Protein AF-0000000078357682 (afdb_homodimer)

Sequence (444 aa):
MSELSSLEKLLDGAEVEWLPLGDISEIYGGLTGKTKSDFDGGNAKYISYKSIFGCIDIKQIPADTVKVGEDERQHRVKYGDVLFTGSSEIAEEAGMSSAITIEFDEPVYLNSFSFGVRFNEGINIIPEFSKYLFRTNLMRAKLSKTASGVTRFNMSKARFRKVLIPIISPNDPEKSLAIQSEIVRILDTFTALTAELTAELIARKKQYNYYRDQLLSFKEGEMSELSSLEKLLDGAEVEWLPLGDISEIYGGLTGKTKSDFDGGNAKYISYKSIFGCIDIKQIPADTVKVGEDERQHRVKYGDVLFTGSSEIAEEAGMSSAITIEFDEPVYLNSFSFGVRFNEGINIIPEFSKYLFRTNLMRAKLSKTASGVTRFNMSKARFRKVLIPIISPNDPEKSLAIQSEIVRILDTFTALTAELTAELIARKKQYNYYRDQLLSFKEGE

InterPro domains:
  IPR000055 Type I restriction modification DNA specificity domain [PF01420] (17-202)
  IPR044946 Type I restriction modification DNA specificity domain superfamily [G3DSA:3.90.220.20] (14-217)
  IPR051212 Type I restriction enzyme S subunit [PTHR43140] (5-218)

Organism: NCBI:txid1165861

Nearest PDB structures (foldseek):
  7bto-assembly1_I  TM=7.010E-01  e=5.157E-09  Escherichia coli
  2y7h-assembly1_A  TM=7.257E-01  e=1.157E-08  Escherichia coli
  8w2p-assembly1_C  TM=7.143E-01  e=9.572E-08  Geobacillus stearothermophilus
  7vs4-assembly1_C  TM=6.896E-01  e=1.084E-07  Aquipseudomonas alcaligenes
  7vru-assembly1_C  TM=6.745E-01  e=3.317E-07  Aquipseudomonas alcaligenes

pLDDT: mean 93.31, std 8.48, range [40.56, 98.88]

Solvent-accessible surface area (backbone atoms only — not comparable to full-atom values): 23811 Å² total; per-residue (Å²): 133,59,82,61,53,63,50,51,59,57,50,56,87,54,47,59,46,69,42,36,43,51,79,48,30,47,77,44,61,25,50,74,94,75,57,78,70,34,52,54,87,32,84,34,32,29,43,49,67,66,53,30,65,74,25,46,50,43,76,64,85,57,85,45,38,31,56,72,59,94,88,57,88,69,55,68,65,49,59,48,24,37,34,27,37,35,50,23,71,44,55,84,56,19,45,31,42,16,12,23,66,40,80,72,96,58,74,31,31,37,35,62,62,26,34,35,37,39,64,35,90,89,60,83,69,5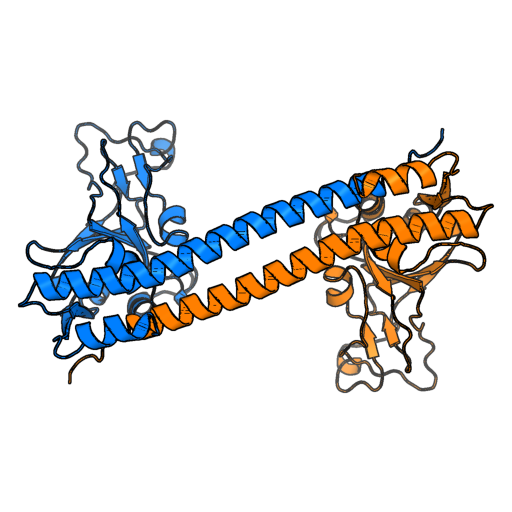4,24,73,37,49,29,50,52,52,66,21,67,68,43,37,55,58,43,15,66,29,34,50,68,80,75,48,18,37,56,34,67,74,52,47,28,59,42,66,45,79,37,50,23,81,90,35,62,68,60,22,49,52,48,42,51,50,53,34,52,56,52,48,52,45,49,52,50,45,51,51,42,49,53,49,39,53,52,48,50,52,49,41,55,50,49,51,40,58,75,65,58,72,76,75,70,132,133,59,82,60,53,64,50,51,60,56,49,57,88,55,49,60,47,70,43,36,42,51,80,48,31,47,76,45,60,26,50,73,96,75,57,77,72,35,52,56,88,32,83,34,33,28,43,49,67,66,52,28,66,73,24,46,50,43,76,64,84,57,86,46,39,29,58,71,58,92,87,56,88,68,55,66,64,50,58,48,23,37,33,28,38,34,50,23,71,44,54,84,57,19,46,30,42,15,11,23,67,39,82,73,93,58,74,30,30,36,34,62,60,27,33,37,38,39,65,37,92,88,60,81,69,53,26,72,38,48,28,52,52,51,66,23,67,68,44,38,56,57,43,17,66,31,34,51,68,82,75,48,18,36,56,34,67,74,52,47,28,60,42,64,45,78,37,49,23,79,91,35,64,69,60,21,49,52,47,42,51,51,53,32,54,56,52,47,52,46,51,52,50,45,49,52,43,49,52,50,39,52,53,49,50,52,49,41,54,49,47,51,42,57,75,65,58,70,76,74,70,131

Foldseek 3Di:
DPLVVVLVVLQVPKDKDWDFLLVFWDKFFFDPDDDPVQQPPAPAAEDEPCNQLPALEDADTHPTHGHDDPPDDGDFDAQQKKKFFFKDQDLLSHTRIYHYHYGDPGTYTYDRRMMIIHGDPLQQDHRLLVSVQCVDPVNSVQQSVQWDDDRMTGHDPVSNRGGIGIRIRSVDNVSSVVSSVSVSVVVVVVVVVVVVVVVVVVVVVVVVVVCVCVVPDDDPDD/DDLVVVLVVLQVPKDKDWDFLLVFWDKFFFDPDDDPVQQPPAPAAEDDPCNQLPALEDADTHPTHGHDDPPDDGDFDAQQKKKFFFKDQDLLSHTRIYHYHDGDPGTYTYDRRMMIIGGDPLQQDHRLLVSVQCVDPVNSVQQSVQWDDDRMTGGDPVSNRGGIGIRIRSVDNVSSVVSSVSVSVVVVVVVVVVVVVVVVVVVVVVVVVVCVCVVPDDPPDD

Secondary structure (DSSP, 8-state):
--HHHHHHHHHTT--EEEEEHHHHEEEEE---S--GGGGSS-SEEEE-HHHHHH-SEE-S----EE---TT---PBP-TT-EEEE-EESSGGGTT-EEEE-S--SS-EEE-TTEEEEEEPTT----HHHHHHHTTSHHHHHHHHTTEEESSSEEE-HHHHHT-EEEEESTT-HHHHHHHHHHHHHHHHHHHHHHHHHHHHHHHHHHHHHHHHHHHT------/--HHHHHHHHHTT--EEEEEHHHHEEEEE---S--GGGGSS-SEEEE-HHHHHH-SEE-S----EE---TT---PBP-TT-EEEE-EESSGGGTT-EEEE-S--SS-EEE-TTEEEEEEPTT----HHHHHHHTTSHHHHHHHHTTEEESSSEEE-HHHHHT-EEEEESTT-HHHHHHHHHHHHHHHHHHHHHHHHHHHHHHHHHHHHHHHHHHHT------

Structure (mmCIF, N/CA/C/O backbone):
data_AF-0000000078357682-model_v1
#
loop_
_entity.id
_entity.type
_entity.pdbx_description
1 polymer 'Type I restriction modification DNA specificity domain-containing protein'
#
loop_
_atom_site.group_PDB
_atom_site.id
_atom_site.type_symbol
_atom_site.label_atom_id
_atom_site.label_alt_id
_atom_site.label_comp_id
_atom_site.label_asym_id
_atom_site.label_entity_id
_atom_site.label_seq_id
_atom_site.pdbx_PDB_ins_code
_atom_site.Cartn_x
_atom_site.Cartn_y
_atom_site.Cartn_z
_atom_site.occupancy
_atom_site.B_iso_or_equiv
_atom_site.auth_seq_id
_atom_site.auth_comp_id
_atom_site.auth_asym_id
_atom_site.auth_atom_id
_atom_site.pdbx_PDB_model_num
ATOM 1 N N . MET A 1 1 ? -15.641 -4.18 -30.406 1 40.69 1 MET A N 1
ATOM 2 C CA . MET A 1 1 ? -16 -5.57 -30.156 1 40.69 1 MET A CA 1
ATOM 3 C C . MET A 1 1 ? -15.195 -6.145 -29 1 40.69 1 MET A C 1
ATOM 5 O O . MET A 1 1 ? -13.969 -6.023 -28.969 1 40.69 1 MET A O 1
ATOM 9 N N . SER A 1 2 ? -15.656 -6.543 -27.781 1 56.59 2 SER A N 1
ATOM 10 C CA . SER A 1 2 ? -15.094 -6.766 -26.438 1 56.59 2 SER A CA 1
ATOM 11 C C . SER A 1 2 ? -14.109 -7.93 -26.453 1 56.59 2 SER A C 1
ATOM 13 O O . SER A 1 2 ? -14.258 -8.875 -27.234 1 56.59 2 SER A O 1
ATOM 15 N N . GLU A 1 3 ? -12.734 -7.602 -26.219 1 61.5 3 GLU A N 1
ATOM 16 C CA . GLU A 1 3 ? -11.727 -8.641 -26.031 1 61.5 3 GLU A CA 1
ATOM 17 C C . GLU A 1 3 ? -12.359 -9.953 -25.594 1 61.5 3 GLU A C 1
ATOM 19 O O . GLU A 1 3 ? -11.898 -11.031 -25.969 1 61.5 3 GLU A O 1
ATOM 24 N N . LEU A 1 4 ? -13.484 -9.891 -25.094 1 70.62 4 LEU A N 1
ATOM 25 C CA . LEU A 1 4 ? -14.188 -11.062 -24.562 1 70.62 4 LEU A CA 1
ATOM 26 C C . LEU A 1 4 ? -14.93 -11.797 -25.672 1 70.62 4 LEU A C 1
ATOM 28 O O . LEU A 1 4 ? -15.125 -13.016 -25.594 1 70.62 4 LEU A O 1
ATOM 32 N N . SER A 1 5 ? -15.109 -11.102 -26.797 1 72.75 5 SER A N 1
ATOM 33 C CA . SER A 1 5 ? -15.875 -11.734 -27.875 1 72.75 5 SER A CA 1
ATOM 34 C C . SER A 1 5 ? -15.062 -12.82 -28.578 1 72.75 5 SER A C 1
ATOM 36 O O . SER A 1 5 ? -15.57 -13.898 -28.859 1 72.75 5 SER A O 1
ATOM 38 N N . SER A 1 6 ? -13.797 -12.547 -28.875 1 77.25 6 SER A N 1
ATOM 39 C CA . SER A 1 6 ? -12.93 -13.516 -29.531 1 77.25 6 SER A CA 1
ATOM 40 C C . SER A 1 6 ? -12.703 -14.742 -28.656 1 77.25 6 SER A C 1
ATOM 42 O O . SER A 1 6 ? -12.727 -15.875 -29.141 1 77.25 6 SER A O 1
ATOM 44 N N . LEU A 1 7 ? -12.602 -14.57 -27.469 1 83.19 7 LEU A N 1
ATOM 45 C CA . LEU A 1 7 ? -12.391 -15.664 -26.531 1 83.19 7 LEU A CA 1
ATOM 46 C C . LEU A 1 7 ? -13.633 -16.531 -26.422 1 83.19 7 LEU A C 1
ATOM 48 O O . LEU A 1 7 ? -13.539 -17.766 -26.375 1 83.19 7 LEU A O 1
ATOM 52 N N . GLU A 1 8 ? -14.734 -15.867 -26.453 1 80.62 8 GLU A N 1
ATOM 53 C CA . GLU A 1 8 ? -15.984 -16.609 -26.391 1 80.62 8 GLU A CA 1
ATOM 54 C C . GLU A 1 8 ? -16.109 -17.578 -27.578 1 80.62 8 GLU A C 1
ATOM 56 O O . GLU A 1 8 ? -16.578 -18.703 -27.422 1 80.62 8 GLU A O 1
ATOM 61 N N . LYS A 1 9 ? -15.703 -17.156 -28.672 1 77.88 9 LYS A N 1
ATOM 62 C CA . LYS A 1 9 ? -15.734 -17.984 -29.875 1 77.88 9 LYS A CA 1
ATOM 63 C C . LYS A 1 9 ? -14.781 -19.172 -29.75 1 77.88 9 LYS A C 1
ATOM 65 O O . LYS A 1 9 ? -15.102 -20.281 -30.156 1 77.88 9 LYS A O 1
ATOM 70 N N . LEU A 1 10 ? -13.711 -18.828 -29.141 1 79.75 10 LEU A N 1
ATOM 71 C CA . LEU A 1 10 ? -12.703 -19.875 -28.969 1 79.75 10 LEU A CA 1
ATOM 72 C C . LEU A 1 10 ? -13.164 -20.906 -27.938 1 79.75 10 LEU A C 1
ATOM 74 O O . LEU A 1 10 ? -12.867 -22.094 -28.062 1 79.75 10 LEU A O 1
ATOM 78 N N . LEU A 1 11 ? -13.836 -20.391 -27.062 1 82.81 11 LEU A N 1
ATOM 79 C CA . LEU A 1 11 ? -14.273 -21.266 -25.969 1 82.81 11 LEU A CA 1
ATOM 80 C C . LEU A 1 11 ? -15.445 -22.125 -26.406 1 82.81 11 LEU A C 1
ATOM 82 O O . LEU A 1 11 ? -15.734 -23.156 -25.781 1 82.81 11 LEU A O 1
ATOM 86 N N . ASP A 1 12 ? -16.016 -21.672 -27.453 1 79.69 12 ASP A N 1
ATOM 87 C CA . ASP A 1 12 ? -17.156 -22.438 -27.953 1 79.69 12 ASP A CA 1
ATOM 88 C C . ASP A 1 12 ? -16.734 -23.859 -28.359 1 79.69 12 ASP A C 1
ATOM 90 O O . ASP A 1 12 ? -15.828 -24.016 -29.188 1 79.69 12 ASP A O 1
ATOM 94 N N . GLY A 1 13 ? -17.297 -24.844 -27.688 1 80.38 13 GLY A N 1
ATOM 95 C CA . GLY A 1 13 ? -17.047 -26.234 -28 1 80.38 13 GLY A CA 1
ATOM 96 C C . GLY A 1 13 ? -15.797 -26.781 -27.344 1 80.38 13 GLY A C 1
ATOM 97 O O . GLY A 1 13 ? -15.398 -27.922 -27.594 1 80.38 13 GLY A O 1
ATOM 98 N N . ALA A 1 14 ? -15.156 -25.906 -26.641 1 86.62 14 ALA A N 1
ATOM 99 C CA . ALA A 1 14 ? -13.953 -26.391 -25.969 1 86.62 14 ALA A CA 1
ATOM 100 C C . ALA A 1 14 ? -14.312 -27.266 -24.766 1 86.62 14 ALA A C 1
ATOM 102 O O . ALA A 1 14 ? -15.164 -26.906 -23.969 1 86.62 14 ALA A O 1
ATOM 103 N N . GLU A 1 15 ? -13.719 -28.453 -24.797 1 90.44 15 GLU A N 1
ATOM 104 C CA . GLU A 1 15 ? -13.883 -29.359 -23.656 1 90.44 15 GLU A CA 1
ATOM 105 C C . GLU A 1 15 ? -12.875 -29.047 -22.547 1 90.44 15 GLU A C 1
ATOM 107 O O . GLU A 1 15 ? -11.719 -28.719 -22.844 1 90.44 15 GLU A O 1
ATOM 112 N N . VAL A 1 16 ? -13.391 -29.125 -21.312 1 93.12 16 VAL A N 1
ATOM 113 C CA . VAL A 1 16 ? -12.508 -28.922 -20.172 1 93.12 16 VAL A CA 1
ATOM 114 C C . VAL A 1 16 ? -12.547 -30.156 -19.266 1 93.12 16 VAL A C 1
ATOM 116 O O . VAL A 1 16 ? -13.617 -30.594 -18.828 1 93.12 16 VAL A O 1
ATOM 119 N N . GLU A 1 17 ? -11.391 -30.766 -19.125 1 94.19 17 GLU A N 1
ATOM 120 C CA . GLU A 1 17 ? -11.273 -31.906 -18.219 1 94.19 17 GLU A CA 1
ATOM 121 C C . GLU A 1 17 ? -10.547 -31.516 -16.938 1 94.19 17 GLU A C 1
ATOM 123 O O . GLU A 1 17 ? -9.5 -30.859 -16.984 1 94.19 17 GLU A O 1
ATOM 128 N N . TRP A 1 18 ? -11.141 -31.844 -15.828 1 95.81 18 TRP A N 1
ATOM 129 C CA . TRP A 1 18 ? -10.492 -31.609 -14.539 1 95.81 18 TRP A CA 1
ATOM 130 C C . TRP A 1 18 ? -9.727 -32.844 -14.078 1 95.81 18 TRP A C 1
ATOM 132 O O . TRP A 1 18 ? -10.305 -33.906 -13.914 1 95.81 18 TRP A O 1
ATOM 142 N N . LEU A 1 19 ? -8.469 -32.688 -13.953 1 96.31 19 LEU A N 1
ATOM 143 C CA . LEU A 1 19 ? -7.602 -33.812 -13.617 1 96.31 19 LEU A CA 1
ATOM 144 C C . LEU A 1 19 ? -6.805 -33.5 -12.352 1 96.31 19 LEU A C 1
ATOM 146 O O . LEU A 1 19 ? -6.398 -32.375 -12.117 1 96.31 19 LEU A O 1
ATOM 150 N N . PRO A 1 20 ? -6.57 -34.531 -11.547 1 97.75 20 PRO A N 1
ATOM 151 C CA . PRO A 1 20 ? -5.742 -34.312 -10.352 1 97.75 20 PRO A CA 1
ATOM 152 C C . PRO A 1 20 ? -4.297 -33.969 -10.688 1 97.75 20 PRO A C 1
ATOM 154 O O . PRO A 1 20 ? -3.713 -34.562 -11.602 1 97.75 20 PRO A O 1
ATOM 157 N N . LEU A 1 21 ? -3.762 -33.062 -9.961 1 98.06 21 LEU A N 1
ATOM 158 C CA . LEU A 1 21 ? -2.383 -32.656 -10.172 1 98.06 21 LEU A CA 1
ATOM 159 C C . LEU A 1 21 ? -1.429 -33.844 -10.086 1 98.06 21 LEU A C 1
ATOM 161 O O . LEU A 1 21 ? -0.475 -33.938 -10.867 1 98.06 21 LEU A O 1
ATOM 165 N N . GLY A 1 22 ? -1.737 -34.719 -9.219 1 97.81 22 GLY A N 1
ATOM 166 C CA . GLY A 1 22 ? -0.875 -35.875 -9.031 1 97.81 22 GLY A CA 1
ATOM 167 C C . GLY A 1 22 ? -0.81 -36.781 -10.242 1 97.81 22 GLY A C 1
ATOM 168 O O . GLY A 1 22 ? 0.184 -37.5 -10.453 1 97.81 22 GLY A O 1
ATOM 169 N N . ASP A 1 23 ? -1.801 -36.781 -11.062 1 97.62 23 ASP A N 1
ATOM 170 C CA . ASP A 1 23 ? -1.885 -37.656 -12.227 1 97.62 23 ASP A CA 1
ATOM 171 C C . ASP A 1 23 ? -1.199 -37.031 -13.438 1 97.62 23 ASP A C 1
ATOM 173 O O . ASP A 1 23 ? -0.836 -37.75 -14.383 1 97.62 23 ASP A O 1
ATOM 177 N N . ILE A 1 24 ? -1.006 -35.781 -13.375 1 97.81 24 ILE A N 1
ATOM 178 C CA . ILE A 1 24 ? -0.583 -35.125 -14.617 1 97.81 24 ILE A CA 1
ATOM 179 C C . ILE A 1 24 ? 0.739 -34.406 -14.398 1 97.81 24 ILE A C 1
ATOM 181 O O . ILE A 1 24 ? 1.193 -33.656 -15.266 1 97.81 24 ILE A O 1
ATOM 185 N N . SER A 1 25 ? 1.351 -34.562 -13.258 1 98.31 25 SER A N 1
ATOM 186 C CA . SER A 1 25 ? 2.582 -33.844 -12.977 1 98.31 25 SER A CA 1
ATOM 187 C C . SER A 1 25 ? 3.438 -34.562 -11.953 1 98.31 25 SER A C 1
ATOM 189 O O . SER A 1 25 ? 2.965 -35.5 -11.297 1 98.31 25 SER A O 1
ATOM 191 N N . GLU A 1 26 ? 4.684 -34.219 -11.969 1 97.81 26 GLU A N 1
ATOM 192 C CA . GLU A 1 26 ? 5.625 -34.625 -10.922 1 97.81 26 GLU A CA 1
ATOM 193 C C . GLU A 1 26 ? 5.832 -33.5 -9.906 1 97.81 26 GLU A C 1
ATOM 195 O O . GLU A 1 26 ? 5.93 -32.344 -10.281 1 97.81 26 GLU A O 1
ATOM 200 N N . ILE A 1 27 ? 5.875 -33.875 -8.641 1 97.88 27 ILE A N 1
ATOM 201 C CA . ILE A 1 27 ? 6.102 -32.938 -7.562 1 97.88 27 ILE A CA 1
ATOM 202 C C . ILE A 1 27 ? 7.492 -33.156 -6.965 1 97.88 27 ILE A C 1
ATOM 204 O O . ILE A 1 27 ? 7.855 -34.281 -6.621 1 97.88 27 ILE A O 1
ATOM 208 N N . TYR A 1 28 ? 8.258 -32.094 -6.938 1 97.62 28 TYR A N 1
ATOM 209 C CA . TYR A 1 28 ? 9.602 -32.188 -6.387 1 97.62 28 TYR A CA 1
ATOM 210 C C . TYR A 1 28 ? 9.844 -31.141 -5.312 1 97.62 28 TYR A C 1
ATOM 212 O O . TYR A 1 28 ? 9.203 -30.094 -5.301 1 97.62 28 TYR A O 1
ATOM 220 N N . GLY A 1 29 ? 10.75 -31.406 -4.41 1 97.19 29 GLY A N 1
ATOM 221 C CA . GLY A 1 29 ? 11.062 -30.5 -3.314 1 97.19 29 GLY A CA 1
ATOM 222 C C . GLY A 1 29 ? 12.195 -29.547 -3.631 1 97.19 29 GLY A C 1
ATOM 223 O O . GLY A 1 29 ? 12.852 -29.672 -4.664 1 97.19 29 GLY A O 1
ATOM 224 N N . GLY A 1 30 ? 12.281 -28.594 -2.73 1 97.25 30 GLY A N 1
ATOM 225 C CA . GLY A 1 30 ? 13.391 -27.656 -2.838 1 97.25 30 GLY A CA 1
ATOM 226 C C . GLY A 1 30 ? 14.695 -28.203 -2.281 1 97.25 30 GLY A C 1
ATOM 227 O O . GLY A 1 30 ? 14.859 -29.406 -2.162 1 97.25 30 GLY A O 1
ATOM 228 N N . LEU A 1 31 ? 15.547 -27.25 -2.004 1 97.06 31 LEU A N 1
ATOM 229 C CA . LEU A 1 31 ? 16.875 -27.578 -1.494 1 97.06 31 LEU A CA 1
ATOM 230 C C . LEU A 1 31 ? 16.781 -28.453 -0.244 1 97.06 31 LEU A C 1
ATOM 232 O O . LEU A 1 31 ? 15.984 -28.172 0.652 1 97.06 31 LEU A O 1
ATOM 236 N N . THR A 1 32 ? 17.625 -29.484 -0.255 1 95.62 32 THR A N 1
ATOM 237 C CA . THR A 1 32 ? 17.672 -30.391 0.887 1 95.62 32 THR A CA 1
ATOM 238 C C . THR A 1 32 ? 19.078 -30.422 1.502 1 95.62 32 THR A C 1
ATOM 240 O O . THR A 1 32 ? 20.078 -30.234 0.799 1 95.62 32 THR A O 1
ATOM 243 N N . GLY A 1 33 ? 19.141 -30.578 2.836 1 94.5 33 GLY A N 1
ATOM 244 C CA . GLY A 1 33 ? 20.406 -30.734 3.518 1 94.5 33 GLY A CA 1
ATOM 245 C C . GLY A 1 33 ? 21.203 -29.453 3.633 1 94.5 33 GLY A C 1
ATOM 246 O O . GLY A 1 33 ? 22.438 -29.469 3.586 1 94.5 33 GLY A O 1
ATOM 247 N N . LYS A 1 34 ? 20.531 -28.391 3.682 1 95.12 34 LYS A N 1
ATOM 248 C CA . LYS A 1 34 ? 21.219 -27.094 3.736 1 95.12 34 LYS A CA 1
ATOM 249 C C . LYS A 1 34 ? 21.156 -26.5 5.141 1 95.12 34 LYS A C 1
ATOM 251 O O . LYS A 1 34 ? 20.203 -26.734 5.883 1 95.12 34 LYS A O 1
ATOM 256 N N . THR A 1 35 ? 22.203 -25.75 5.438 1 94.06 35 THR A N 1
ATOM 257 C CA . THR A 1 35 ? 22.25 -24.969 6.66 1 94.06 35 THR A CA 1
ATOM 258 C C . THR A 1 35 ? 22.391 -23.469 6.34 1 94.06 35 THR A C 1
ATOM 260 O O . THR A 1 35 ? 22.625 -23.109 5.188 1 94.06 35 THR A O 1
ATOM 263 N N . LYS A 1 36 ? 22.25 -22.594 7.289 1 93.25 36 LYS A N 1
ATOM 264 C CA . LYS A 1 36 ? 22.312 -21.156 7.117 1 93.25 36 LYS A CA 1
ATOM 265 C C . LYS A 1 36 ? 23.609 -20.734 6.418 1 93.25 36 LYS A C 1
ATOM 267 O O . LYS A 1 36 ? 23.609 -19.828 5.59 1 93.25 36 LYS A O 1
ATOM 272 N N . SER A 1 37 ? 24.688 -21.375 6.746 1 94.5 37 SER A N 1
ATOM 273 C CA . SER A 1 37 ? 26 -21.031 6.207 1 94.5 37 SER A CA 1
ATOM 274 C C . SER A 1 37 ? 26.062 -21.281 4.703 1 94.5 37 SER A C 1
ATOM 276 O O . SER A 1 37 ? 26.859 -20.641 4 1 94.5 37 SER A O 1
ATOM 278 N N . ASP A 1 38 ? 25.219 -22.172 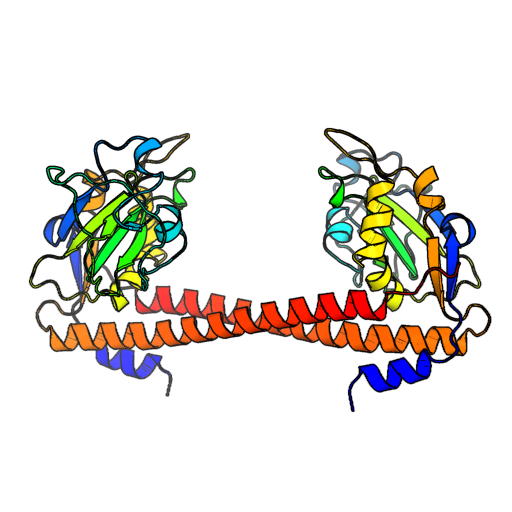4.227 1 96.06 38 ASP A N 1
ATOM 279 C CA . ASP A 1 38 ? 25.234 -22.516 2.809 1 96.06 38 ASP A CA 1
ATOM 280 C C . ASP A 1 38 ? 24.719 -21.359 1.962 1 96.06 38 ASP A C 1
ATOM 282 O O . ASP A 1 38 ? 24.906 -21.328 0.745 1 96.06 38 ASP A O 1
ATOM 286 N N . PHE A 1 39 ? 24.078 -20.422 2.572 1 95.5 39 PHE A N 1
ATOM 287 C CA . PHE A 1 39 ? 23.453 -19.328 1.826 1 95.5 39 PHE A CA 1
ATOM 288 C C . PHE A 1 39 ? 24.344 -18.094 1.835 1 95.5 39 PHE A C 1
ATOM 290 O O . PHE A 1 39 ? 23.969 -17.062 1.262 1 95.5 39 PHE A O 1
ATOM 297 N N . ASP A 1 40 ? 25.422 -18.25 2.418 1 92.94 40 ASP A N 1
ATOM 298 C CA . ASP A 1 40 ? 26.438 -17.203 2.369 1 92.94 40 ASP A CA 1
ATOM 299 C C . ASP A 1 40 ? 27.516 -17.531 1.33 1 92.94 40 ASP A C 1
ATOM 301 O O . ASP A 1 40 ? 28.141 -18.578 1.393 1 92.94 40 ASP A O 1
ATOM 305 N N . GLY A 1 41 ? 27.609 -16.578 0.371 1 92.62 41 GLY A N 1
ATOM 306 C CA . GLY A 1 41 ? 28.641 -16.781 -0.64 1 92.62 41 GLY A CA 1
ATOM 307 C C . GLY A 1 41 ? 28.391 -18 -1.511 1 92.62 41 GLY A C 1
ATOM 308 O O . GLY A 1 41 ? 29.281 -18.812 -1.738 1 92.62 41 GLY A O 1
ATOM 309 N N . GLY A 1 42 ? 27.266 -18.234 -1.99 1 94.12 42 GLY A N 1
ATOM 310 C CA . GLY A 1 42 ? 26.875 -19.422 -2.74 1 94.12 42 GLY A CA 1
ATOM 311 C C . GLY A 1 42 ? 27.391 -19.422 -4.168 1 94.12 42 GLY A C 1
ATOM 312 O O . GLY A 1 42 ? 27.781 -18.375 -4.695 1 94.12 42 GLY A O 1
ATOM 313 N N . ASN A 1 43 ? 27.453 -20.594 -4.766 1 95.81 43 ASN A N 1
ATOM 314 C CA . ASN A 1 43 ? 27.953 -20.781 -6.125 1 95.81 43 ASN A CA 1
ATOM 315 C C . ASN A 1 43 ? 26.812 -21.062 -7.105 1 95.81 43 ASN A C 1
ATOM 317 O O . ASN A 1 43 ? 27.062 -21.266 -8.297 1 95.81 43 ASN A O 1
ATOM 321 N N . ALA A 1 44 ? 25.594 -21.141 -6.625 1 96.56 44 ALA A N 1
ATOM 322 C CA . ALA A 1 44 ? 24.422 -21.406 -7.461 1 96.56 44 ALA A CA 1
ATOM 323 C C . ALA A 1 44 ? 23.25 -20.5 -7.09 1 96.56 44 ALA A C 1
ATOM 325 O O . ALA A 1 44 ? 23.203 -19.953 -5.977 1 96.56 44 ALA A O 1
ATOM 326 N N . LYS A 1 45 ? 22.312 -20.344 -8.023 1 97.88 45 LYS A N 1
ATOM 327 C CA . LYS A 1 45 ? 21.156 -19.484 -7.805 1 97.88 45 LYS A CA 1
ATOM 328 C C . LYS A 1 45 ? 19.969 -20.297 -7.27 1 97.88 45 LYS A C 1
ATOM 330 O O . LYS A 1 45 ? 19.844 -21.484 -7.555 1 97.88 45 LYS A O 1
ATOM 335 N N . TYR A 1 46 ? 19.219 -19.641 -6.48 1 98.31 46 TYR A N 1
ATOM 336 C CA . TYR A 1 46 ? 17.984 -20.297 -6.062 1 98.31 46 TYR A CA 1
ATOM 337 C C . TYR A 1 46 ? 16.844 -19.281 -5.953 1 98.31 46 TYR A C 1
ATOM 339 O O . TYR A 1 46 ? 17.094 -18.094 -5.773 1 98.31 46 TYR A O 1
ATOM 347 N N . ILE A 1 47 ? 15.633 -19.734 -6.098 1 98.44 47 ILE A N 1
ATOM 348 C CA . ILE A 1 47 ? 14.43 -18.922 -5.973 1 98.44 47 ILE A CA 1
ATOM 349 C C . ILE A 1 47 ? 13.953 -18.922 -4.523 1 98.44 47 ILE A C 1
ATOM 351 O O . ILE A 1 47 ? 13.695 -19.984 -3.947 1 98.44 47 ILE A O 1
ATOM 355 N N . SER A 1 48 ? 13.797 -17.797 -3.992 1 97.88 48 SER A N 1
ATOM 356 C CA . SER A 1 48 ? 13.445 -17.656 -2.58 1 97.88 48 SER A CA 1
ATOM 357 C C . SER A 1 48 ? 11.945 -17.812 -2.367 1 97.88 48 SER A C 1
ATOM 359 O O . SER A 1 48 ? 11.164 -17.688 -3.312 1 97.88 48 SER A O 1
ATOM 361 N N . TYR A 1 49 ? 11.609 -18.062 -1.128 1 97.5 49 TYR A N 1
ATOM 362 C CA . TYR A 1 49 ? 10.211 -18.109 -0.708 1 97.5 49 TYR A CA 1
ATOM 363 C C . TYR A 1 49 ? 9.508 -16.797 -1.034 1 97.5 49 TYR A C 1
ATOM 365 O O . TYR A 1 49 ? 8.406 -16.797 -1.584 1 97.5 49 TYR A O 1
ATOM 373 N N . LYS A 1 50 ? 10.148 -15.703 -0.745 1 96.88 50 LYS A N 1
ATOM 374 C CA . LYS A 1 50 ? 9.586 -14.367 -0.952 1 96.88 50 LYS A CA 1
ATOM 375 C C . LYS A 1 50 ? 9.281 -14.125 -2.426 1 96.88 50 LYS A C 1
ATOM 377 O O . LYS A 1 50 ? 8.266 -13.516 -2.764 1 96.88 50 LYS A O 1
ATOM 382 N N . SER A 1 51 ? 10.141 -14.641 -3.275 1 97.31 51 SER A N 1
ATOM 383 C CA . SER A 1 51 ? 9.945 -14.461 -4.711 1 97.31 51 SER A CA 1
ATOM 384 C C . SER A 1 51 ? 8.695 -15.188 -5.191 1 97.31 51 SER A C 1
ATOM 386 O O . SER A 1 51 ? 7.914 -14.648 -5.977 1 97.31 51 SER A O 1
ATOM 388 N N . ILE A 1 52 ? 8.5 -16.359 -4.66 1 98.19 52 ILE A N 1
ATOM 389 C CA . ILE A 1 52 ? 7.336 -17.141 -5.035 1 98.19 52 ILE A CA 1
ATOM 390 C C . ILE A 1 52 ? 6.066 -16.484 -4.512 1 98.19 52 ILE A C 1
ATOM 392 O O . ILE A 1 52 ? 5.086 -16.328 -5.242 1 98.19 52 ILE A O 1
ATOM 396 N N . PHE A 1 53 ? 6.152 -16.109 -3.32 1 97.44 53 PHE A N 1
ATOM 397 C CA . PHE A 1 53 ? 5.004 -15.484 -2.662 1 97.44 53 PHE A CA 1
ATOM 398 C C . PHE A 1 53 ? 4.625 -14.18 -3.346 1 97.44 53 PHE A C 1
ATOM 400 O O . PHE A 1 53 ? 3.447 -13.922 -3.596 1 97.44 53 PHE A O 1
ATOM 407 N N . GLY A 1 54 ? 5.559 -13.461 -3.775 1 95.38 54 GLY A N 1
ATOM 408 C CA . GLY A 1 54 ? 5.34 -12.086 -4.203 1 95.38 54 GLY A CA 1
ATOM 409 C C . GLY A 1 54 ? 5.129 -11.953 -5.699 1 95.38 54 GLY A C 1
ATOM 410 O O . GLY A 1 54 ? 4.605 -10.945 -6.172 1 95.38 54 GLY A O 1
ATOM 411 N N . CYS A 1 55 ? 5.508 -13.016 -6.457 1 96 55 CYS A N 1
ATOM 412 C CA . CYS A 1 55 ? 5.434 -12.906 -7.91 1 96 55 CYS A CA 1
ATOM 413 C C . CYS A 1 55 ? 4.664 -14.078 -8.508 1 96 55 CYS A C 1
ATOM 415 O O . CYS A 1 55 ? 4.852 -15.219 -8.094 1 96 55 CYS A O 1
ATOM 417 N N . ILE A 1 56 ? 3.879 -13.719 -9.477 1 96.88 56 ILE A N 1
ATOM 418 C CA . ILE A 1 56 ? 3.078 -14.773 -10.078 1 96.88 56 ILE A CA 1
ATOM 419 C C . ILE A 1 56 ? 3.941 -15.602 -11.031 1 96.88 56 ILE A C 1
ATOM 421 O O . ILE A 1 56 ? 3.564 -16.703 -11.422 1 96.88 56 ILE A O 1
ATOM 425 N N . ASP A 1 57 ? 5.102 -14.984 -11.453 1 98.19 57 ASP A N 1
ATOM 426 C CA . ASP A 1 57 ? 6.031 -15.742 -12.273 1 98.19 57 ASP A CA 1
ATOM 427 C C . ASP A 1 57 ? 7.473 -15.297 -12.039 1 98.19 57 ASP A C 1
ATOM 429 O O . ASP A 1 57 ? 7.707 -14.242 -11.438 1 98.19 57 ASP A O 1
ATOM 433 N N . ILE A 1 58 ? 8.367 -16.141 -12.328 1 98.25 58 ILE A N 1
ATOM 434 C CA . ILE A 1 58 ? 9.797 -15.852 -12.359 1 98.25 58 ILE A CA 1
ATOM 435 C C . ILE A 1 58 ? 10.242 -15.617 -13.797 1 98.25 58 ILE A C 1
ATOM 437 O O . ILE A 1 58 ? 10.242 -16.547 -14.609 1 98.25 58 ILE A O 1
ATOM 441 N N . LYS A 1 59 ? 10.586 -14.43 -14.055 1 95.56 59 LYS A N 1
ATOM 442 C CA . LYS A 1 59 ? 10.875 -14.062 -15.438 1 95.56 59 LYS A CA 1
ATOM 443 C C . LYS A 1 59 ? 12.328 -13.602 -15.586 1 95.56 59 LYS A C 1
ATOM 445 O O . LYS A 1 59 ? 12.727 -13.125 -16.656 1 95.56 59 LYS A O 1
ATOM 450 N N . GLN A 1 60 ? 13.062 -13.664 -14.477 1 95.56 60 GLN A N 1
ATOM 451 C CA . GLN A 1 60 ? 14.484 -13.336 -14.484 1 95.56 60 GLN A CA 1
ATOM 452 C C . GLN A 1 60 ? 15.266 -14.258 -13.555 1 95.56 60 GLN A C 1
ATOM 454 O O . GLN A 1 60 ? 14.688 -14.906 -12.68 1 95.56 60 GLN A O 1
ATOM 459 N N . ILE A 1 61 ? 16.547 -14.32 -13.828 1 94.81 61 ILE A N 1
ATOM 460 C CA . ILE A 1 61 ? 17.422 -15.125 -12.969 1 94.81 61 ILE A CA 1
ATOM 461 C C . ILE A 1 61 ? 17.422 -14.547 -11.555 1 94.81 61 ILE A C 1
ATOM 463 O O . ILE A 1 61 ? 17.531 -13.336 -11.375 1 94.81 61 ILE A O 1
ATOM 467 N N . PRO A 1 62 ? 17.219 -15.422 -10.602 1 96.19 62 PRO A N 1
ATOM 468 C CA . PRO A 1 62 ? 17.219 -14.93 -9.219 1 96.19 62 PRO A CA 1
ATOM 469 C C . PRO A 1 62 ? 18.578 -14.414 -8.773 1 96.19 62 PRO A C 1
ATOM 471 O O . PRO A 1 62 ? 19.609 -14.852 -9.305 1 96.19 62 PRO A O 1
ATOM 474 N N . ALA A 1 63 ? 18.609 -13.531 -7.773 1 94.38 63 ALA A N 1
ATOM 475 C CA . ALA A 1 63 ? 19.844 -12.961 -7.246 1 94.38 63 ALA A CA 1
ATOM 476 C C . ALA A 1 63 ? 20.391 -13.797 -6.086 1 94.38 63 ALA A C 1
ATOM 478 O O . ALA A 1 63 ? 21.594 -13.82 -5.832 1 94.38 63 ALA A O 1
ATOM 479 N N . ASP A 1 64 ? 19.531 -14.508 -5.434 1 96.44 64 ASP A N 1
ATOM 480 C CA . ASP A 1 64 ? 19.922 -15.273 -4.25 1 96.44 64 ASP A CA 1
ATOM 481 C C . ASP A 1 64 ? 20.797 -16.469 -4.629 1 96.44 64 ASP A C 1
ATOM 483 O O . ASP A 1 64 ? 20.578 -17.109 -5.656 1 96.44 64 ASP A O 1
ATOM 487 N N . THR A 1 65 ? 21.766 -16.703 -3.678 1 96.88 65 THR A N 1
ATOM 488 C CA . THR A 1 65 ? 22.703 -17.781 -3.988 1 96.88 65 THR A CA 1
ATOM 489 C C . THR A 1 65 ? 22.766 -18.781 -2.842 1 96.88 65 THR A C 1
ATOM 491 O O . THR A 1 65 ? 22.391 -18.469 -1.711 1 96.88 65 THR A O 1
ATOM 494 N N . VAL A 1 66 ? 23.203 -20 -3.221 1 97.38 66 VAL A N 1
ATOM 495 C CA . VAL A 1 66 ? 23.359 -21.094 -2.273 1 97.38 66 VAL A CA 1
ATOM 496 C C . VAL A 1 66 ? 24.547 -21.969 -2.689 1 97.38 66 VAL A C 1
ATOM 498 O O . VAL A 1 66 ? 24.812 -22.125 -3.881 1 97.38 66 VAL A O 1
ATOM 501 N N . LYS A 1 67 ? 25.203 -22.516 -1.704 1 96.75 67 LYS A N 1
ATOM 502 C CA . LYS A 1 67 ? 26.297 -23.438 -1.991 1 96.75 67 LYS A CA 1
ATOM 503 C C . LYS A 1 67 ? 25.766 -24.828 -2.322 1 96.75 67 LYS A C 1
ATOM 505 O O . LYS A 1 67 ? 25.031 -25.422 -1.53 1 96.75 67 LYS A O 1
ATOM 510 N N . VAL A 1 68 ? 26.062 -25.297 -3.539 1 96 68 VAL A N 1
ATOM 511 C CA . VAL A 1 68 ? 25.703 -26.641 -3.947 1 96 68 VAL A CA 1
ATOM 512 C C . VAL A 1 68 ? 26.953 -27.422 -4.352 1 96 68 VAL A C 1
ATOM 514 O O . VAL A 1 68 ? 27.672 -27.016 -5.277 1 96 68 VAL A O 1
ATOM 517 N N . GLY A 1 69 ? 27.188 -28.484 -3.674 1 92.88 69 GLY A N 1
ATOM 518 C CA . GLY A 1 69 ? 28.359 -29.297 -3.949 1 92.88 69 GLY A CA 1
ATOM 519 C C . GLY A 1 69 ? 28.266 -30.078 -5.246 1 92.88 69 GLY A C 1
ATOM 520 O O . GLY A 1 69 ? 27.156 -30.312 -5.758 1 92.88 69 GLY A O 1
ATOM 521 N N . GLU A 1 70 ? 29.375 -30.578 -5.734 1 89.81 70 GLU A N 1
ATOM 522 C CA . GLU A 1 70 ? 29.438 -31.328 -6.988 1 89.81 70 GLU A CA 1
ATOM 523 C C . GLU A 1 70 ? 28.719 -32.656 -6.871 1 89.81 70 GLU A C 1
ATOM 525 O O . GLU A 1 70 ? 28.141 -33.156 -7.84 1 89.81 70 GLU A O 1
ATOM 530 N N . ASP A 1 71 ? 28.656 -33.188 -5.652 1 90.62 71 ASP A N 1
ATOM 531 C CA . ASP A 1 71 ? 28.078 -34.531 -5.465 1 90.62 71 ASP A CA 1
ATOM 532 C C . ASP A 1 71 ? 26.656 -34.438 -4.902 1 90.62 71 ASP A C 1
ATOM 534 O O . ASP A 1 71 ? 26.031 -35.469 -4.625 1 90.62 71 ASP A O 1
ATOM 538 N N . GLU A 1 72 ? 26.188 -33.188 -4.805 1 91.62 72 GLU A N 1
ATOM 539 C CA . GLU A 1 72 ? 24.859 -33 -4.227 1 91.62 72 GLU A CA 1
ATOM 540 C C . GLU A 1 72 ? 23.766 -33.156 -5.281 1 91.62 72 GLU A C 1
ATOM 542 O O . GLU A 1 72 ? 23.906 -32.656 -6.402 1 91.62 72 GLU A O 1
ATOM 547 N N . ARG A 1 73 ? 22.828 -33.906 -4.969 1 91.62 73 ARG A N 1
ATOM 548 C CA . ARG A 1 73 ? 21.672 -34.031 -5.84 1 91.62 73 ARG A CA 1
ATOM 549 C C . ARG A 1 73 ? 20.547 -33.094 -5.43 1 91.62 73 ARG A C 1
ATOM 551 O O . ARG A 1 73 ? 19.984 -33.219 -4.344 1 91.62 73 ARG A O 1
ATOM 558 N N . GLN A 1 74 ? 20.359 -32.094 -6.215 1 95.25 74 GLN A N 1
ATOM 559 C CA . GLN A 1 74 ? 19.312 -31.094 -6.008 1 95.25 74 GLN A CA 1
ATOM 560 C C . GLN A 1 74 ? 18.438 -30.953 -7.258 1 95.25 74 GLN A C 1
ATOM 562 O O . GLN A 1 74 ? 18.938 -31.109 -8.383 1 95.25 74 GLN A O 1
ATOM 567 N N . HIS A 1 75 ? 17.219 -30.688 -7.055 1 95.5 75 HIS A N 1
ATOM 568 C CA . HIS A 1 75 ? 16.328 -30.469 -8.188 1 95.5 75 HIS A CA 1
ATOM 569 C C . HIS A 1 75 ? 16.516 -29.078 -8.781 1 95.5 75 HIS A C 1
ATOM 571 O O . HIS A 1 75 ? 16.484 -28.078 -8.055 1 95.5 75 HIS A O 1
ATOM 577 N N . ARG A 1 76 ? 16.656 -29.094 -10.086 1 96.94 76 ARG A N 1
ATOM 578 C CA . ARG A 1 76 ? 16.703 -27.828 -10.797 1 96.94 76 ARG A CA 1
ATOM 579 C C . ARG A 1 76 ? 15.32 -27.391 -11.242 1 96.94 76 ARG A C 1
ATOM 581 O O . ARG A 1 76 ? 14.5 -28.219 -11.633 1 96.94 76 ARG A O 1
ATOM 588 N N . VAL A 1 77 ? 15.164 -26.109 -11.227 1 98.06 77 VAL A N 1
ATOM 589 C CA . VAL A 1 77 ? 13.922 -25.531 -11.727 1 98.06 77 VAL A CA 1
ATOM 590 C C . VAL A 1 77 ? 14.031 -25.312 -13.234 1 98.06 77 VAL A C 1
ATOM 592 O O . VAL A 1 77 ? 15.094 -24.953 -13.742 1 98.06 77 VAL A O 1
ATOM 595 N N . LYS A 1 78 ? 12.906 -25.531 -13.914 1 97.44 78 LYS A N 1
ATOM 596 C CA . LYS A 1 78 ? 12.898 -25.406 -15.367 1 97.44 78 LYS A CA 1
ATOM 597 C C . LYS A 1 78 ? 11.703 -24.594 -15.844 1 97.44 78 LYS A C 1
ATOM 599 O O . LYS A 1 78 ? 10.711 -24.453 -15.133 1 97.44 78 LYS A O 1
ATOM 604 N N . TYR A 1 79 ? 11.883 -24.109 -17.078 1 98.06 79 TYR A N 1
ATOM 605 C CA . TYR A 1 79 ? 10.742 -23.5 -17.734 1 98.06 79 TYR A CA 1
ATOM 606 C C . TYR A 1 79 ? 9.523 -24.406 -17.703 1 98.06 79 TYR A C 1
ATOM 608 O O . TYR A 1 79 ? 9.633 -25.609 -17.953 1 98.06 79 TYR A O 1
ATOM 616 N N . GLY A 1 80 ? 8.398 -23.906 -17.281 1 98 80 GLY A N 1
ATOM 617 C CA . GLY A 1 80 ? 7.176 -24.703 -17.25 1 98 80 GLY A CA 1
ATOM 618 C C . GLY A 1 80 ? 6.797 -25.156 -15.859 1 98 80 GLY A C 1
ATOM 619 O O . GLY A 1 80 ? 5.648 -25.516 -15.609 1 98 80 GLY A O 1
ATOM 620 N N . ASP A 1 81 ? 7.812 -25.094 -14.977 1 98.69 81 ASP A N 1
ATOM 621 C CA . ASP A 1 81 ? 7.52 -25.469 -13.594 1 98.69 81 ASP A CA 1
ATOM 622 C C . ASP A 1 81 ? 6.602 -24.438 -12.93 1 98.69 81 ASP A C 1
ATOM 624 O O . ASP A 1 81 ? 6.625 -23.266 -13.289 1 98.69 81 ASP A O 1
ATOM 628 N N . VAL A 1 82 ? 5.762 -24.906 -12.062 1 98.88 82 VAL A N 1
ATOM 629 C CA . VAL A 1 82 ? 5.02 -24.031 -11.156 1 98.88 82 VAL A CA 1
ATOM 630 C C . VAL A 1 82 ? 5.465 -24.297 -9.719 1 98.88 82 VAL A C 1
ATOM 632 O O . VAL A 1 82 ? 5.406 -25.422 -9.234 1 98.88 82 VAL A O 1
ATOM 635 N N . LEU A 1 83 ? 5.973 -23.266 -9.094 1 98.81 83 LEU A N 1
ATOM 636 C CA . LEU A 1 83 ? 6.48 -23.359 -7.734 1 98.81 83 LEU A CA 1
ATOM 637 C C . LEU A 1 83 ? 5.406 -22.969 -6.723 1 98.81 83 LEU A C 1
ATOM 639 O O . LEU A 1 83 ? 4.621 -22.047 -6.969 1 98.81 83 LEU A O 1
ATOM 643 N N . PHE A 1 84 ? 5.387 -23.672 -5.582 1 98.75 84 PHE A N 1
ATOM 644 C CA . PHE A 1 84 ? 4.418 -23.406 -4.527 1 98.75 84 PHE A CA 1
ATOM 645 C C . PHE A 1 84 ? 5.113 -23.25 -3.18 1 98.75 84 PHE A C 1
ATOM 647 O O . PHE A 1 84 ? 6.051 -23.984 -2.873 1 98.75 84 PHE A O 1
ATOM 654 N N . THR A 1 85 ? 4.637 -22.281 -2.441 1 98.12 85 THR A N 1
ATOM 655 C CA . THR A 1 85 ? 5.105 -22.188 -1.062 1 98.12 85 THR A CA 1
ATOM 656 C C . THR A 1 85 ? 4.559 -23.344 -0.23 1 98.12 85 THR A C 1
ATOM 658 O O . THR A 1 85 ? 3.396 -23.734 -0.383 1 98.12 85 THR A O 1
ATOM 661 N N . GLY A 1 86 ? 5.363 -23.891 0.677 1 96.88 86 GLY A N 1
ATOM 662 C CA . GLY A 1 86 ? 4.992 -25.078 1.407 1 96.88 86 GLY A CA 1
ATOM 663 C C . GLY A 1 86 ? 4.383 -24.797 2.766 1 96.88 86 GLY A C 1
ATOM 664 O O . GLY A 1 86 ? 3.754 -25.672 3.369 1 96.88 86 GLY A O 1
ATOM 665 N N . SER A 1 87 ? 4.602 -23.578 3.223 1 94.56 87 SER A N 1
ATOM 666 C CA . SER A 1 87 ? 4.105 -23.188 4.539 1 94.56 87 SER A CA 1
ATOM 667 C C . SER A 1 87 ? 3.74 -21.719 4.582 1 94.56 87 SER A C 1
ATOM 669 O O . SER A 1 87 ? 4.133 -20.953 3.703 1 94.56 87 SER A O 1
ATOM 671 N N . SER A 1 88 ? 2.848 -21.422 5.586 1 95.62 88 SER A N 1
ATOM 672 C CA . SER A 1 88 ? 2.455 -20.031 5.77 1 95.62 88 SER A CA 1
ATOM 673 C C . SER A 1 88 ? 2.027 -19.766 7.207 1 95.62 88 SER A C 1
ATOM 675 O O . SER A 1 88 ? 1.792 -20.688 7.977 1 95.62 88 SER A O 1
ATOM 677 N N . GLU A 1 89 ? 2.023 -18.531 7.613 1 93.25 89 GLU A N 1
ATOM 678 C CA . GLU A 1 89 ? 1.554 -18.141 8.938 1 93.25 89 GLU A CA 1
ATOM 679 C C . GLU A 1 89 ? 0.029 -18.109 9 1 93.25 89 GLU A C 1
ATOM 681 O O . GLU A 1 89 ? -0.558 -18.266 10.07 1 93.25 89 GLU A O 1
ATOM 686 N N . ILE A 1 90 ? -0.549 -17.891 7.777 1 93.5 90 ILE A N 1
ATOM 687 C CA . ILE A 1 90 ? -2.004 -17.828 7.676 1 93.5 90 ILE A CA 1
ATOM 688 C C . ILE A 1 90 ? -2.486 -18.844 6.641 1 93.5 90 ILE A C 1
ATOM 690 O O . ILE A 1 90 ? -1.847 -19.031 5.602 1 93.5 90 ILE A O 1
ATOM 694 N N . ALA A 1 91 ? -3.584 -19.469 6.918 1 90.94 91 ALA A N 1
ATOM 695 C CA . ALA A 1 91 ? -4.094 -20.562 6.098 1 90.94 91 ALA A CA 1
ATOM 696 C C . ALA A 1 91 ? -4.359 -20.109 4.668 1 90.94 91 ALA A C 1
ATOM 698 O O . ALA A 1 91 ? -3.992 -20.781 3.709 1 90.94 91 ALA A O 1
ATOM 699 N N . GLU A 1 92 ? -4.875 -18.938 4.578 1 92.88 92 GLU A N 1
ATOM 700 C CA . GLU A 1 92 ? -5.289 -18.406 3.277 1 92.88 92 GLU A CA 1
ATOM 701 C C . GLU A 1 92 ? -4.082 -18.141 2.385 1 92.88 92 GLU A C 1
ATOM 703 O O . GLU A 1 92 ? -4.219 -18.016 1.164 1 92.88 92 GLU A O 1
ATOM 708 N N . GLU A 1 93 ? -2.9 -18.094 2.988 1 95.19 93 GLU A N 1
ATOM 709 C CA . GLU A 1 93 ? -1.699 -17.75 2.232 1 95.19 93 GLU A CA 1
ATOM 710 C C . GLU A 1 93 ? -0.874 -19 1.917 1 95.19 93 GLU A C 1
ATOM 712 O O . GLU A 1 93 ? 0.19 -18.906 1.302 1 95.19 93 GLU A O 1
ATOM 717 N N . ALA A 1 94 ? -1.404 -20.109 2.26 1 95.38 94 ALA A N 1
ATOM 718 C CA . ALA A 1 94 ? -0.679 -21.344 1.986 1 95.38 94 ALA A CA 1
ATOM 719 C C . ALA A 1 94 ? -0.764 -21.719 0.509 1 95.38 94 ALA A C 1
ATOM 721 O O . ALA A 1 94 ? -1.807 -21.547 -0.124 1 95.38 94 ALA A O 1
ATOM 722 N N . GLY A 1 95 ? 0.315 -22.203 0.025 1 97.44 95 GLY A N 1
ATOM 723 C CA . GLY A 1 95 ? 0.331 -22.719 -1.334 1 97.44 95 GLY A CA 1
ATOM 724 C C . GLY A 1 95 ? 0.341 -21.641 -2.389 1 97.44 95 GLY A C 1
ATOM 725 O O . GLY A 1 95 ? -0.314 -21.766 -3.424 1 97.44 95 GLY A O 1
ATOM 726 N N . MET A 1 96 ? 1 -20.516 -2.068 1 98.12 96 MET A N 1
ATOM 727 C CA . MET A 1 96 ? 1.163 -19.469 -3.084 1 98.12 96 MET A CA 1
ATOM 728 C C . MET A 1 96 ? 2.021 -19.984 -4.238 1 98.12 96 MET A C 1
ATOM 730 O O . MET A 1 96 ? 3.027 -20.656 -4.023 1 98.12 96 MET A O 1
ATOM 734 N N . SER A 1 97 ? 1.618 -19.562 -5.465 1 98.62 97 SER A N 1
ATOM 735 C CA . SER A 1 97 ? 2.271 -20.156 -6.629 1 98.62 97 SER A CA 1
ATOM 736 C C . SER A 1 97 ? 3.053 -19.109 -7.414 1 98.62 97 SER A C 1
ATOM 738 O O . SER A 1 97 ? 2.771 -17.906 -7.316 1 98.62 97 SER A O 1
ATOM 740 N N . SER A 1 98 ? 3.998 -19.547 -8.148 1 98.75 98 SER A N 1
ATOM 741 C CA . SER A 1 98 ? 4.766 -18.781 -9.117 1 98.75 98 SER A CA 1
ATOM 742 C C . SER A 1 98 ? 5.234 -19.656 -10.273 1 98.75 98 SER A C 1
ATOM 744 O O . SER A 1 98 ? 5.824 -20.719 -10.062 1 98.75 98 SER A O 1
ATOM 746 N N . ALA A 1 99 ? 4.938 -19.281 -11.477 1 98.81 99 ALA A N 1
ATOM 747 C CA . ALA A 1 99 ? 5.316 -20.078 -12.633 1 98.81 99 ALA A CA 1
ATOM 748 C C . ALA A 1 99 ? 6.68 -19.656 -13.172 1 98.81 99 ALA A C 1
ATOM 750 O O . ALA A 1 99 ? 7.035 -18.469 -13.117 1 98.81 99 ALA A O 1
ATOM 751 N N . ILE A 1 100 ? 7.449 -20.578 -13.711 1 98.75 100 ILE A N 1
ATOM 752 C CA . ILE A 1 100 ? 8.703 -20.266 -14.391 1 98.75 100 ILE A CA 1
ATOM 753 C C . ILE A 1 100 ? 8.438 -19.969 -15.867 1 98.75 100 ILE A C 1
ATOM 755 O O . ILE A 1 100 ? 8.109 -20.891 -16.625 1 98.75 100 ILE A O 1
ATOM 759 N N . THR A 1 101 ? 8.594 -18.734 -16.266 1 98.38 101 THR A N 1
ATOM 760 C CA . THR A 1 101 ? 8.242 -18.344 -17.625 1 98.38 101 THR A CA 1
ATOM 761 C C . THR A 1 101 ? 9.492 -17.969 -18.422 1 98.38 101 THR A C 1
ATOM 763 O O . THR A 1 101 ? 9.406 -17.281 -19.438 1 98.38 101 THR A O 1
ATOM 766 N N . ILE A 1 102 ? 10.625 -18.422 -17.875 1 97.81 102 ILE A N 1
ATOM 767 C CA . ILE A 1 102 ? 11.891 -18.141 -18.547 1 97.81 102 ILE A CA 1
ATOM 768 C C . ILE A 1 102 ? 12.766 -19.391 -18.547 1 97.81 102 ILE A C 1
ATOM 770 O O . ILE A 1 102 ? 12.664 -20.219 -17.641 1 97.81 102 ILE A O 1
ATOM 774 N N . GLU A 1 103 ? 13.641 -19.516 -19.578 1 97.62 103 GLU A N 1
ATOM 775 C CA . GLU A 1 103 ? 14.688 -20.531 -19.609 1 97.62 103 GLU A CA 1
ATOM 776 C C . GLU A 1 103 ? 15.953 -20.016 -18.922 1 97.62 103 GLU A C 1
ATOM 778 O O . GLU A 1 103 ? 16.422 -18.922 -19.203 1 97.62 103 GLU A O 1
ATOM 783 N N . PHE A 1 104 ? 16.484 -20.781 -18.016 1 96.5 104 PHE A N 1
ATOM 784 C CA . PHE A 1 104 ? 17.703 -20.391 -17.328 1 96.5 104 PHE A CA 1
ATOM 785 C C . PHE A 1 104 ? 18.938 -20.938 -18.062 1 96.5 104 PHE A C 1
ATOM 787 O O . PHE A 1 104 ? 18.906 -22.078 -18.547 1 96.5 104 PHE A O 1
ATOM 794 N N . ASP A 1 105 ? 19.953 -20.156 -18.125 1 94.56 105 ASP A N 1
ATOM 795 C CA . ASP A 1 105 ? 21.203 -20.578 -18.766 1 94.56 105 ASP A CA 1
ATOM 796 C C . ASP A 1 105 ? 22.125 -21.281 -17.766 1 94.56 105 ASP A C 1
ATOM 798 O O . ASP A 1 105 ? 23.172 -21.812 -18.141 1 94.56 105 ASP A O 1
ATOM 802 N N . GLU A 1 106 ? 21.828 -21.203 -16.531 1 94.81 106 GLU A N 1
ATOM 803 C CA . GLU A 1 106 ? 22.547 -21.875 -15.461 1 94.81 106 GLU A CA 1
ATOM 804 C C . GLU A 1 106 ? 21.594 -22.547 -14.484 1 94.81 106 GLU A C 1
ATOM 806 O O . GLU A 1 106 ? 20.391 -22.266 -14.484 1 94.81 106 GLU A O 1
ATOM 811 N N . PRO A 1 107 ? 22.141 -23.484 -13.727 1 95 107 PRO A N 1
ATOM 812 C CA . PRO A 1 107 ? 21.266 -24.172 -12.773 1 95 107 PRO A CA 1
ATOM 813 C C . PRO A 1 107 ? 20.656 -23.203 -11.75 1 95 107 PRO A C 1
ATOM 815 O O . PRO A 1 107 ? 21.344 -22.359 -11.195 1 95 107 PRO A O 1
ATOM 818 N N . VAL A 1 108 ? 19.391 -23.312 -11.617 1 98.06 108 VAL A N 1
ATOM 819 C CA . VAL A 1 108 ? 18.625 -22.594 -10.602 1 98.06 108 VAL A CA 1
ATOM 820 C C . VAL A 1 108 ? 17.859 -23.578 -9.727 1 98.06 108 VAL A C 1
ATOM 822 O O . VAL A 1 108 ? 17.25 -24.531 -10.234 1 98.06 108 VAL A O 1
ATOM 825 N N . TYR A 1 109 ? 17.922 -23.344 -8.414 1 98.31 109 TYR A N 1
ATOM 826 C CA . TYR A 1 109 ? 17.281 -24.25 -7.477 1 98.31 109 TYR A CA 1
ATOM 827 C C . TYR A 1 109 ? 16.125 -23.562 -6.75 1 98.31 109 TYR A C 1
ATOM 829 O O . TYR A 1 109 ? 15.844 -22.391 -6.992 1 98.31 109 TYR A O 1
ATOM 837 N N . LEU A 1 110 ? 15.406 -24.391 -5.977 1 98.31 110 LEU A N 1
ATOM 838 C CA . LEU A 1 110 ? 14.25 -23.922 -5.219 1 98.31 110 LEU A CA 1
ATOM 839 C C . LEU A 1 110 ? 14.531 -23.938 -3.723 1 98.31 110 LEU A C 1
ATOM 841 O O . LEU A 1 110 ? 15.156 -24.875 -3.215 1 98.31 110 LEU A O 1
ATOM 845 N N . ASN A 1 111 ? 14.094 -22.922 -3.037 1 97.44 111 ASN A N 1
ATOM 846 C CA . ASN A 1 111 ? 14.336 -22.875 -1.599 1 97.44 111 ASN A CA 1
ATOM 847 C C . ASN A 1 111 ? 13.797 -24.125 -0.901 1 97.44 111 ASN A C 1
ATOM 849 O O . ASN A 1 111 ? 12.992 -24.859 -1.472 1 97.44 111 ASN A O 1
ATOM 853 N N . SER A 1 112 ? 14.125 -24.312 0.323 1 95.75 112 SER A N 1
ATOM 854 C CA . SER A 1 112 ? 13.883 -25.562 1.048 1 95.75 112 SER A CA 1
ATOM 855 C C . SER A 1 112 ? 12.445 -25.641 1.535 1 95.75 112 SER A C 1
ATOM 857 O O . SER A 1 112 ? 11.984 -26.719 1.944 1 95.75 112 SER A O 1
ATOM 859 N N . PHE A 1 113 ? 11.719 -24.547 1.494 1 95.12 113 PHE A N 1
ATOM 860 C CA . PHE A 1 113 ? 10.391 -24.531 2.1 1 95.12 113 PHE A CA 1
ATOM 861 C C . PHE A 1 113 ? 9.305 -24.438 1.031 1 95.12 113 PHE A C 1
ATOM 863 O O . PHE A 1 113 ? 8.18 -24.031 1.318 1 95.12 113 PHE A O 1
ATOM 870 N N . SER A 1 114 ? 9.68 -24.766 -0.172 1 97.94 114 SER A N 1
ATOM 871 C CA . SER A 1 114 ? 8.758 -24.766 -1.299 1 97.94 114 SER A CA 1
ATOM 872 C C . SER A 1 114 ? 8.875 -26.047 -2.113 1 97.94 114 SER A C 1
ATOM 874 O O . SER A 1 114 ? 9.742 -26.891 -1.847 1 97.94 114 SER A O 1
ATOM 876 N N . PHE A 1 115 ? 7.965 -26.234 -3.027 1 98.38 115 PHE A N 1
ATOM 877 C CA . PHE A 1 115 ? 8.031 -27.391 -3.924 1 98.38 115 PHE A CA 1
ATOM 878 C C . PHE A 1 115 ? 7.586 -27 -5.332 1 98.38 115 PHE A C 1
ATOM 880 O O . PHE A 1 115 ? 6.93 -25.969 -5.52 1 98.38 115 PHE A O 1
ATOM 887 N N . GLY A 1 116 ? 8.023 -27.812 -6.234 1 98.5 116 GLY A N 1
ATOM 888 C CA . GLY A 1 116 ? 7.719 -27.547 -7.633 1 98.5 116 GLY A CA 1
ATOM 889 C C . GLY A 1 116 ? 6.809 -28.609 -8.242 1 98.5 116 GLY A C 1
ATOM 890 O O . GLY A 1 116 ? 6.836 -29.766 -7.84 1 98.5 116 GLY A O 1
ATOM 891 N N . VAL A 1 117 ? 6.031 -28.172 -9.188 1 98.62 117 VAL A N 1
ATOM 892 C CA . VAL A 1 117 ? 5.188 -29.031 -10.008 1 98.62 117 VAL A CA 1
ATOM 893 C C . VAL A 1 117 ? 5.645 -28.969 -11.469 1 98.62 117 VAL A C 1
ATOM 895 O O . VAL A 1 117 ? 5.711 -27.875 -12.055 1 98.62 117 VAL A O 1
ATOM 898 N N . ARG A 1 118 ? 6.008 -30.125 -11.969 1 98.5 118 ARG A N 1
ATOM 899 C CA . ARG A 1 118 ? 6.406 -30.234 -13.367 1 98.5 118 ARG A CA 1
ATOM 900 C C . ARG A 1 118 ? 5.434 -31.109 -14.148 1 98.5 118 ARG A C 1
ATOM 902 O O . ARG A 1 118 ? 5.324 -32.312 -13.883 1 98.5 118 ARG A O 1
ATOM 909 N N . PHE A 1 119 ? 4.723 -30.484 -15.078 1 98.38 119 PHE A N 1
ATOM 910 C CA . PHE A 1 119 ? 3.695 -31.203 -15.82 1 98.38 119 PHE A CA 1
ATOM 911 C C . PHE A 1 119 ? 4.316 -32.281 -16.703 1 98.38 119 PHE A C 1
ATOM 913 O O . PHE A 1 119 ? 5.383 -32.062 -17.281 1 98.38 119 PHE A O 1
ATOM 920 N N . ASN A 1 120 ? 3.582 -33.344 -16.812 1 97.69 120 ASN A N 1
ATOM 921 C CA . ASN A 1 120 ? 4.027 -34.469 -17.641 1 97.69 120 ASN A CA 1
ATOM 922 C C . ASN A 1 120 ? 4.023 -34.094 -19.125 1 97.69 120 ASN A C 1
ATOM 924 O O . ASN A 1 120 ? 3.307 -33.188 -19.547 1 97.69 120 ASN A O 1
ATOM 928 N N . GLU A 1 121 ? 4.867 -34.844 -19.828 1 94.19 121 GLU A N 1
ATOM 929 C CA . GLU A 1 121 ? 4.812 -34.719 -21.281 1 94.19 121 GLU A CA 1
ATOM 930 C C . GLU A 1 121 ? 3.4 -34.938 -21.812 1 94.19 121 GLU A C 1
ATOM 932 O O . GLU A 1 121 ? 2.703 -35.844 -21.359 1 94.19 121 GLU A O 1
ATOM 937 N N . GLY A 1 122 ? 2.945 -34.094 -22.688 1 91.88 122 GLY A N 1
ATOM 938 C CA . GLY A 1 122 ? 1.622 -34.25 -23.281 1 91.88 122 GLY A CA 1
ATOM 939 C C . GLY A 1 122 ? 0.579 -33.344 -22.641 1 91.88 122 GLY A C 1
ATOM 940 O O . GLY A 1 122 ? -0.506 -33.156 -23.188 1 91.88 122 GLY A O 1
ATOM 941 N N . ILE A 1 123 ? 0.877 -32.875 -21.453 1 94.12 123 ILE A N 1
ATOM 942 C CA . ILE A 1 123 ? -0.038 -31.922 -20.812 1 94.12 123 ILE A CA 1
ATOM 943 C C . ILE A 1 123 ? 0.189 -30.531 -21.375 1 94.12 123 ILE A C 1
ATOM 945 O O . ILE A 1 123 ? 1.274 -29.953 -21.234 1 94.12 123 ILE A O 1
ATOM 949 N N . ASN A 1 124 ? -0.825 -30.047 -22.016 1 91.62 124 ASN A N 1
ATOM 950 C CA . ASN A 1 124 ? -0.697 -28.781 -22.734 1 91.62 124 ASN A CA 1
ATOM 951 C C . ASN A 1 124 ? -1.062 -27.594 -21.844 1 91.62 124 ASN A C 1
ATOM 953 O O . ASN A 1 124 ? -2.139 -27.016 -21.984 1 91.62 124 ASN A O 1
ATOM 957 N N . ILE A 1 125 ? -0.219 -27.172 -20.969 1 96.31 125 ILE A N 1
ATOM 958 C CA . ILE A 1 125 ? -0.356 -25.969 -20.156 1 96.31 125 ILE A CA 1
ATOM 959 C C . ILE A 1 125 ? 0.896 -25.109 -20.281 1 96.31 125 ILE A C 1
ATOM 961 O O . ILE A 1 125 ? 1.994 -25.531 -19.922 1 96.31 125 ILE A O 1
ATOM 965 N N . ILE A 1 126 ? 0.73 -24.016 -20.828 1 97.19 126 ILE A N 1
ATOM 966 C CA . ILE A 1 126 ? 1.889 -23.125 -20.969 1 97.19 126 ILE A CA 1
ATOM 967 C C . ILE A 1 126 ? 2.08 -22.328 -19.688 1 97.19 126 ILE A C 1
ATOM 969 O O . ILE A 1 126 ? 1.107 -21.969 -19.016 1 97.19 126 ILE A O 1
ATOM 973 N N . PRO A 1 127 ? 3.301 -22.062 -19.359 1 98 127 PRO A N 1
ATOM 974 C CA . PRO A 1 127 ? 3.58 -21.391 -18.094 1 98 127 PRO A CA 1
ATOM 975 C C . PRO A 1 127 ? 2.943 -20 -18 1 98 127 PRO A C 1
ATOM 977 O O . PRO A 1 127 ? 2.545 -19.562 -16.922 1 98 127 PRO A O 1
ATOM 980 N N . GLU A 1 128 ? 2.812 -19.328 -19.109 1 97.81 128 GLU A N 1
ATOM 981 C CA . GLU A 1 128 ? 2.174 -18.016 -19.156 1 97.81 128 GLU A CA 1
ATOM 982 C C . GLU A 1 128 ? 0.712 -18.094 -18.719 1 97.81 128 GLU A C 1
ATOM 984 O O . GLU A 1 128 ? 0.162 -17.125 -18.188 1 97.81 128 GLU A O 1
ATOM 989 N N . PHE A 1 129 ? 0.184 -19.297 -19.016 1 97.94 129 PHE A N 1
ATOM 990 C CA . PHE A 1 129 ? -1.199 -19.531 -18.625 1 97.94 129 PHE A CA 1
ATOM 991 C C . PHE A 1 129 ? -1.278 -19.984 -17.172 1 97.94 129 PHE A C 1
ATOM 993 O O . PHE A 1 129 ? -2.094 -19.484 -16.391 1 97.94 129 PHE A O 1
ATOM 1000 N N . SER A 1 130 ? -0.416 -20.844 -16.734 1 98.06 130 SER A N 1
ATOM 1001 C CA . SER A 1 130 ? -0.483 -21.422 -15.391 1 98.06 130 SER A CA 1
ATOM 1002 C C . SER A 1 130 ? -0.202 -20.375 -14.328 1 98.06 130 SER A C 1
ATOM 1004 O O . SER A 1 130 ? -0.721 -20.453 -13.211 1 98.06 130 SER A O 1
ATOM 1006 N N . LYS A 1 131 ? 0.613 -19.359 -14.68 1 98.12 131 LYS A N 1
ATOM 1007 C CA . LYS A 1 131 ? 0.918 -18.328 -13.688 1 98.12 131 LYS A CA 1
ATOM 1008 C C . LYS A 1 131 ? -0.349 -17.609 -13.234 1 98.12 131 LYS A C 1
ATOM 1010 O O . LYS A 1 131 ? -0.437 -17.141 -12.094 1 98.12 131 LYS A O 1
ATOM 1015 N N . TYR A 1 132 ? -1.331 -17.531 -14.109 1 97.62 132 TYR A N 1
ATOM 1016 C CA . TYR A 1 132 ? -2.607 -16.922 -13.766 1 97.62 132 TYR A CA 1
ATOM 1017 C C . TYR A 1 132 ? -3.557 -17.938 -13.156 1 97.62 132 TYR A C 1
ATOM 1019 O O . TYR A 1 132 ? -4.262 -17.641 -12.188 1 97.62 132 TYR A O 1
ATOM 1027 N N . LEU A 1 133 ? -3.566 -19.125 -13.695 1 97.19 133 LEU A N 1
ATOM 1028 C CA . LEU A 1 133 ? -4.504 -20.172 -13.289 1 97.19 133 LEU A CA 1
ATOM 1029 C C . LEU A 1 133 ? -4.422 -20.422 -11.789 1 97.19 133 LEU A C 1
ATOM 1031 O O . LEU A 1 133 ? -5.438 -20.359 -11.094 1 97.19 133 LEU A O 1
ATOM 1035 N N . PHE A 1 134 ? -3.236 -20.578 -11.266 1 97.62 134 PHE A N 1
ATOM 1036 C CA . PHE A 1 134 ? -3.055 -21 -9.891 1 97.62 134 PHE A CA 1
ATOM 1037 C C . PHE A 1 134 ? -3.203 -19.828 -8.93 1 97.62 134 PHE A C 1
ATOM 1039 O O . PHE A 1 134 ? -3.217 -20.016 -7.707 1 97.62 134 PHE A O 1
ATOM 1046 N N . ARG A 1 135 ? -3.371 -18.672 -9.484 1 96.31 135 ARG A N 1
ATOM 1047 C CA . ARG A 1 135 ? -3.525 -17.5 -8.641 1 96.31 135 ARG A CA 1
ATOM 1048 C C . ARG A 1 135 ? -4.973 -17.016 -8.625 1 96.31 135 ARG A C 1
ATOM 1050 O O . ARG A 1 135 ? -5.293 -16.016 -7.996 1 96.31 135 ARG A O 1
ATOM 1057 N N . THR A 1 136 ? -5.863 -17.781 -9.297 1 95.12 136 THR A N 1
ATOM 1058 C CA . THR A 1 136 ? -7.285 -17.469 -9.242 1 95.12 136 THR A CA 1
ATOM 1059 C C . THR A 1 136 ? -7.844 -17.719 -7.844 1 95.12 136 THR A C 1
ATOM 1061 O O . THR A 1 136 ? -7.289 -18.531 -7.086 1 95.12 136 THR A O 1
ATOM 1064 N N . ASN A 1 137 ? -8.961 -17.047 -7.566 1 93.19 137 ASN A N 1
ATOM 1065 C CA . ASN A 1 137 ? -9.609 -17.266 -6.277 1 93.19 137 ASN A CA 1
ATOM 1066 C C . ASN A 1 137 ? -10.023 -18.734 -6.105 1 93.19 137 ASN A C 1
ATOM 1068 O O . ASN A 1 137 ? -9.875 -19.297 -5.02 1 93.19 137 ASN A O 1
ATOM 1072 N N . LEU A 1 138 ? -10.438 -19.297 -7.16 1 93.06 138 LEU A N 1
ATOM 1073 C CA . LEU A 1 138 ? -10.891 -20.688 -7.105 1 93.06 138 LEU A CA 1
ATOM 1074 C C . LEU A 1 138 ? -9.734 -21.625 -6.77 1 93.06 138 LEU A C 1
ATOM 1076 O O . LEU A 1 138 ? -9.828 -22.438 -5.852 1 93.06 138 LEU A O 1
ATOM 1080 N N . MET A 1 139 ? -8.688 -21.516 -7.445 1 95.5 139 MET A N 1
ATOM 1081 C CA . MET A 1 139 ? -7.551 -22.406 -7.223 1 95.5 139 MET A CA 1
ATOM 1082 C C . MET A 1 139 ? -6.922 -22.156 -5.859 1 95.5 139 MET A C 1
ATOM 1084 O O . MET A 1 139 ? -6.543 -23.094 -5.16 1 95.5 139 MET A O 1
ATOM 1088 N N . ARG A 1 140 ? -6.82 -20.859 -5.508 1 95.94 140 ARG A N 1
ATOM 1089 C CA . ARG A 1 140 ? -6.258 -20.516 -4.207 1 95.94 140 ARG A CA 1
ATOM 1090 C C . ARG A 1 140 ? -7.078 -21.125 -3.074 1 95.94 140 ARG A C 1
ATOM 1092 O O . ARG A 1 140 ? -6.523 -21.625 -2.096 1 95.94 140 ARG A O 1
ATOM 1099 N N . ALA A 1 141 ? -8.352 -21.094 -3.23 1 94.81 141 ALA A N 1
ATOM 1100 C CA . ALA A 1 141 ? -9.234 -21.672 -2.223 1 94.81 141 ALA A CA 1
ATOM 1101 C C . ALA A 1 141 ? -9.008 -23.188 -2.111 1 94.81 141 ALA A C 1
ATOM 1103 O O . ALA A 1 141 ? -8.945 -23.734 -1.006 1 94.81 141 ALA A O 1
ATOM 1104 N N . LYS A 1 142 ? -8.836 -23.844 -3.217 1 95.31 142 LYS A N 1
ATOM 1105 C CA . LYS A 1 142 ? -8.586 -25.281 -3.232 1 95.31 142 LYS A CA 1
ATOM 1106 C C . LYS A 1 142 ? -7.219 -25.609 -2.639 1 95.31 142 LYS A C 1
ATOM 1108 O O . LYS A 1 142 ? -7.09 -26.547 -1.843 1 95.31 142 LYS A O 1
ATOM 1113 N N . LEU A 1 143 ? -6.242 -24.812 -2.941 1 96.5 143 LEU A N 1
ATOM 1114 C CA . LEU A 1 143 ? -4.875 -25.062 -2.512 1 96.5 143 LEU A CA 1
ATOM 1115 C C . LEU A 1 143 ? -4.715 -24.812 -1.017 1 96.5 143 LEU A C 1
ATOM 1117 O O . LEU A 1 143 ? -4.082 -25.594 -0.311 1 96.5 143 LEU A O 1
ATOM 1121 N N . SER A 1 144 ? -5.305 -23.719 -0.578 1 96 144 SER A N 1
ATOM 1122 C CA . SER A 1 144 ? -5.172 -23.375 0.833 1 96 144 SER A CA 1
ATOM 1123 C C . SER A 1 144 ? -5.828 -24.422 1.724 1 96 144 SER A C 1
ATOM 1125 O O . SER A 1 144 ? -5.383 -24.656 2.852 1 96 144 SER A O 1
ATOM 1127 N N . LYS A 1 145 ? -6.785 -25.141 1.21 1 95.62 145 LYS A N 1
ATOM 1128 C CA . LYS A 1 145 ? -7.496 -26.172 1.967 1 95.62 145 LYS A CA 1
ATOM 1129 C C . LYS A 1 145 ? -6.633 -27.422 2.152 1 95.62 145 LYS A C 1
ATOM 1131 O O . LYS A 1 145 ? -6.949 -28.281 2.973 1 95.62 145 LYS A O 1
ATOM 1136 N N . THR A 1 146 ? -5.629 -27.469 1.402 1 96.81 146 THR A N 1
ATOM 1137 C CA . THR A 1 146 ? -4.746 -28.625 1.525 1 96.81 146 THR A CA 1
ATOM 1138 C C . THR A 1 146 ? -3.754 -28.422 2.668 1 96.81 146 THR A C 1
ATOM 1140 O O . THR A 1 146 ? -3.004 -29.344 3.008 1 96.81 146 THR A O 1
ATOM 1143 N N . ALA A 1 147 ? -3.705 -27.234 3.26 1 96.38 147 ALA A N 1
ATOM 1144 C CA . ALA A 1 147 ? -2.783 -26.938 4.348 1 96.38 147 ALA A CA 1
ATOM 1145 C C . ALA A 1 147 ? -3.455 -27.125 5.707 1 96.38 147 ALA A C 1
ATOM 1147 O O . ALA A 1 147 ? -4.676 -27 5.824 1 96.38 147 ALA A O 1
ATOM 1148 N N . SER A 1 148 ? -2.656 -27.547 6.664 1 95.31 148 SER A N 1
ATOM 1149 C CA . SER A 1 148 ? -3.146 -27.719 8.031 1 95.31 148 SER A CA 1
ATOM 1150 C C . SER A 1 148 ? -2.119 -27.234 9.047 1 95.31 148 SER A C 1
ATOM 1152 O O . SER A 1 148 ? -0.917 -27.234 8.773 1 95.31 148 SER A O 1
ATOM 1154 N N . GLY A 1 149 ? -2.691 -26.672 10.156 1 93.69 149 GLY A N 1
ATOM 1155 C CA . GLY A 1 149 ? -1.844 -26.188 11.234 1 93.69 149 GLY A CA 1
ATOM 1156 C C . GLY A 1 149 ? -2.514 -25.125 12.086 1 93.69 149 GLY A C 1
ATOM 1157 O O . GLY A 1 149 ? -3.678 -24.781 11.859 1 93.69 149 GLY A O 1
ATOM 1158 N N . VAL A 1 150 ? -1.845 -24.609 13.148 1 90.38 150 VAL A N 1
ATOM 1159 C CA . VAL A 1 150 ? -2.367 -23.594 14.055 1 90.38 150 VAL A CA 1
ATOM 1160 C C . VAL A 1 150 ? -1.495 -22.344 13.984 1 90.38 150 VAL A C 1
ATOM 1162 O O . VAL A 1 150 ? -1.938 -21.297 13.508 1 90.38 150 VAL A O 1
ATOM 1165 N N . THR A 1 151 ? -0.151 -22.516 14.297 1 90 151 THR A N 1
ATOM 1166 C CA . THR A 1 151 ? 0.78 -21.391 14.242 1 90 151 THR A CA 1
ATOM 1167 C C . THR A 1 151 ? 1.396 -21.266 12.852 1 90 151 THR A C 1
ATOM 1169 O O . THR A 1 151 ? 1.704 -20.156 12.398 1 90 151 THR A O 1
ATOM 1172 N N . ARG A 1 152 ? 1.602 -22.375 12.273 1 94 152 ARG A N 1
ATOM 1173 C CA . ARG A 1 152 ? 2.076 -22.5 10.898 1 94 152 ARG A CA 1
ATOM 1174 C C . ARG A 1 152 ? 1.244 -23.516 10.117 1 94 152 ARG A C 1
ATOM 1176 O O . ARG A 1 152 ? 0.895 -24.562 10.641 1 94 152 ARG A O 1
ATOM 1183 N N . PHE A 1 153 ? 0.919 -23.141 8.969 1 95.06 153 PHE A N 1
ATOM 1184 C CA . PHE A 1 153 ? 0.132 -24.016 8.109 1 95.06 153 PHE A CA 1
ATOM 1185 C C . PHE A 1 153 ? 1.013 -24.656 7.047 1 95.06 153 PHE A C 1
ATOM 1187 O O . PHE A 1 153 ? 1.636 -23.969 6.238 1 95.06 153 PHE A O 1
ATOM 1194 N N . ASN A 1 154 ? 1.033 -25.953 7.09 1 96.5 154 ASN A N 1
ATOM 1195 C CA . ASN A 1 154 ? 1.868 -26.703 6.16 1 96.5 154 ASN A CA 1
ATOM 1196 C C . ASN A 1 154 ? 1.029 -27.422 5.105 1 96.5 154 ASN A C 1
ATOM 1198 O O . ASN A 1 154 ? -0.005 -28.016 5.426 1 96.5 154 ASN A O 1
ATOM 1202 N N . MET A 1 155 ? 1.542 -27.344 3.855 1 96.62 155 MET A N 1
ATOM 1203 C CA . MET A 1 155 ? 0.852 -27.984 2.742 1 96.62 155 MET A CA 1
ATOM 1204 C C . MET A 1 155 ? 0.977 -29.5 2.834 1 96.62 155 MET A C 1
ATOM 1206 O O . MET A 1 155 ? 2.051 -30.031 3.137 1 96.62 155 MET A O 1
ATOM 1210 N N . SER A 1 156 ? -0.097 -30.188 2.619 1 96.69 156 SER A N 1
ATOM 1211 C CA . SER A 1 156 ? -0.082 -31.641 2.486 1 96.69 156 SER A CA 1
ATOM 1212 C C . SER A 1 156 ? 0.139 -32.062 1.037 1 96.69 156 SER A C 1
ATOM 1214 O O . SER A 1 156 ? -0.731 -31.859 0.187 1 96.69 156 SER A O 1
ATOM 1216 N N . LYS A 1 157 ? 1.216 -32.719 0.796 1 94.94 157 LYS A N 1
ATOM 1217 C CA . LYS A 1 157 ? 1.494 -33.188 -0.563 1 94.94 157 LYS A CA 1
ATOM 1218 C C . LYS A 1 157 ? 0.442 -34.188 -1.035 1 94.94 157 LYS A C 1
ATOM 1220 O O . LYS A 1 157 ? 0.068 -34.188 -2.209 1 94.94 157 LYS A O 1
ATOM 1225 N N . ALA A 1 158 ? -0.018 -35 -0.119 1 96.62 158 ALA A N 1
ATOM 1226 C CA . ALA A 1 158 ? -1.035 -35.969 -0.446 1 96.62 158 ALA A CA 1
ATOM 1227 C C . ALA A 1 158 ? -2.338 -35.312 -0.88 1 96.62 158 ALA A C 1
ATOM 1229 O O . ALA A 1 158 ? -2.932 -35.688 -1.891 1 96.62 158 ALA A O 1
ATOM 1230 N N . ARG A 1 159 ? -2.74 -34.312 -0.179 1 97.69 159 ARG A N 1
ATOM 1231 C CA . ARG A 1 159 ? -3.957 -33.594 -0.53 1 97.69 159 ARG A CA 1
ATOM 1232 C C . ARG A 1 159 ? -3.744 -32.719 -1.77 1 97.69 159 ARG A C 1
ATOM 1234 O O . ARG A 1 159 ? -4.637 -32.594 -2.609 1 97.69 159 ARG A O 1
ATOM 1241 N N . PHE A 1 160 ? -2.559 -32.219 -1.838 1 98.06 160 PHE A N 1
ATOM 1242 C CA . PHE A 1 160 ? -2.207 -31.375 -2.977 1 98.06 160 PHE A CA 1
ATOM 1243 C C . PHE A 1 160 ? -2.332 -32.156 -4.281 1 98.06 160 PHE A C 1
ATOM 1245 O O . PHE A 1 160 ? -2.881 -31.656 -5.262 1 98.06 160 PHE A O 1
ATOM 1252 N N . ARG A 1 161 ? -1.935 -33.344 -4.266 1 98.06 161 ARG A N 1
ATOM 1253 C CA . ARG A 1 161 ? -1.944 -34.219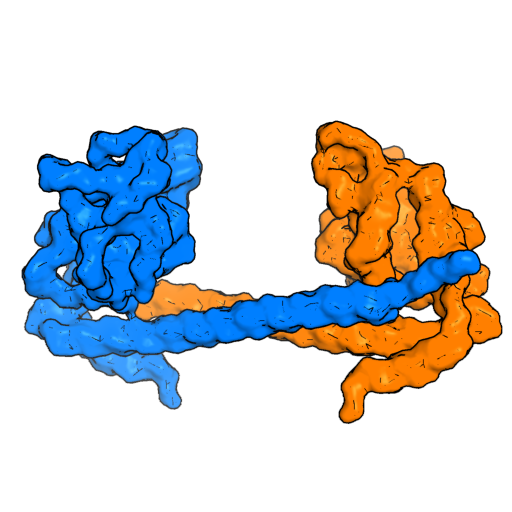 -5.453 1 98.06 161 ARG A CA 1
ATOM 1254 C C . ARG A 1 161 ? -3.367 -34.438 -5.945 1 98.06 161 ARG A C 1
ATOM 1256 O O . ARG A 1 161 ? -3.582 -34.719 -7.125 1 98.06 161 ARG A O 1
ATOM 1263 N N . LYS A 1 162 ? -4.301 -34.219 -5.09 1 97.94 162 LYS A N 1
ATOM 1264 C CA . LYS A 1 162 ? -5.688 -34.531 -5.418 1 97.94 162 LYS A CA 1
ATOM 1265 C C . LYS A 1 162 ? -6.406 -33.281 -5.965 1 97.94 162 LYS A C 1
ATOM 1267 O O . LYS A 1 162 ? -7.535 -33.406 -6.453 1 97.94 162 LYS A O 1
ATOM 1272 N N . VAL A 1 163 ? -5.773 -32.219 -5.867 1 97.5 163 VAL A N 1
ATOM 1273 C CA . VAL A 1 163 ? -6.395 -30.984 -6.363 1 97.5 163 VAL A CA 1
ATOM 1274 C C . VAL A 1 163 ? -6.617 -31.094 -7.867 1 97.5 163 VAL A C 1
ATOM 1276 O O . VAL A 1 163 ? -5.715 -31.5 -8.609 1 97.5 163 VAL A O 1
ATOM 1279 N N . LEU A 1 164 ? -7.82 -30.734 -8.32 1 96.81 164 LEU A N 1
ATOM 1280 C CA . LEU A 1 164 ? -8.18 -30.797 -9.734 1 96.81 164 LEU A CA 1
ATOM 1281 C C . LEU A 1 164 ? -7.879 -29.484 -10.43 1 96.81 164 LEU A C 1
ATOM 1283 O O . LEU A 1 164 ? -8.156 -28.406 -9.891 1 96.81 164 LEU A O 1
ATOM 1287 N N . ILE A 1 165 ? -7.262 -29.562 -11.586 1 96.31 165 ILE A N 1
ATOM 1288 C CA . ILE A 1 165 ? -7.07 -28.359 -12.375 1 96.31 165 ILE A CA 1
ATOM 1289 C C . ILE A 1 165 ? -7.676 -28.547 -13.766 1 96.31 165 ILE A C 1
ATOM 1291 O O . ILE A 1 165 ? -7.809 -29.672 -14.242 1 96.31 165 ILE A O 1
ATOM 1295 N N . PRO A 1 166 ? -8.102 -27.531 -14.367 1 95.25 166 PRO A N 1
ATOM 1296 C CA . PRO A 1 166 ? -8.742 -27.609 -15.688 1 95.25 166 PRO A CA 1
ATOM 1297 C C . PRO A 1 166 ? -7.73 -27.75 -16.828 1 95.25 166 PRO A C 1
ATOM 1299 O O . PRO A 1 166 ? -6.785 -26.969 -16.922 1 95.25 166 PRO A O 1
ATOM 1302 N N . ILE A 1 167 ? -7.879 -28.719 -17.594 1 95.69 167 ILE A N 1
ATOM 1303 C CA . ILE A 1 167 ? -7.145 -28.922 -18.844 1 95.69 167 ILE A CA 1
ATOM 1304 C C . ILE A 1 167 ? -8.055 -28.625 -20.031 1 95.69 167 ILE A C 1
ATOM 1306 O O . ILE A 1 167 ? -9.047 -29.344 -20.25 1 95.69 167 ILE A O 1
ATOM 1310 N N . ILE A 1 168 ? -7.664 -27.594 -20.781 1 94 168 ILE A N 1
ATOM 1311 C CA . ILE A 1 168 ? -8.531 -27.109 -21.859 1 94 168 ILE A CA 1
ATOM 1312 C C . ILE A 1 168 ? -8.25 -27.891 -23.141 1 94 168 ILE A C 1
ATOM 1314 O O . ILE A 1 168 ? -7.102 -27.953 -23.594 1 94 168 ILE A O 1
ATOM 1318 N N . SER A 1 169 ? -9.297 -28.484 -23.688 1 92.94 169 SER A N 1
ATOM 1319 C CA . SER A 1 169 ? -9.242 -29.188 -24.953 1 92.94 169 SER A CA 1
ATOM 1320 C C . SER A 1 169 ? -8.086 -30.188 -24.984 1 92.94 169 SER A C 1
ATOM 1322 O O . SER A 1 169 ? -7.238 -30.125 -25.891 1 92.94 169 SER A O 1
ATOM 1324 N N . PRO A 1 170 ? -8.094 -31.156 -24.094 1 92.19 170 PRO A N 1
ATOM 1325 C CA . PRO A 1 170 ? -6.957 -32.062 -23.984 1 92.19 170 PRO A CA 1
ATOM 1326 C C . PRO A 1 170 ? -6.695 -32.844 -25.281 1 92.19 170 PRO A C 1
ATOM 1328 O O . PRO A 1 170 ? -5.559 -33.25 -25.547 1 92.19 170 PRO A O 1
ATOM 1331 N N . ASN A 1 171 ? -7.66 -32.969 -26.094 1 92.06 171 ASN A N 1
ATOM 1332 C CA . ASN A 1 171 ? -7.512 -33.781 -27.312 1 92.06 171 ASN A CA 1
ATOM 1333 C C . ASN A 1 171 ? -7.277 -32.875 -28.531 1 92.06 171 ASN A C 1
ATOM 1335 O O . ASN A 1 171 ? -7.227 -33.375 -29.656 1 92.06 171 ASN A O 1
ATOM 1339 N N . ASP A 1 172 ? -7.176 -31.625 -28.328 1 93.12 172 ASP A N 1
ATOM 1340 C CA . ASP A 1 172 ? -6.898 -30.656 -29.375 1 93.12 172 ASP A CA 1
ATOM 1341 C C . ASP A 1 172 ? -5.863 -29.625 -28.922 1 93.12 172 ASP A C 1
ATOM 1343 O O . ASP A 1 172 ? -6.219 -28.516 -28.516 1 93.12 172 ASP A O 1
ATOM 1347 N N . PRO A 1 173 ? -4.605 -29.984 -29.031 1 93.19 173 PRO A N 1
ATOM 1348 C CA . PRO A 1 173 ? -3.539 -29.125 -28.516 1 93.19 173 PRO A CA 1
ATOM 1349 C C . PRO A 1 173 ? -3.539 -27.734 -29.141 1 93.19 173 PRO A C 1
ATOM 1351 O O . PRO A 1 173 ? -3.246 -26.75 -28.453 1 93.19 173 PRO A O 1
ATOM 1354 N N . GLU A 1 174 ? -3.854 -27.672 -30.391 1 94.38 174 GLU A N 1
ATOM 1355 C CA . GLU A 1 174 ? -3.859 -26.391 -31.078 1 94.38 174 GLU A CA 1
ATOM 1356 C C . GLU A 1 174 ? -4.93 -25.469 -30.5 1 94.38 174 GLU A C 1
ATOM 1358 O O . GLU A 1 174 ? -4.668 -24.297 -30.234 1 94.38 174 GLU A O 1
ATOM 1363 N N . LYS A 1 175 ? -6.078 -26 -30.312 1 94.31 175 LYS A N 1
ATOM 1364 C CA . LYS A 1 175 ? -7.168 -25.234 -29.734 1 94.31 175 LYS A CA 1
ATOM 1365 C C . LYS A 1 175 ? -6.855 -24.859 -28.281 1 94.31 175 LYS A C 1
ATOM 1367 O O . LYS A 1 175 ? -7.137 -23.734 -27.859 1 94.31 175 LYS A O 1
ATOM 1372 N N . SER A 1 176 ? -6.328 -25.781 -27.547 1 95 176 SER A N 1
ATOM 1373 C CA . SER A 1 176 ? -5.938 -25.531 -26.172 1 95 176 SER A CA 1
ATOM 1374 C C . SER A 1 176 ? -4.973 -24.359 -26.062 1 95 176 SER A C 1
ATOM 1376 O O . SER A 1 176 ? -5.215 -23.422 -25.312 1 95 176 SER A O 1
ATOM 1378 N N . LEU A 1 177 ? -3.99 -24.375 -26.922 1 95.69 177 LEU A N 1
ATOM 1379 C CA . LEU A 1 177 ? -2.971 -23.328 -26.906 1 95.69 177 LEU A CA 1
ATOM 1380 C C . LEU A 1 177 ? -3.559 -21.984 -27.312 1 95.69 177 LEU A C 1
ATOM 1382 O O . LEU A 1 177 ? -3.199 -20.953 -26.75 1 95.69 177 LEU A O 1
ATOM 1386 N N . ALA A 1 178 ? -4.406 -22.062 -28.266 1 95.44 178 ALA A N 1
ATOM 1387 C CA . ALA A 1 178 ? -5.027 -20.828 -28.75 1 95.44 178 ALA A CA 1
ATOM 1388 C C . ALA A 1 178 ? -5.844 -20.156 -27.641 1 95.44 178 ALA A C 1
ATOM 1390 O O . ALA A 1 178 ? -5.754 -18.953 -27.438 1 95.44 178 ALA A O 1
ATOM 1391 N N . ILE A 1 179 ? -6.582 -20.969 -26.922 1 94.81 179 ILE A N 1
ATOM 1392 C CA . ILE A 1 179 ? -7.422 -20.453 -25.844 1 94.81 179 ILE A CA 1
ATOM 1393 C C . ILE A 1 179 ? -6.543 -19.906 -24.719 1 94.81 179 ILE A C 1
ATOM 1395 O O . ILE A 1 179 ? -6.758 -18.781 -24.25 1 94.81 179 ILE A O 1
ATOM 1399 N N . GLN A 1 180 ? -5.57 -20.641 -24.312 1 96.56 180 GLN A N 1
ATOM 1400 C CA . GLN A 1 180 ? -4.656 -20.203 -23.266 1 96.56 180 GLN A CA 1
ATOM 1401 C C . GLN A 1 180 ? -3.967 -18.891 -23.656 1 96.56 180 GLN A C 1
ATOM 1403 O O . GLN A 1 180 ? -3.9 -17.953 -22.859 1 96.56 180 GLN A O 1
ATOM 1408 N N . SER A 1 181 ? -3.533 -18.844 -24.875 1 96.5 181 SER A N 1
ATOM 1409 C CA . SER A 1 181 ? -2.805 -17.672 -25.359 1 96.5 181 SER A CA 1
ATOM 1410 C C . SER A 1 181 ? -3.693 -16.438 -25.359 1 96.5 181 SER A C 1
ATOM 1412 O O . SER A 1 181 ? -3.234 -15.328 -25.047 1 96.5 181 SER A O 1
ATOM 1414 N N . GLU A 1 182 ? -4.941 -16.656 -25.688 1 94.88 182 GLU A N 1
ATOM 1415 C CA . GLU A 1 182 ? -5.867 -15.523 -25.703 1 94.88 182 GLU A CA 1
ATOM 1416 C C . GLU A 1 182 ? -6.145 -15.023 -24.281 1 94.88 182 GLU A C 1
ATOM 1418 O O . GLU A 1 182 ? -6.188 -13.82 -24.031 1 94.88 182 GLU A O 1
ATOM 1423 N N . ILE A 1 183 ? -6.316 -15.969 -23.406 1 94.44 183 ILE A N 1
ATOM 1424 C CA . ILE A 1 183 ? -6.52 -15.609 -22 1 94.44 183 ILE A CA 1
ATOM 1425 C C . ILE A 1 183 ? -5.301 -14.852 -21.484 1 94.44 183 ILE A C 1
ATOM 1427 O O . ILE A 1 183 ? -5.441 -13.805 -20.844 1 94.44 183 ILE A O 1
ATOM 1431 N N . VAL A 1 184 ? -4.121 -15.289 -21.812 1 96.62 184 VAL A N 1
ATOM 1432 C CA . VAL A 1 184 ? -2.869 -14.672 -21.391 1 96.62 184 VAL A CA 1
ATOM 1433 C C . VAL A 1 184 ? -2.768 -13.258 -21.969 1 96.62 184 VAL A C 1
ATOM 1435 O O . VAL A 1 184 ? -2.41 -12.312 -21.25 1 96.62 184 VAL A O 1
ATOM 1438 N N . ARG A 1 185 ? -3.047 -13.148 -23.219 1 95.31 185 ARG A N 1
ATOM 1439 C CA . ARG A 1 185 ? -2.982 -11.844 -23.875 1 95.31 185 ARG A CA 1
ATOM 1440 C C . ARG A 1 185 ? -3.842 -10.82 -23.141 1 95.31 185 ARG A C 1
ATOM 1442 O O . ARG A 1 185 ? -3.395 -9.703 -22.875 1 95.31 185 ARG A O 1
ATOM 1449 N N . ILE A 1 186 ? -5.051 -11.203 -22.797 1 93.25 186 ILE A N 1
ATOM 1450 C CA . ILE A 1 186 ? -5.984 -10.32 -22.109 1 93.2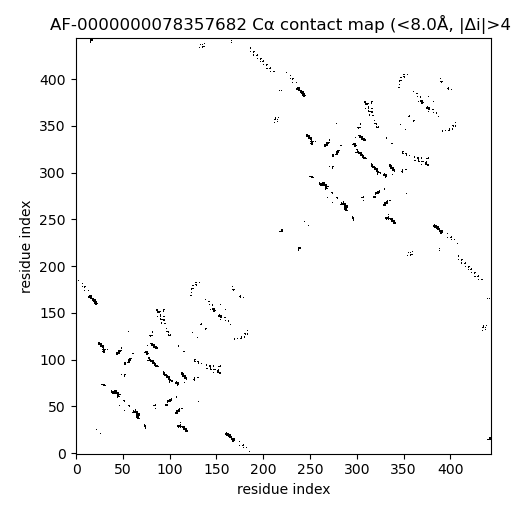5 186 ILE A CA 1
ATOM 1451 C C . ILE A 1 186 ? -5.438 -9.961 -20.734 1 93.25 186 ILE A C 1
ATOM 1453 O O . ILE A 1 186 ? -5.348 -8.781 -20.375 1 93.25 186 ILE A O 1
ATOM 1457 N N . LEU A 1 187 ? -5.027 -10.898 -20.016 1 95.31 187 LEU A N 1
ATOM 1458 C CA . LEU A 1 187 ? -4.586 -10.672 -18.641 1 95.31 187 LEU A CA 1
ATOM 1459 C C . LEU A 1 187 ? -3.252 -9.938 -18.609 1 95.31 187 LEU A C 1
ATOM 1461 O O . LEU A 1 187 ? -3.018 -9.102 -17.734 1 95.31 187 LEU A O 1
ATOM 1465 N N . ASP A 1 188 ? -2.398 -10.234 -19.547 1 95.19 188 ASP A N 1
ATOM 1466 C CA . ASP A 1 188 ? -1.13 -9.516 -19.656 1 95.19 188 ASP A CA 1
ATOM 1467 C C . ASP A 1 188 ? -1.358 -8.031 -19.922 1 95.19 188 ASP A C 1
ATOM 1469 O O . ASP A 1 188 ? -0.603 -7.188 -19.453 1 95.19 188 ASP A O 1
ATOM 1473 N N . THR A 1 189 ? -2.336 -7.777 -20.719 1 93.62 189 THR A N 1
ATOM 1474 C CA . THR A 1 189 ? -2.65 -6.387 -21.031 1 93.62 189 THR A CA 1
ATOM 1475 C C . THR A 1 189 ? -3.023 -5.625 -19.766 1 93.62 189 THR A C 1
ATOM 1477 O O . THR A 1 189 ? -2.549 -4.508 -19.547 1 93.62 189 THR A O 1
ATOM 1480 N N . PHE A 1 190 ? -3.84 -6.234 -18.938 1 92.75 190 PHE A N 1
ATOM 1481 C CA . PHE A 1 190 ? -4.215 -5.617 -17.672 1 92.75 190 PHE A CA 1
ATOM 1482 C C . PHE A 1 190 ? -3.002 -5.484 -16.75 1 92.75 190 PHE A C 1
ATOM 1484 O O . PHE A 1 190 ? -2.836 -4.469 -16.078 1 92.75 190 PHE A O 1
ATOM 1491 N N . THR A 1 191 ? -2.205 -6.484 -16.781 1 93.19 191 THR A N 1
ATOM 1492 C CA . THR A 1 191 ? -1.013 -6.492 -15.945 1 93.19 191 THR A CA 1
ATOM 1493 C C . THR A 1 191 ? -0.068 -5.363 -16.344 1 93.19 191 THR A C 1
ATOM 1495 O O . THR A 1 191 ? 0.454 -4.656 -15.477 1 93.19 191 THR A O 1
ATOM 1498 N N . ALA A 1 192 ? 0.114 -5.219 -17.609 1 93.38 192 ALA A N 1
ATOM 1499 C CA . ALA A 1 192 ? 0.988 -4.16 -18.109 1 93.38 192 ALA A CA 1
ATOM 1500 C C . ALA A 1 192 ? 0.434 -2.783 -17.75 1 93.38 192 ALA A C 1
ATOM 1502 O O . ALA A 1 192 ? 1.185 -1.886 -17.359 1 93.38 192 ALA A O 1
ATOM 1503 N N . LEU A 1 193 ? -0.872 -2.631 -17.875 1 93.25 193 LEU A N 1
ATOM 1504 C CA . LEU A 1 193 ? -1.529 -1.367 -17.562 1 93.25 193 LEU A CA 1
ATOM 1505 C C . LEU A 1 193 ? -1.37 -1.021 -16.094 1 93.25 193 LEU A C 1
ATOM 1507 O O . LEU A 1 193 ? -1.022 0.111 -15.742 1 93.25 193 LEU A O 1
ATOM 1511 N N . THR A 1 194 ? -1.548 -1.977 -15.25 1 94.06 194 THR A N 1
ATOM 1512 C CA . THR A 1 194 ? -1.429 -1.749 -13.812 1 94.06 194 THR A CA 1
ATOM 1513 C C . THR A 1 194 ? 0.015 -1.435 -13.43 1 94.06 194 THR A C 1
ATOM 1515 O O . THR A 1 194 ? 0.265 -0.608 -12.555 1 94.06 194 THR A O 1
ATOM 1518 N N . ALA A 1 195 ? 0.922 -2.064 -14.102 1 92.5 195 ALA A N 1
ATOM 1519 C CA . ALA A 1 195 ? 2.334 -1.793 -13.844 1 92.5 195 ALA A CA 1
ATOM 1520 C C . ALA A 1 195 ? 2.699 -0.365 -14.242 1 92.5 195 ALA A C 1
ATOM 1522 O O . ALA A 1 195 ? 3.424 0.32 -13.516 1 92.5 195 ALA A O 1
ATOM 1523 N N . GLU A 1 196 ? 2.213 0.052 -15.336 1 94.31 196 GLU A N 1
ATOM 1524 C CA . GLU A 1 196 ? 2.469 1.408 -15.805 1 94.31 196 GLU A CA 1
ATOM 1525 C C . GLU A 1 196 ? 1.865 2.445 -14.867 1 94.31 196 GLU A C 1
ATOM 1527 O O . GLU A 1 196 ? 2.512 3.439 -14.531 1 94.31 196 GLU A O 1
ATOM 1532 N N . LEU A 1 197 ? 0.622 2.207 -14.43 1 94.69 197 LEU A N 1
ATOM 1533 C CA . LEU A 1 197 ? -0.048 3.117 -13.508 1 94.69 197 LEU A CA 1
ATOM 1534 C C . LEU A 1 197 ? 0.687 3.176 -12.172 1 94.69 197 LEU A C 1
ATOM 1536 O O . LEU A 1 197 ? 0.827 4.25 -11.578 1 94.69 197 LEU A O 1
ATOM 1540 N N . THR A 1 198 ? 1.139 2.074 -11.773 1 95.25 198 THR A N 1
ATOM 1541 C CA . THR A 1 198 ? 1.882 2.008 -10.523 1 95.25 198 THR A CA 1
ATOM 1542 C C . THR A 1 198 ? 3.18 2.805 -10.617 1 95.25 198 THR A C 1
ATOM 1544 O O . THR A 1 198 ? 3.502 3.59 -9.727 1 95.25 198 THR A O 1
ATOM 1547 N N . ALA A 1 199 ? 3.865 2.598 -11.703 1 94.25 199 ALA A N 1
ATOM 1548 C CA . ALA A 1 199 ? 5.113 3.326 -11.914 1 94.25 199 ALA A CA 1
ATOM 1549 C C . ALA A 1 199 ? 4.867 4.832 -11.969 1 94.25 199 ALA A C 1
ATOM 1551 O O . ALA A 1 199 ? 5.625 5.609 -11.383 1 94.25 199 ALA A O 1
ATOM 1552 N N . GLU A 1 200 ? 3.861 5.223 -12.656 1 94.56 200 GLU A N 1
ATOM 1553 C CA . GLU A 1 200 ? 3.506 6.637 -12.758 1 94.56 200 GLU A CA 1
ATOM 1554 C C . GLU A 1 200 ? 3.133 7.211 -11.398 1 94.56 200 GLU A C 1
ATOM 1556 O O . GLU A 1 200 ? 3.553 8.32 -11.047 1 94.56 200 GLU A O 1
ATOM 1561 N N . LEU A 1 201 ? 2.383 6.469 -10.68 1 95.19 201 LEU A N 1
ATOM 1562 C CA . LEU A 1 201 ? 1.978 6.914 -9.352 1 95.19 201 LEU A CA 1
ATOM 1563 C C . LEU A 1 201 ? 3.191 7.098 -8.445 1 95.19 201 LEU A C 1
ATOM 1565 O O . LEU A 1 201 ? 3.291 8.102 -7.734 1 95.19 201 LEU A O 1
ATOM 1569 N N . ILE A 1 202 ? 4.074 6.207 -8.5 1 95.06 202 ILE A N 1
ATOM 1570 C CA . ILE A 1 202 ? 5.285 6.281 -7.695 1 95.06 202 ILE A CA 1
ATOM 1571 C C . ILE A 1 202 ? 6.086 7.523 -8.078 1 95.06 202 ILE A C 1
ATOM 1573 O O . ILE A 1 202 ? 6.555 8.266 -7.211 1 95.06 202 ILE A O 1
ATOM 1577 N N . ALA A 1 203 ? 6.227 7.75 -9.359 1 94.31 203 ALA A N 1
ATOM 1578 C CA . ALA A 1 203 ? 6.965 8.914 -9.852 1 94.31 203 ALA A CA 1
ATOM 1579 C C . ALA A 1 203 ? 6.309 10.211 -9.398 1 94.31 203 ALA A C 1
ATOM 1581 O O . ALA A 1 203 ? 6.988 11.133 -8.945 1 94.31 203 ALA A O 1
ATOM 1582 N N . ARG A 1 204 ? 4.984 10.25 -9.484 1 93.62 204 ARG A N 1
ATOM 1583 C CA . ARG A 1 204 ? 4.254 11.461 -9.117 1 93.62 204 ARG A CA 1
ATOM 1584 C C . ARG A 1 204 ? 4.328 11.703 -7.613 1 93.62 204 ARG A C 1
ATOM 1586 O O . ARG A 1 204 ? 4.434 12.852 -7.168 1 93.62 204 ARG A O 1
ATOM 1593 N N . LYS A 1 205 ? 4.25 10.648 -6.895 1 94.12 205 LYS A N 1
ATOM 1594 C CA . LYS A 1 205 ? 4.391 10.781 -5.445 1 94.12 205 LYS A CA 1
ATOM 1595 C C . LYS A 1 205 ? 5.773 11.305 -5.074 1 94.12 205 LYS A C 1
ATOM 1597 O O . LYS A 1 205 ? 5.91 12.148 -4.188 1 94.12 205 LYS A O 1
ATOM 1602 N N . LYS A 1 206 ? 6.773 10.789 -5.703 1 93.44 206 LYS A N 1
ATOM 1603 C CA . LYS A 1 206 ? 8.133 11.281 -5.48 1 93.44 206 LYS A CA 1
ATOM 1604 C C . LYS A 1 206 ? 8.242 12.758 -5.832 1 93.44 206 LYS A C 1
ATOM 1606 O O . LYS A 1 206 ? 8.875 13.531 -5.105 1 93.44 206 LYS A O 1
ATOM 1611 N N . GLN A 1 207 ? 7.664 13.141 -6.949 1 90.75 207 GLN A N 1
ATOM 1612 C CA . GLN A 1 207 ? 7.656 14.539 -7.367 1 90.75 207 GLN A CA 1
ATOM 1613 C C . GLN A 1 207 ? 6.953 15.414 -6.332 1 90.75 207 GLN A C 1
ATOM 1615 O O . GLN A 1 207 ? 7.441 16.5 -5.992 1 90.75 207 GLN A O 1
ATOM 1620 N N . TYR A 1 208 ? 5.84 14.953 -5.883 1 92.5 208 TYR A N 1
ATOM 1621 C CA . TYR A 1 208 ? 5.094 15.68 -4.859 1 92.5 208 TYR A CA 1
ATOM 1622 C C . TYR A 1 208 ? 5.957 15.93 -3.631 1 92.5 208 TYR A C 1
ATOM 1624 O O . TYR A 1 208 ? 6.031 17.047 -3.135 1 92.5 208 TYR A O 1
ATOM 1632 N N . ASN A 1 209 ? 6.555 14.883 -3.193 1 90.75 209 ASN A N 1
ATOM 1633 C CA . ASN A 1 209 ? 7.391 15.008 -2.006 1 90.75 209 ASN A CA 1
ATOM 1634 C C . ASN A 1 209 ? 8.547 15.977 -2.234 1 90.75 209 ASN A C 1
ATOM 1636 O O . ASN A 1 209 ? 8.875 16.781 -1.36 1 90.75 209 ASN A O 1
ATOM 1640 N N . TYR A 1 210 ? 9.102 15.938 -3.389 1 89.31 210 TYR A N 1
ATOM 1641 C CA . TYR A 1 210 ? 10.211 16.812 -3.738 1 89.31 210 TYR A CA 1
ATOM 1642 C C . TYR A 1 210 ? 9.773 18.281 -3.738 1 89.31 210 TYR A C 1
ATOM 1644 O O . TYR A 1 210 ? 10.398 19.125 -3.088 1 89.31 210 TYR A O 1
ATOM 1652 N N . TYR A 1 211 ? 8.719 18.547 -4.34 1 89.56 211 TYR A N 1
ATOM 1653 C CA . TYR A 1 211 ? 8.25 19.922 -4.473 1 89.56 211 TYR A CA 1
ATOM 1654 C C . TYR A 1 211 ? 7.738 20.453 -3.139 1 89.56 211 TYR A C 1
ATOM 1656 O O . TYR A 1 211 ? 7.93 21.625 -2.812 1 89.56 211 TYR A O 1
ATOM 1664 N N . ARG A 1 212 ? 7.035 19.594 -2.453 1 90.69 212 ARG A N 1
ATOM 1665 C CA . ARG A 1 212 ? 6.57 20 -1.132 1 90.69 212 ARG A CA 1
ATOM 1666 C C . ARG A 1 212 ? 7.738 20.453 -0.261 1 90.69 212 ARG A C 1
ATOM 1668 O O . ARG A 1 212 ? 7.715 21.562 0.29 1 90.69 212 ARG A O 1
ATOM 1675 N N . ASP A 1 213 ? 8.797 19.672 -0.205 1 90.75 213 ASP A N 1
ATOM 1676 C CA . ASP A 1 213 ? 9.945 20 0.638 1 90.75 213 ASP A CA 1
ATOM 1677 C C . ASP A 1 213 ? 10.719 21.188 0.079 1 90.75 213 ASP A C 1
ATOM 1679 O O . ASP A 1 213 ? 11.25 22 0.838 1 90.75 213 ASP A O 1
ATOM 1683 N N . GLN A 1 214 ? 10.758 21.281 -1.233 1 87.94 214 GLN A N 1
ATOM 1684 C CA . GLN A 1 214 ? 11.477 22.375 -1.863 1 87.94 214 GLN A CA 1
ATOM 1685 C C . GLN A 1 214 ? 10.734 23.703 -1.686 1 87.94 214 GLN A C 1
ATOM 1687 O O . GLN A 1 214 ? 11.336 24.719 -1.344 1 87.94 214 GLN A O 1
ATOM 1692 N N . LEU A 1 215 ? 9.438 23.688 -1.822 1 89.75 215 LEU A N 1
ATOM 1693 C CA . LEU A 1 215 ? 8.625 24.906 -1.809 1 89.75 215 LEU A CA 1
ATOM 1694 C C . LEU A 1 215 ? 8.453 25.422 -0.387 1 89.75 215 LEU A C 1
ATOM 1696 O O . LEU A 1 215 ? 8.219 26.625 -0.185 1 89.75 215 LEU A O 1
ATOM 1700 N N . LEU A 1 216 ? 8.617 24.516 0.545 1 89.31 216 LEU A N 1
ATOM 1701 C CA . LEU A 1 216 ? 8.367 24.922 1.924 1 89.31 216 LEU A CA 1
ATOM 1702 C C . LEU A 1 216 ? 9.664 24.938 2.73 1 89.31 216 LEU A C 1
ATOM 1704 O O . LEU A 1 216 ? 9.633 24.906 3.963 1 89.31 216 LEU A O 1
ATOM 1708 N N . SER A 1 217 ? 10.719 24.891 2.004 1 84.38 217 SER A N 1
ATOM 1709 C CA . SER A 1 217 ? 12.031 25.016 2.635 1 84.38 217 SER A CA 1
ATOM 1710 C C . SER A 1 217 ? 12.453 26.469 2.75 1 84.38 217 SER A C 1
ATOM 1712 O O . SER A 1 217 ? 12.906 27.078 1.774 1 84.38 217 SER A O 1
ATOM 1714 N N . PHE A 1 218 ? 11.969 27.109 3.824 1 82.94 218 PHE A N 1
ATOM 1715 C CA . PHE A 1 218 ? 12.375 28.5 4.043 1 82.94 218 PHE A CA 1
ATOM 1716 C C . PHE A 1 218 ? 13.625 28.562 4.922 1 82.94 218 PHE A C 1
ATOM 1718 O O . PHE A 1 218 ? 13.836 27.703 5.766 1 82.94 218 PHE A O 1
ATOM 1725 N N . LYS A 1 219 ? 14.664 29.344 4.508 1 70.38 219 LYS A N 1
ATOM 1726 C CA . LYS A 1 219 ? 15.891 29.484 5.289 1 70.38 219 LYS A CA 1
ATOM 1727 C C . LYS A 1 219 ? 15.641 30.234 6.594 1 70.38 219 LYS A C 1
ATOM 1729 O O . LYS A 1 219 ? 14.906 31.219 6.617 1 70.38 219 LYS A O 1
ATOM 1734 N N . GLU A 1 220 ? 15.875 29.484 7.809 1 64.81 220 GLU A N 1
ATOM 1735 C CA . GLU A 1 220 ? 15.781 30.141 9.109 1 64.81 220 GLU A C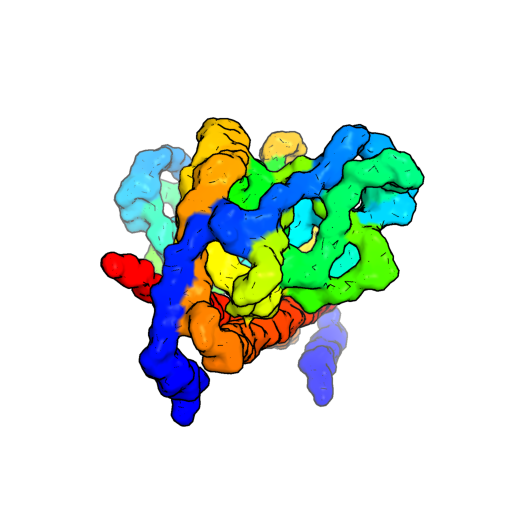A 1
ATOM 1736 C C . GLU A 1 220 ? 16.781 31.281 9.227 1 64.81 220 GLU A C 1
ATOM 1738 O O . GLU A 1 220 ? 17.953 31.125 8.859 1 64.81 220 GLU A O 1
ATOM 1743 N N . GLY A 1 221 ? 16.453 32.406 8.812 1 48.12 221 GLY A N 1
ATOM 1744 C CA . GLY A 1 221 ? 17.391 33.5 8.945 1 48.12 221 GLY A CA 1
ATOM 1745 C C . GLY A 1 221 ? 18.234 33.438 10.203 1 48.12 221 GLY A C 1
ATOM 1746 O O . GLY A 1 221 ? 17.797 32.844 11.211 1 48.12 221 GLY A O 1
ATOM 1747 N N . GLU A 1 222 ? 19.656 33.5 10.078 1 40.62 222 GLU A N 1
ATOM 1748 C CA . GLU A 1 222 ? 20.578 33.781 11.164 1 40.62 222 GLU A CA 1
ATOM 1749 C C . GLU A 1 222 ? 20.141 35 11.953 1 40.62 222 GLU A C 1
ATOM 1751 O O . GLU A 1 222 ? 19.578 35.938 11.383 1 40.62 222 GLU A O 1
ATOM 1756 N N . MET B 1 1 ? 6.938 27.656 -19.422 1 40.56 1 MET B N 1
ATOM 1757 C CA . MET B 1 1 ? 7.555 28.375 -18.312 1 40.56 1 MET B CA 1
ATOM 1758 C C . MET B 1 1 ? 7.199 27.734 -16.984 1 40.56 1 MET B C 1
ATOM 1760 O O . MET B 1 1 ? 6.027 27.469 -16.703 1 40.56 1 MET B O 1
ATOM 1764 N N . SER B 1 2 ? 8.031 27.078 -16.109 1 56.28 2 SER B N 1
ATOM 1765 C CA . SER B 1 2 ? 7.898 26.109 -15.031 1 56.28 2 SER B CA 1
ATOM 1766 C C . SER B 1 2 ? 7.145 26.688 -13.844 1 56.28 2 SER B C 1
ATOM 1768 O O . SER B 1 2 ? 7.195 27.906 -13.609 1 56.28 2 SER B O 1
ATOM 1770 N N . GLU B 1 3 ? 5.875 26.109 -13.555 1 61.41 3 GLU B N 1
ATOM 1771 C CA . GLU B 1 3 ? 5.121 26.484 -12.367 1 61.41 3 GLU B CA 1
ATOM 1772 C C . GLU B 1 3 ? 6.039 27.062 -11.289 1 61.41 3 GLU B C 1
ATOM 1774 O O . GLU B 1 3 ? 5.652 27.969 -10.562 1 61.41 3 GLU B O 1
ATOM 1779 N N . LEU B 1 4 ? 7.258 26.812 -11.391 1 71.19 4 LEU B N 1
ATOM 1780 C CA . LEU B 1 4 ? 8.242 27.25 -10.406 1 71.19 4 LEU B CA 1
ATOM 1781 C C . LEU B 1 4 ? 8.719 28.672 -10.703 1 71.19 4 LEU B C 1
ATOM 1783 O O . LEU B 1 4 ? 9.102 29.406 -9.789 1 71.19 4 LEU B O 1
ATOM 1787 N N . SER B 1 5 ? 8.453 29.125 -11.938 1 73 5 SER B N 1
ATOM 1788 C CA . SER B 1 5 ? 8.953 30.438 -12.297 1 73 5 SER B CA 1
ATOM 1789 C C . SER B 1 5 ? 8.125 31.547 -11.633 1 73 5 SER B C 1
ATOM 1791 O O . SER B 1 5 ? 8.672 32.531 -11.125 1 73 5 SER B O 1
ATOM 1793 N N . SER B 1 6 ? 6.801 31.422 -11.633 1 77.69 6 SER B N 1
ATOM 1794 C CA . SER B 1 6 ? 5.922 32.406 -11.016 1 77.69 6 SER B CA 1
ATOM 1795 C C . SER B 1 6 ? 6.148 32.5 -9.516 1 77.69 6 SER B C 1
ATOM 1797 O O . SER B 1 6 ? 6.184 33.594 -8.945 1 77.69 6 SER B O 1
ATOM 1799 N N . LEU B 1 7 ? 6.379 31.453 -8.938 1 83.5 7 LEU B N 1
ATOM 1800 C CA . LEU B 1 7 ? 6.613 31.406 -7.496 1 83.5 7 LEU B CA 1
ATOM 1801 C C . LEU B 1 7 ? 7.945 32.062 -7.141 1 83.5 7 LEU B C 1
ATOM 1803 O O . LEU B 1 7 ? 8.039 32.781 -6.145 1 83.5 7 LEU B O 1
ATOM 1807 N N . GLU B 1 8 ? 8.891 31.812 -7.988 1 81 8 GLU B N 1
ATOM 1808 C CA . GLU B 1 8 ? 10.195 32.438 -7.758 1 81 8 GLU B CA 1
ATOM 1809 C C . GLU B 1 8 ? 10.094 33.969 -7.754 1 81 8 GLU B C 1
ATOM 1811 O O . GLU B 1 8 ? 10.734 34.625 -6.934 1 81 8 GLU B O 1
ATOM 1816 N N . LYS B 1 9 ? 9.312 34.469 -8.578 1 78.44 9 LYS B N 1
ATOM 1817 C CA . LYS B 1 9 ? 9.102 35.906 -8.648 1 78.44 9 LYS B CA 1
ATOM 1818 C C . LYS B 1 9 ? 8.406 36.438 -7.395 1 78.44 9 LYS B C 1
ATOM 1820 O O 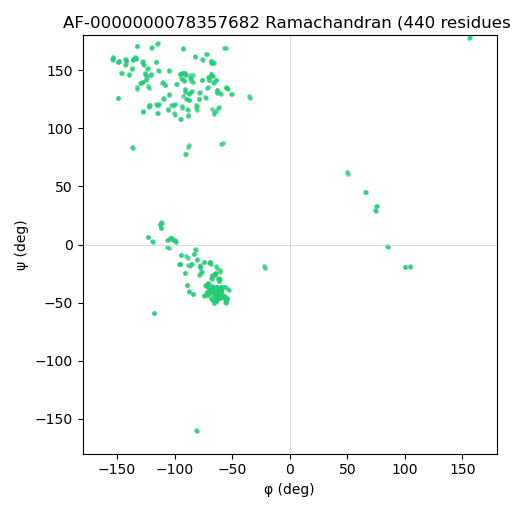. LYS B 1 9 ? 8.742 37.5 -6.887 1 78.44 9 LYS B O 1
ATOM 1825 N N . LEU B 1 10 ? 7.523 35.594 -6.984 1 79.94 10 LEU B N 1
ATOM 1826 C CA . LEU B 1 10 ? 6.77 35.969 -5.793 1 79.94 10 LEU B CA 1
ATOM 1827 C C . LEU B 1 10 ? 7.652 35.906 -4.551 1 79.94 10 LEU B C 1
ATOM 1829 O O . LEU B 1 10 ? 7.5 36.719 -3.635 1 79.94 10 LEU B O 1
ATOM 1833 N N . LEU B 1 11 ? 8.484 35.031 -4.637 1 83.19 11 LEU B N 1
ATOM 1834 C CA . LEU B 1 11 ? 9.352 34.812 -3.477 1 83.19 11 LEU B CA 1
ATOM 1835 C C . LEU B 1 11 ? 10.445 35.875 -3.414 1 83.19 11 LEU B C 1
ATOM 1837 O O . LEU B 1 11 ? 11.047 36.094 -2.357 1 83.19 11 LEU B O 1
ATOM 1841 N N . ASP B 1 12 ? 10.602 36.469 -4.531 1 79.75 12 ASP B N 1
ATOM 1842 C CA . ASP B 1 12 ? 11.633 37.5 -4.578 1 79.75 12 ASP B CA 1
ATOM 1843 C C . ASP B 1 12 ? 11.305 38.656 -3.613 1 79.75 12 ASP B C 1
ATOM 1845 O O . ASP B 1 12 ? 10.234 39.25 -3.699 1 79.75 12 ASP B O 1
ATOM 1849 N N . GLY B 1 13 ? 12.172 38.844 -2.643 1 80.69 13 GLY B N 1
ATOM 1850 C CA . GLY B 1 13 ? 12.031 39.938 -1.688 1 80.69 13 GLY B CA 1
ATOM 1851 C C . GLY B 1 13 ? 11.133 39.594 -0.518 1 80.69 13 GLY B C 1
ATOM 1852 O O . GLY B 1 13 ? 10.836 40.438 0.319 1 80.69 13 GLY B O 1
ATOM 1853 N N . ALA B 1 14 ? 10.625 38.406 -0.596 1 86.88 14 ALA B N 1
ATOM 1854 C CA . ALA B 1 14 ? 9.758 38 0.519 1 86.88 14 ALA B CA 1
ATOM 1855 C C . ALA B 1 14 ? 10.578 37.719 1.771 1 86.88 14 ALA B C 1
ATOM 1857 O O . ALA B 1 14 ? 11.586 37 1.707 1 86.88 14 ALA B O 1
ATOM 1858 N N . GLU B 1 15 ? 10.172 38.406 2.848 1 90.44 15 GLU B N 1
ATOM 1859 C CA . GLU B 1 15 ? 10.805 38.125 4.137 1 90.44 15 GLU B CA 1
ATOM 1860 C C . GLU B 1 15 ? 10.125 36.938 4.84 1 90.44 15 GLU B C 1
ATOM 1862 O O . GLU B 1 15 ? 8.906 36.781 4.762 1 90.44 15 GLU B O 1
ATOM 1867 N N . VAL B 1 16 ? 11 36.125 5.465 1 93.38 16 VAL B N 1
ATOM 1868 C CA . VAL B 1 16 ? 10.477 35 6.238 1 93.38 16 VAL B CA 1
ATOM 1869 C C . VAL B 1 16 ? 10.953 35.094 7.688 1 93.38 16 VAL B C 1
ATOM 1871 O O . VAL B 1 16 ? 12.156 35.219 7.945 1 93.38 16 VAL B O 1
ATOM 1874 N N . GLU B 1 17 ? 9.992 35.219 8.562 1 94.31 17 GLU B N 1
ATOM 1875 C CA . GLU B 1 17 ? 10.305 35.25 9.984 1 94.31 17 GLU B CA 1
ATOM 1876 C C . GLU B 1 17 ? 9.945 33.938 10.648 1 94.31 17 GLU B C 1
ATOM 1878 O O . GLU B 1 17 ? 8.852 33.406 10.438 1 94.31 17 GLU B O 1
ATOM 1883 N N . TRP B 1 18 ? 10.875 33.375 11.375 1 95.94 18 TRP B N 1
ATOM 1884 C CA . TRP B 1 18 ? 10.609 32.156 12.133 1 95.94 18 TRP B CA 1
ATOM 1885 C C . TRP B 1 18 ? 10.195 32.5 13.562 1 95.94 18 TRP B C 1
ATOM 1887 O O . TRP B 1 18 ? 10.945 33.125 14.305 1 95.94 18 TRP B O 1
ATOM 1897 N N . LEU B 1 19 ? 9.031 32.094 13.883 1 96.31 19 LEU B N 1
ATOM 1898 C CA . LEU B 1 19 ? 8.469 32.438 15.188 1 96.31 19 LEU B CA 1
ATOM 1899 C C . LEU B 1 19 ? 8.047 31.188 15.938 1 96.31 19 LEU B C 1
ATOM 1901 O O . LEU B 1 19 ? 7.578 30.219 15.328 1 96.31 19 LEU B O 1
ATOM 1905 N N . PRO B 1 20 ? 8.203 31.188 17.25 1 97.75 20 PRO B N 1
ATOM 1906 C CA . PRO B 1 20 ? 7.754 30.031 18.031 1 97.75 20 PRO B CA 1
ATOM 1907 C C . PRO B 1 20 ? 6.234 29.859 18 1 97.75 20 PRO B C 1
ATOM 1909 O O . PRO B 1 20 ? 5.492 30.844 18.078 1 97.75 20 PRO B O 1
ATOM 1912 N N . LEU B 1 21 ? 5.816 28.656 17.891 1 98.06 21 LEU B N 1
ATOM 1913 C CA . LEU B 1 21 ? 4.395 28.344 17.844 1 98.06 21 LEU B CA 1
ATOM 1914 C C . LEU B 1 21 ? 3.678 28.906 19.078 1 98.06 21 LEU B C 1
ATOM 1916 O O . LEU B 1 21 ? 2.562 29.422 18.969 1 98.06 21 LEU B O 1
ATOM 1920 N N . GLY B 1 22 ? 4.344 28.859 20.172 1 97.81 22 GLY B N 1
ATOM 1921 C CA . GLY B 1 22 ? 3.746 29.312 21.422 1 97.81 22 GLY B CA 1
ATOM 1922 C C . GLY B 1 22 ? 3.449 30.812 21.422 1 97.81 22 GLY B C 1
ATOM 1923 O O . GLY B 1 22 ? 2.547 31.266 22.125 1 97.81 22 GLY B O 1
ATOM 1924 N N . ASP B 1 23 ? 4.152 31.578 20.641 1 97.62 23 ASP B N 1
ATOM 1925 C CA . ASP B 1 23 ? 4.008 33.031 20.625 1 97.62 23 ASP B CA 1
ATOM 1926 C C . ASP B 1 23 ? 2.916 33.438 19.641 1 97.62 23 ASP B C 1
ATOM 1928 O O . ASP B 1 23 ? 2.393 34.562 19.734 1 97.62 23 ASP B O 1
ATOM 1932 N N . ILE B 1 24 ? 2.568 32.562 18.781 1 97.88 24 ILE B N 1
ATOM 1933 C CA . ILE B 1 24 ? 1.711 33.031 17.703 1 97.88 24 ILE B CA 1
ATOM 1934 C C . ILE B 1 24 ? 0.424 32.219 17.656 1 97.88 24 ILE B C 1
ATOM 1936 O O . ILE B 1 24 ? -0.367 32.344 16.719 1 97.88 24 ILE B O 1
ATOM 1940 N N . SER B 1 25 ? 0.211 31.359 18.609 1 98.31 25 SER B N 1
ATOM 1941 C CA . SER B 1 25 ? -0.97 30.5 18.578 1 98.31 25 SER B CA 1
ATOM 1942 C C . SER B 1 25 ? -1.37 30.078 19.984 1 98.31 25 SER B C 1
ATOM 1944 O O . SER B 1 25 ? -0.598 30.234 20.938 1 98.31 25 SER B O 1
ATOM 1946 N N . GLU B 1 26 ? -2.586 29.703 20.094 1 97.88 26 GLU B N 1
ATOM 1947 C CA . GLU B 1 26 ? -3.111 29.031 21.266 1 97.88 26 GLU B CA 1
ATOM 1948 C C . GLU B 1 26 ? -3.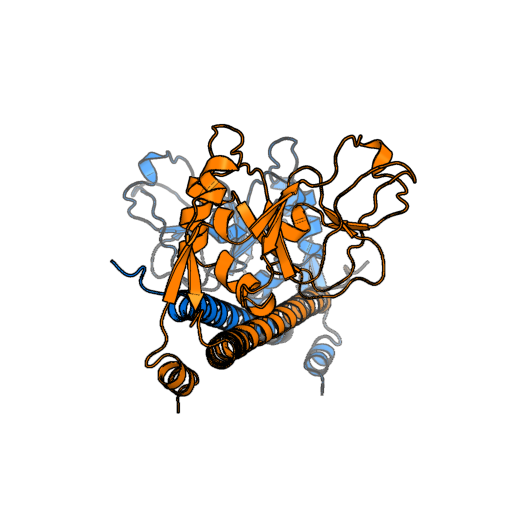16 27.516 21.078 1 97.88 26 GLU B C 1
ATOM 1950 O O . GLU B 1 26 ? -3.527 27.031 20 1 97.88 26 GLU B O 1
ATOM 1955 N N . ILE B 1 27 ? -2.781 26.797 22.109 1 97.94 27 ILE B N 1
ATOM 1956 C CA . ILE B 1 27 ? -2.807 25.328 22.078 1 97.94 27 ILE B CA 1
ATOM 1957 C C . ILE B 1 27 ? -3.914 24.812 23 1 97.94 27 ILE B C 1
ATOM 1959 O O . ILE B 1 27 ? -4 25.219 24.172 1 97.94 27 ILE B O 1
ATOM 1963 N N . TYR B 1 28 ? -4.766 24 22.438 1 97.62 28 TYR B N 1
ATOM 1964 C CA . TYR B 1 28 ? -5.859 23.469 23.234 1 97.62 28 TYR B CA 1
ATOM 1965 C C . TYR B 1 28 ? -5.918 21.953 23.141 1 97.62 28 TYR B C 1
ATOM 1967 O O . TYR B 1 28 ? -5.449 21.359 22.156 1 97.62 28 TYR B O 1
ATOM 1975 N N . GLY B 1 29 ? -6.484 21.297 24.125 1 97.19 29 GLY B N 1
ATOM 1976 C CA . GLY B 1 29 ? -6.578 19.844 24.172 1 97.19 29 GLY B CA 1
ATOM 1977 C C . GLY B 1 29 ? -7.875 19.312 23.578 1 97.19 29 GLY B C 1
ATOM 1978 O O . GLY B 1 29 ? -8.781 20.094 23.266 1 97.19 29 GLY B O 1
ATOM 1979 N N . GLY B 1 30 ? -7.832 18.016 23.422 1 97.25 30 GLY B N 1
ATOM 1980 C CA . GLY B 1 30 ? -9.039 17.344 22.969 1 97.25 30 GLY B CA 1
ATOM 1981 C C . GLY B 1 30 ? -10.031 17.078 24.078 1 97.25 30 GLY B C 1
ATOM 1982 O O . GLY B 1 30 ? -9.992 17.734 25.125 1 97.25 30 GLY B O 1
ATOM 1983 N N . LEU B 1 31 ? -10.883 16.141 23.781 1 97.12 31 LEU B N 1
ATOM 1984 C CA . LEU B 1 31 ? -11.938 15.766 24.703 1 97.12 31 LEU B CA 1
ATOM 1985 C C . LEU B 1 31 ? -11.367 15.383 26.062 1 97.12 31 LEU B C 1
ATOM 1987 O O . LEU B 1 31 ? -10.383 14.641 26.141 1 97.12 31 LEU B O 1
ATOM 1991 N N . THR B 1 32 ? -12.031 15.93 27.094 1 95.69 32 THR B N 1
ATOM 1992 C CA . THR B 1 32 ? -11.609 15.633 28.469 1 95.69 32 THR B CA 1
ATOM 1993 C C . THR B 1 32 ? -12.75 14.984 29.25 1 95.69 32 THR B C 1
ATOM 1995 O O . THR B 1 32 ? -13.922 15.258 28.984 1 95.69 32 THR B O 1
ATOM 1998 N N . GLY B 1 33 ? -12.391 14.07 30.172 1 94.5 33 GLY B N 1
ATOM 1999 C CA . GLY B 1 33 ? -13.375 13.477 31.062 1 94.5 33 GLY B CA 1
ATOM 2000 C C . GLY B 1 33 ? -14.258 12.453 30.375 1 94.5 33 GLY B C 1
ATOM 2001 O O . GLY B 1 33 ? -15.438 12.32 30.719 1 94.5 33 GLY B O 1
ATOM 2002 N N . LYS B 1 34 ? -13.75 11.828 29.406 1 95.25 34 LYS B N 1
ATOM 2003 C CA . LYS B 1 34 ? -14.555 10.859 28.656 1 95.25 34 LYS B CA 1
ATOM 2004 C C . LYS B 1 34 ? -14.164 9.43 29.016 1 95.25 34 LYS B C 1
ATOM 2006 O O . LYS B 1 34 ? -13.008 9.156 29.328 1 95.25 34 LYS B O 1
ATOM 2011 N N . THR B 1 35 ? -15.164 8.586 28.906 1 94.12 35 THR B N 1
ATOM 2012 C CA . THR B 1 35 ? -14.969 7.148 29.047 1 94.12 35 THR B CA 1
ATOM 2013 C C . THR B 1 35 ? -15.398 6.426 27.766 1 94.12 35 THR B C 1
ATOM 2015 O O . THR B 1 35 ? -16 7.027 26.891 1 94.12 35 THR B O 1
ATOM 2018 N N . LYS B 1 36 ? -15.102 5.164 27.609 1 93.38 36 LYS B N 1
ATOM 2019 C CA . LYS B 1 36 ? -15.422 4.359 26.438 1 93.38 36 LYS B CA 1
ATOM 2020 C C . LYS B 1 36 ? -16.906 4.445 26.094 1 93.38 36 LYS B C 1
ATOM 2022 O O . LYS B 1 36 ? -17.266 4.492 24.922 1 93.38 36 LYS B O 1
ATOM 2027 N N . SER B 1 37 ? -17.734 4.457 27.094 1 94.56 37 SER B N 1
ATOM 2028 C CA . SER B 1 37 ? -19.188 4.461 26.906 1 94.56 37 SER B CA 1
ATOM 2029 C C . SER B 1 37 ? -19.656 5.746 26.219 1 94.56 37 SER B C 1
ATOM 2031 O O . SER B 1 37 ? -20.703 5.766 25.562 1 94.56 37 SER B O 1
ATOM 2033 N N . ASP B 1 38 ? -18.875 6.785 26.391 1 96.06 38 ASP B N 1
ATOM 2034 C CA . ASP B 1 38 ? -19.25 8.078 25.828 1 96.06 38 ASP B CA 1
ATOM 2035 C C . ASP B 1 38 ? -19.172 8.055 24.297 1 96.06 38 ASP B C 1
ATOM 2037 O O . ASP B 1 38 ? -19.719 8.938 23.625 1 96.06 38 ASP B O 1
ATOM 2041 N N . PHE B 1 39 ? -18.531 7.086 23.75 1 95.56 39 PHE B N 1
ATOM 2042 C CA . PHE B 1 39 ? -18.312 7.051 22.312 1 95.56 39 PHE B CA 1
ATOM 2043 C C . PHE B 1 39 ? -19.312 6.129 21.641 1 95.56 39 PHE B C 1
ATOM 2045 O O . PHE B 1 39 ? -19.281 5.961 20.406 1 95.56 39 PHE B O 1
ATOM 2052 N N . ASP B 1 40 ? -20.156 5.629 22.406 1 93 40 ASP B N 1
ATOM 2053 C CA . ASP B 1 40 ? -21.266 4.859 21.891 1 93 40 ASP B CA 1
ATOM 2054 C C . ASP B 1 40 ? -22.547 5.699 21.844 1 93 40 ASP B C 1
ATOM 2056 O O . ASP B 1 40 ? -22.984 6.227 22.859 1 93 40 ASP B O 1
ATOM 2060 N N . GLY B 1 41 ? -23.047 5.816 20.578 1 92.62 41 GLY B N 1
ATOM 2061 C CA . GLY B 1 41 ? -24.297 6.57 20.453 1 92.62 41 GLY B CA 1
ATOM 2062 C C . GLY B 1 41 ? -24.141 8.039 20.797 1 92.62 41 GLY B C 1
ATOM 2063 O O . GLY B 1 41 ? -24.938 8.594 21.547 1 92.62 41 GLY B O 1
ATOM 2064 N N . GLY B 1 42 ? -23.188 8.719 20.375 1 94.12 42 GLY B N 1
ATOM 2065 C CA . GLY B 1 42 ? -22.875 10.094 20.719 1 94.12 42 GLY B CA 1
ATOM 2066 C C . GLY B 1 42 ? -23.781 11.102 20.047 1 94.12 42 GLY B C 1
ATOM 2067 O O . GLY B 1 42 ? -24.453 10.781 19.062 1 94.12 42 GLY B O 1
ATOM 2068 N N . ASN B 1 43 ? -23.859 12.281 20.609 1 95.75 43 ASN B N 1
ATOM 2069 C CA . ASN B 1 43 ? -24.703 13.359 20.109 1 95.75 43 ASN B CA 1
ATOM 2070 C C . ASN B 1 43 ? -23.891 14.438 19.406 1 95.75 43 ASN B C 1
ATOM 2072 O O . ASN B 1 43 ? -24.438 15.445 18.953 1 95.75 43 ASN B O 1
ATOM 2076 N N . ALA B 1 44 ? -22.578 14.305 19.391 1 96.5 44 ALA B N 1
ATOM 2077 C CA . ALA B 1 44 ? -21.688 15.281 18.766 1 96.5 44 ALA B CA 1
ATOM 2078 C C . ALA B 1 44 ? -20.609 14.578 17.953 1 96.5 44 ALA B C 1
ATOM 2080 O O . ALA B 1 44 ? -20.312 13.398 18.172 1 96.5 44 ALA B O 1
ATOM 2081 N N . LYS B 1 45 ? -20.016 15.336 17.016 1 97.88 45 LYS B N 1
ATOM 2082 C CA . LYS B 1 45 ? -18.969 14.789 16.156 1 97.88 45 LYS B CA 1
ATOM 2083 C C . LYS B 1 45 ? -17.578 15.07 16.734 1 97.88 45 LYS B C 1
ATOM 2085 O O . LYS B 1 45 ? -17.391 16.062 17.438 1 97.88 45 LYS B O 1
ATOM 2090 N N . TYR B 1 46 ? -16.734 14.164 16.484 1 98.25 46 TYR B N 1
ATOM 2091 C CA . TYR B 1 46 ? -15.344 14.445 16.844 1 98.25 46 TYR B CA 1
ATOM 2092 C C . TYR B 1 46 ? -14.383 13.883 15.812 1 98.25 46 TYR B C 1
ATOM 2094 O O . TYR B 1 46 ? -14.719 12.953 15.078 1 98.25 46 TYR B O 1
ATOM 2102 N N . ILE B 1 47 ? -13.211 14.453 15.719 1 98.44 47 ILE B N 1
ATOM 2103 C CA . ILE B 1 47 ? -12.148 14.016 14.812 1 98.44 47 ILE B CA 1
ATOM 2104 C C . ILE B 1 47 ? -11.273 12.984 15.516 1 98.44 47 ILE B C 1
ATOM 2106 O O . ILE B 1 47 ? -10.711 13.258 16.578 1 98.44 47 ILE B O 1
ATOM 2110 N N . SER B 1 48 ? -11.133 11.883 14.93 1 97.88 48 SER B N 1
ATOM 2111 C CA . SER B 1 48 ? -10.398 10.781 15.539 1 97.88 48 SER B CA 1
ATOM 2112 C C . SER B 1 48 ? -8.898 10.922 15.336 1 97.88 48 SER B C 1
ATOM 2114 O O . SER B 1 48 ? -8.453 11.68 14.461 1 97.88 48 SER B O 1
ATOM 2116 N N . TYR B 1 49 ? -8.188 10.203 16.156 1 97.56 49 TYR B N 1
ATOM 2117 C CA . TYR B 1 49 ? -6.734 10.109 16.016 1 97.56 49 TYR B CA 1
ATOM 2118 C C . TYR B 1 49 ? -6.348 9.625 14.625 1 97.56 49 TYR B C 1
ATOM 2120 O O . TYR B 1 49 ? -5.465 10.203 13.984 1 97.56 49 TYR B O 1
ATOM 2128 N N . LYS B 1 50 ? -7.02 8.625 14.148 1 96.88 50 LYS B N 1
ATOM 2129 C CA . LYS B 1 50 ? -6.73 8.016 12.852 1 96.88 50 LYS B CA 1
ATOM 2130 C C . LYS B 1 50 ? -6.914 9.023 11.727 1 96.88 50 LYS B C 1
ATOM 2132 O O . LYS B 1 50 ? -6.137 9.039 10.766 1 96.88 50 LYS B O 1
ATOM 2137 N N . SER B 1 51 ? -7.906 9.867 11.859 1 97.38 51 SER B N 1
ATOM 2138 C CA . SER B 1 51 ? -8.172 10.867 10.836 1 97.38 51 SER B CA 1
ATOM 2139 C C . SER B 1 51 ? -7.031 11.883 10.75 1 97.38 51 SER B C 1
ATOM 2141 O O . SER B 1 51 ? -6.602 12.242 9.648 1 97.38 51 SER B O 1
ATOM 2143 N N . ILE B 1 52 ? -6.531 12.242 11.891 1 98.25 52 ILE B N 1
ATOM 2144 C CA . ILE B 1 52 ? -5.43 13.195 11.93 1 98.25 52 ILE B CA 1
ATOM 2145 C C . ILE B 1 52 ? -4.168 12.555 11.352 1 98.25 52 ILE B C 1
ATOM 2147 O O . ILE B 1 52 ? -3.482 13.164 10.523 1 98.25 52 ILE B O 1
ATOM 2151 N N . PHE B 1 53 ? -3.953 11.398 11.781 1 97.5 53 PHE B N 1
ATOM 2152 C CA . PHE B 1 53 ? -2.76 10.68 11.359 1 97.5 53 PHE B CA 1
ATOM 2153 C C . PHE B 1 53 ? -2.787 10.422 9.859 1 97.5 53 PHE B C 1
ATOM 2155 O O . PHE B 1 53 ? -1.783 10.625 9.172 1 97.5 53 PHE B O 1
ATOM 2162 N N . GLY B 1 54 ? -3.891 10.156 9.344 1 95.44 54 GLY B N 1
ATOM 2163 C CA . GLY B 1 54 ? -4 9.641 7.988 1 95.44 54 GLY B CA 1
ATOM 2164 C C . GLY B 1 54 ? -4.262 10.727 6.961 1 95.44 54 GLY B C 1
ATOM 2165 O O . GLY B 1 54 ? -4.043 10.516 5.766 1 95.44 54 GLY B O 1
ATOM 2166 N N . CYS B 1 55 ? -4.707 11.914 7.422 1 96.06 55 CYS B N 1
ATOM 2167 C CA . CYS B 1 55 ? -5.09 12.961 6.477 1 96.06 55 CYS B CA 1
ATOM 2168 C C . CYS B 1 55 ? -4.375 14.266 6.789 1 96.06 55 CYS B C 1
ATOM 2170 O O . CYS B 1 55 ? -4.266 14.656 7.953 1 96.06 55 CYS B O 1
ATOM 2172 N N . ILE B 1 56 ? -3.971 14.891 5.727 1 96.94 56 ILE B N 1
ATOM 2173 C CA . ILE B 1 56 ? -3.244 16.141 5.945 1 96.94 56 ILE B CA 1
ATOM 2174 C C . ILE B 1 56 ? -4.227 17.25 6.273 1 96.94 56 ILE B C 1
ATOM 2176 O O . ILE B 1 56 ? -3.832 18.312 6.77 1 96.94 56 ILE B O 1
ATOM 2180 N N . ASP B 1 57 ? -5.535 17.016 5.91 1 98.25 57 ASP B N 1
ATOM 2181 C CA . ASP B 1 57 ? -6.555 17.984 6.281 1 98.25 57 ASP B CA 1
ATOM 2182 C C . ASP B 1 57 ? -7.906 17.312 6.504 1 98.25 57 ASP B C 1
ATOM 2184 O O . ASP B 1 57 ? -8.094 16.156 6.125 1 98.25 57 ASP B O 1
ATOM 2188 N N . ILE B 1 58 ? -8.711 17.938 7.238 1 98.25 58 ILE B N 1
ATOM 2189 C CA . ILE B 1 58 ? -10.109 17.562 7.414 1 98.25 58 ILE B CA 1
ATOM 2190 C C . ILE B 1 58 ? -10.992 18.453 6.535 1 98.25 58 ILE B C 1
ATOM 2192 O O . ILE B 1 58 ? -11.102 19.656 6.766 1 98.25 58 ILE B O 1
ATOM 2196 N N . LYS B 1 59 ? -11.578 17.844 5.594 1 95.56 59 LYS B N 1
ATOM 2197 C CA . LYS B 1 59 ? -12.32 18.609 4.602 1 95.56 59 LYS B CA 1
ATOM 2198 C C . LYS B 1 59 ? -13.789 18.219 4.59 1 95.56 59 LYS B C 1
ATOM 2200 O O . LYS B 1 59 ? -14.547 18.656 3.721 1 95.56 59 LYS B O 1
ATOM 2205 N N . GLN B 1 60 ? -14.141 17.312 5.504 1 95.56 60 GLN B N 1
ATOM 2206 C CA . GLN B 1 60 ? -15.539 16.906 5.664 1 95.56 60 GLN B CA 1
ATOM 2207 C C . GLN B 1 60 ? -15.875 16.672 7.133 1 95.56 60 GLN B C 1
ATOM 2209 O O . GLN B 1 60 ? -14.977 16.5 7.961 1 95.56 60 GLN B O 1
ATOM 2214 N N . ILE B 1 61 ? -17.156 16.719 7.395 1 94.88 61 ILE B N 1
ATOM 2215 C CA . ILE B 1 61 ? -17.609 16.453 8.758 1 94.88 61 ILE B CA 1
ATOM 2216 C C . ILE B 1 61 ? -17.266 15.023 9.141 1 94.88 61 ILE B C 1
ATOM 2218 O O . ILE B 1 61 ? -17.5 14.094 8.359 1 94.88 61 ILE B O 1
ATOM 2222 N N . PRO B 1 62 ? -16.656 14.883 10.297 1 96.19 62 PRO B N 1
ATOM 2223 C CA . PRO B 1 62 ? -16.312 13.516 10.711 1 96.19 62 PRO B CA 1
ATOM 2224 C C . PRO B 1 62 ? -17.547 12.656 10.992 1 96.19 62 PRO B C 1
ATOM 2226 O O . PRO B 1 62 ? -18.609 13.188 11.32 1 96.19 62 PRO B O 1
ATOM 2229 N N . ALA B 1 63 ? -17.391 11.336 10.906 1 94.38 63 ALA B N 1
ATOM 2230 C CA . ALA B 1 63 ? -18.484 10.398 11.148 1 94.38 63 ALA B CA 1
ATOM 2231 C C . ALA B 1 63 ? -18.531 9.969 12.609 1 94.38 63 ALA B C 1
ATOM 2233 O O . ALA B 1 63 ? -19.594 9.625 13.133 1 94.38 63 ALA B O 1
ATOM 2234 N N . ASP B 1 64 ? -17.438 10.047 13.273 1 96.44 64 ASP B N 1
ATOM 2235 C CA . ASP B 1 64 ? -17.328 9.586 14.656 1 96.44 64 ASP B CA 1
ATOM 2236 C C . ASP B 1 64 ? -18.109 10.5 15.594 1 96.44 64 ASP B C 1
ATOM 2238 O O . ASP B 1 64 ? -18.109 11.727 15.422 1 96.44 64 ASP B O 1
ATOM 2242 N N . THR B 1 65 ? -18.703 9.797 16.625 1 96.88 65 THR B N 1
ATOM 2243 C CA . THR B 1 65 ? -19.531 10.578 17.531 1 96.88 65 THR B CA 1
ATOM 2244 C C . THR B 1 65 ? -19.125 10.344 18.984 1 96.88 65 THR B C 1
ATOM 2246 O O . THR B 1 65 ? -18.484 9.336 19.297 1 96.88 65 THR B O 1
ATOM 2249 N N . VAL B 1 66 ? -19.469 11.336 19.812 1 97.38 66 VAL B N 1
ATOM 2250 C CA . VAL B 1 66 ? -19.188 11.297 21.234 1 97.38 66 VAL B CA 1
ATOM 2251 C C . VAL B 1 66 ? -20.312 11.992 22.016 1 97.38 66 VAL B C 1
ATOM 2253 O O . VAL B 1 66 ? -20.906 12.961 21.516 1 97.38 66 VAL B O 1
ATOM 2256 N N . LYS B 1 67 ? -20.562 11.508 23.188 1 96.75 67 LYS B N 1
ATOM 2257 C CA . LYS B 1 67 ? -21.547 12.156 24.031 1 96.75 67 LYS B CA 1
ATOM 2258 C C . LYS B 1 67 ? -20.953 13.367 24.75 1 96.75 67 LYS B C 1
ATOM 2260 O O . LYS B 1 67 ? -19.938 13.25 25.438 1 96.75 67 LYS B O 1
ATOM 2265 N N . VAL B 1 68 ? -21.531 14.539 24.5 1 96 68 VAL B N 1
ATOM 2266 C CA . VAL B 1 68 ? -21.125 15.766 25.172 1 96 68 VAL B CA 1
ATOM 2267 C C . VAL B 1 68 ? -22.312 16.375 25.891 1 96 68 VAL B C 1
ATOM 2269 O O . VAL B 1 68 ? -23.328 16.719 25.266 1 96 68 VAL B O 1
ATOM 2272 N N . GLY B 1 69 ? -22.188 16.5 27.156 1 92.81 69 GLY B N 1
ATOM 2273 C CA . GLY B 1 69 ? -23.281 17.047 27.969 1 92.81 69 GLY B CA 1
ATOM 2274 C C . GLY B 1 69 ? -23.453 18.547 27.781 1 92.81 69 GLY B C 1
ATOM 2275 O O . GLY B 1 69 ? -22.531 19.234 27.328 1 92.81 69 GLY B O 1
ATOM 2276 N N . GLU B 1 70 ? -24.594 19.078 28.203 1 89.75 70 GLU B N 1
ATOM 2277 C CA . GLU B 1 70 ? -24.922 20.484 28.062 1 89.75 70 GLU B CA 1
ATOM 2278 C C . GLU B 1 70 ? -24.031 21.359 28.938 1 89.75 70 GLU B C 1
ATOM 2280 O O . GLU B 1 70 ? -23.703 22.484 28.562 1 89.75 70 GLU B O 1
ATOM 2285 N N . ASP B 1 71 ? -23.516 20.781 30.031 1 90.44 71 ASP B N 1
ATOM 2286 C CA . ASP B 1 71 ? -22.734 21.578 30.969 1 90.44 71 ASP B CA 1
ATOM 2287 C C . ASP B 1 71 ? -21.234 21.297 30.812 1 90.44 71 ASP B C 1
ATOM 2289 O O . ASP B 1 71 ? -20.422 21.828 31.562 1 90.44 71 ASP B O 1
ATOM 2293 N N . GLU B 1 72 ? -20.938 20.484 29.781 1 91.62 72 GLU B N 1
ATOM 2294 C CA . GLU B 1 72 ? -19.531 20.125 29.578 1 91.62 72 GLU B CA 1
ATOM 2295 C C . GLU B 1 72 ? -18.797 21.188 28.766 1 91.62 72 GLU B C 1
ATOM 2297 O O . GLU B 1 72 ? -19.328 21.688 27.766 1 91.62 72 GLU B O 1
ATOM 2302 N N . ARG B 1 73 ? -17.703 21.562 29.234 1 91.75 73 ARG B N 1
ATOM 2303 C CA . ARG B 1 73 ? -16.859 22.484 28.484 1 91.75 73 ARG B CA 1
ATOM 2304 C C . ARG B 1 73 ? -15.812 21.719 27.672 1 91.75 73 ARG B C 1
ATOM 2306 O O . ARG B 1 73 ? -14.945 21.047 28.234 1 91.75 73 ARG B O 1
ATOM 2313 N N . GLN B 1 74 ? -16 21.703 26.391 1 95.25 74 GLN B N 1
ATOM 2314 C CA . GLN B 1 74 ? -15.078 21.078 25.453 1 95.25 74 GLN B CA 1
ATOM 2315 C C . GLN B 1 74 ? -14.648 22.062 24.375 1 95.25 74 GLN B C 1
ATOM 2317 O O . GLN B 1 74 ? -15.414 22.938 23.984 1 95.25 74 GLN B O 1
ATOM 2322 N N . HIS B 1 75 ? -13.477 21.906 23.938 1 95.44 75 HIS B N 1
ATOM 2323 C CA . HIS B 1 75 ? -12.984 22.766 22.859 1 95.44 75 HIS B CA 1
ATOM 2324 C C . HIS B 1 75 ? -13.531 22.297 21.5 1 95.44 75 HIS B C 1
ATOM 2326 O O . HIS B 1 75 ? -13.422 21.125 21.156 1 95.44 75 HIS B O 1
ATOM 2332 N N . ARG B 1 76 ? -14.055 23.281 20.812 1 96.88 76 ARG B N 1
ATOM 2333 C CA . ARG B 1 76 ? -14.492 23 19.438 1 96.88 76 ARG B CA 1
ATOM 2334 C C . ARG B 1 76 ? -13.375 23.25 18.438 1 96.88 76 ARG B C 1
ATOM 2336 O O . ARG B 1 76 ? -12.586 24.188 18.609 1 96.88 76 ARG B O 1
ATOM 2343 N N . VAL B 1 77 ? -13.398 22.453 17.453 1 98.06 77 VAL B N 1
ATOM 2344 C CA . VAL B 1 77 ? -12.461 22.641 16.344 1 98.06 77 VAL B CA 1
ATOM 2345 C C . VAL B 1 77 ? -13.039 23.641 15.344 1 98.06 77 VAL B C 1
ATOM 2347 O O . VAL B 1 77 ? -14.242 23.641 15.086 1 98.06 77 VAL B O 1
ATOM 2350 N N . LYS B 1 78 ? -12.148 24.453 14.781 1 97.44 78 LYS B N 1
ATOM 2351 C CA . LYS B 1 78 ? -12.586 25.484 13.844 1 97.44 78 LYS B CA 1
ATOM 2352 C C . LYS B 1 78 ? -11.719 25.5 12.594 1 97.44 78 LYS B C 1
ATOM 2354 O O . LYS B 1 78 ? -10.586 25.016 12.609 1 97.44 78 LYS B O 1
ATOM 2359 N N . TYR B 1 79 ? -12.32 26.094 11.562 1 98.06 79 TYR B N 1
ATOM 2360 C CA . TYR B 1 79 ? -11.523 26.375 10.367 1 98.06 79 TYR B CA 1
ATOM 2361 C C . TYR B 1 79 ? -10.234 27.094 10.727 1 98.06 79 TYR B C 1
ATOM 2363 O O . TYR B 1 79 ? -10.242 28.047 11.523 1 98.06 79 TYR B O 1
ATOM 2371 N N . GLY B 1 80 ? -9.125 26.625 10.258 1 98 80 GLY B N 1
ATOM 2372 C CA . GLY B 1 80 ? -7.848 27.281 10.516 1 98 80 GLY B CA 1
ATOM 2373 C C . GLY B 1 80 ? -7.012 26.562 11.555 1 98 80 GLY B C 1
ATOM 2374 O O . GLY B 1 80 ? -5.797 26.766 11.633 1 98 80 GLY B O 1
ATOM 2375 N N . ASP B 1 81 ? -7.715 25.719 12.336 1 98.69 81 ASP B N 1
ATOM 2376 C CA . ASP B 1 81 ? -6.977 24.953 13.336 1 98.69 81 ASP B CA 1
ATOM 2377 C C . ASP B 1 81 ? -6.055 23.922 12.672 1 98.69 81 ASP B C 1
ATOM 2379 O O . ASP B 1 81 ? -6.348 23.438 11.578 1 98.69 81 ASP B O 1
ATOM 2383 N N . VAL B 1 82 ? -4.941 23.672 13.266 1 98.88 82 VAL B N 1
ATOM 2384 C CA . VAL B 1 82 ? -4.094 22.531 12.914 1 98.88 82 VAL B CA 1
ATOM 2385 C C . VAL B 1 82 ? -4.051 21.547 14.078 1 98.88 82 VAL B C 1
ATOM 2387 O O . VAL B 1 82 ? -3.697 21.922 15.203 1 98.88 82 VAL B O 1
ATOM 2390 N N . LEU B 1 83 ? -4.477 20.359 13.812 1 98.81 83 LEU B N 1
ATOM 2391 C CA . LEU B 1 83 ? -4.543 19.312 14.828 1 98.81 83 LEU B CA 1
ATOM 2392 C C . LEU B 1 83 ? -3.279 18.453 14.797 1 98.81 83 LEU B C 1
ATOM 2394 O O . LEU B 1 83 ? -2.74 18.172 13.727 1 98.81 83 LEU B O 1
ATOM 2398 N N . PHE B 1 84 ? -2.832 18.031 15.984 1 98.75 84 PHE B N 1
ATOM 2399 C CA . PHE B 1 84 ? -1.641 17.203 16.109 1 98.75 84 PHE B CA 1
ATOM 2400 C C . PHE B 1 84 ? -1.92 15.984 16.984 1 98.75 84 PHE B C 1
ATOM 2402 O O . PHE B 1 84 ? -2.611 16.078 18 1 98.75 84 PHE B O 1
ATOM 2409 N N . THR B 1 85 ? -1.383 14.875 16.531 1 98.12 85 THR B N 1
ATOM 2410 C CA . THR B 1 85 ? -1.429 13.703 17.406 1 98.12 85 THR B CA 1
ATOM 2411 C C . THR B 1 85 ? -0.502 13.883 18.594 1 98.12 85 THR B C 1
ATOM 2413 O O . THR B 1 85 ? 0.602 14.414 18.469 1 98.12 85 TH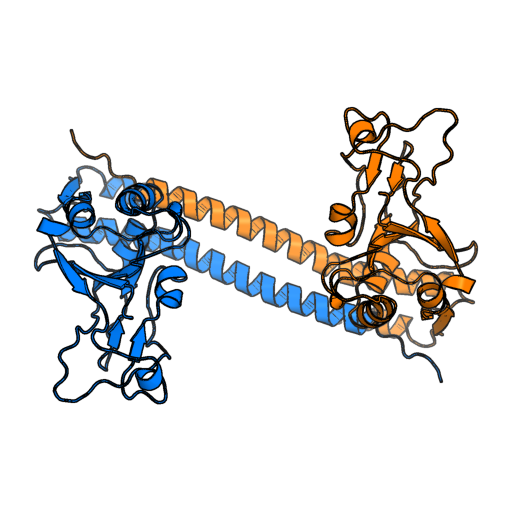R B O 1
ATOM 2416 N N . GLY B 1 86 ? -0.927 13.43 19.766 1 96.94 86 GLY B N 1
ATOM 2417 C CA . GLY B 1 86 ? -0.193 13.688 21 1 96.94 86 GLY B CA 1
ATOM 2418 C C . GLY B 1 86 ? 0.741 12.562 21.391 1 96.94 86 GLY B C 1
ATOM 2419 O O . GLY B 1 86 ? 1.635 12.742 22.219 1 96.94 86 GLY B O 1
ATOM 2420 N N . SER B 1 87 ? 0.512 11.414 20.797 1 94.62 87 SER B N 1
ATOM 2421 C CA . SER B 1 87 ? 1.317 10.242 21.125 1 94.62 87 SER B CA 1
ATOM 2422 C C . SER B 1 87 ? 1.465 9.32 19.922 1 94.62 87 SER B C 1
ATOM 2424 O O . SER B 1 87 ? 0.716 9.438 18.953 1 94.62 87 SER B O 1
ATOM 2426 N N . SER B 1 88 ? 2.557 8.508 20.016 1 95.75 88 SER B N 1
ATOM 2427 C CA . SER B 1 88 ? 2.785 7.535 18.953 1 95.75 88 SER B CA 1
ATOM 2428 C C . SER B 1 88 ? 3.576 6.336 19.453 1 95.75 88 SER B C 1
ATOM 2430 O O . SER B 1 88 ? 4.156 6.379 20.531 1 95.75 88 SER B O 1
ATOM 2432 N N . GLU B 1 89 ? 3.537 5.262 18.75 1 93.44 89 GLU B N 1
ATOM 2433 C CA . GLU B 1 89 ? 4.312 4.07 19.094 1 93.44 89 GLU B CA 1
ATOM 2434 C C . GLU B 1 89 ? 5.77 4.223 18.656 1 93.44 89 GLU B C 1
ATOM 2436 O O . GLU B 1 89 ? 6.66 3.592 19.219 1 93.44 89 GLU B O 1
ATOM 2441 N N . ILE B 1 90 ? 5.918 5.082 17.594 1 93.62 90 ILE B N 1
ATOM 2442 C CA . ILE B 1 90 ? 7.258 5.328 17.078 1 93.62 90 ILE B CA 1
ATOM 2443 C C . ILE B 1 90 ? 7.551 6.828 17.078 1 93.62 90 ILE B C 1
ATOM 2445 O O . ILE B 1 90 ? 6.668 7.641 16.797 1 93.62 90 ILE B O 1
ATOM 2449 N N . ALA B 1 91 ? 8.758 7.184 17.391 1 91.12 91 ALA B N 1
ATOM 2450 C CA . ALA B 1 91 ? 9.148 8.578 17.594 1 91.12 91 ALA B CA 1
ATOM 2451 C C . ALA B 1 91 ? 8.906 9.406 16.328 1 91.12 91 ALA B C 1
ATOM 2453 O O . ALA B 1 91 ? 8.367 10.516 16.406 1 91.12 91 ALA B O 1
ATOM 2454 N N . GLU B 1 92 ? 9.195 8.797 15.227 1 92.88 92 GLU B N 1
ATOM 2455 C CA . GLU B 1 92 ? 9.125 9.508 13.953 1 92.88 92 GLU B CA 1
ATOM 2456 C C . GLU B 1 92 ? 7.68 9.836 13.586 1 92.88 92 GLU B C 1
ATOM 2458 O O . GLU B 1 92 ? 7.426 10.703 12.75 1 92.88 92 GLU B O 1
ATOM 2463 N N . GLU B 1 93 ? 6.738 9.18 14.266 1 95.25 93 GLU B N 1
ATOM 2464 C CA . GLU B 1 93 ? 5.332 9.367 13.938 1 95.25 93 GLU B CA 1
ATOM 2465 C C . GLU B 1 93 ? 4.641 10.281 14.938 1 95.25 93 GLU B C 1
ATOM 2467 O O . GLU B 1 93 ? 3.441 10.547 14.828 1 95.25 93 GLU B O 1
ATOM 2472 N N . ALA B 1 94 ? 5.398 10.805 15.82 1 95.38 94 ALA B N 1
ATOM 2473 C CA . ALA B 1 94 ? 4.812 11.695 16.828 1 95.38 94 ALA B CA 1
ATOM 2474 C C . ALA B 1 94 ? 4.508 13.062 16.219 1 95.38 94 ALA B C 1
ATOM 2476 O O . ALA B 1 94 ? 5.277 13.578 15.406 1 95.38 94 ALA B O 1
ATOM 2477 N N . GLY B 1 95 ? 3.42 13.594 16.625 1 97.44 95 GLY B N 1
ATOM 2478 C CA . GLY B 1 95 ? 3.072 14.953 16.234 1 97.44 95 GLY B CA 1
ATOM 2479 C C . GLY B 1 95 ? 2.596 15.055 14.805 1 97.44 95 GLY B C 1
ATOM 2480 O O . GLY B 1 95 ? 2.922 16.016 14.102 1 97.44 95 GLY B O 1
ATOM 2481 N N . MET B 1 96 ? 1.912 14 14.336 1 98.19 96 MET B N 1
ATOM 2482 C CA . MET B 1 96 ? 1.31 14.086 13.008 1 98.19 96 MET B CA 1
ATOM 2483 C C . MET B 1 96 ? 0.224 15.164 12.969 1 98.19 96 MET B C 1
ATOM 2485 O O . MET B 1 96 ? -0.564 15.281 13.906 1 98.19 96 MET B O 1
ATOM 2489 N N . SER B 1 97 ? 0.174 15.883 11.82 1 98.62 97 SER B N 1
ATOM 2490 C CA . SER B 1 97 ? -0.703 17.047 11.789 1 98.62 97 SER B CA 1
ATOM 2491 C C . SER B 1 97 ? -1.822 16.859 10.766 1 98.62 97 SER B C 1
ATOM 2493 O O . SER B 1 97 ? -1.698 16.062 9.836 1 98.62 97 SER B O 1
ATOM 2495 N N . SER B 1 98 ? -2.871 17.562 10.961 1 98.75 98 SER B N 1
ATOM 2496 C CA . SER B 1 98 ? -3.994 17.703 10.039 1 98.75 98 SER B CA 1
ATOM 2497 C C . SER B 1 98 ? -4.652 19.078 10.164 1 98.75 98 SER B C 1
ATOM 2499 O O . SER B 1 98 ? -4.996 19.5 11.273 1 98.75 98 SER B O 1
ATOM 2501 N N . ALA B 1 99 ? -4.785 19.781 9.102 1 98.81 99 ALA B N 1
ATOM 2502 C CA . ALA B 1 99 ? -5.375 21.125 9.156 1 98.81 99 ALA B CA 1
ATOM 2503 C C . ALA B 1 99 ? -6.883 21.062 8.914 1 98.81 99 ALA B C 1
ATOM 2505 O O . ALA B 1 99 ? -7.363 20.219 8.156 1 98.81 99 ALA B O 1
ATOM 2506 N N . ILE B 1 100 ? -7.633 21.938 9.531 1 98.75 100 ILE B N 1
ATOM 2507 C CA . ILE B 1 100 ? -9.062 22.062 9.273 1 98.75 100 ILE B CA 1
ATOM 2508 C C . ILE B 1 100 ? -9.289 23.047 8.117 1 98.75 100 ILE B C 1
ATOM 2510 O O . ILE B 1 100 ? -9.078 24.25 8.266 1 98.75 100 ILE B O 1
ATOM 2514 N N . THR B 1 101 ? -9.734 22.547 6.992 1 98.38 101 THR B N 1
ATOM 2515 C CA . THR B 1 101 ? -9.867 23.375 5.801 1 98.38 101 THR B CA 1
ATOM 2516 C C . THR B 1 101 ? -11.336 23.562 5.426 1 98.38 101 THR B C 1
ATOM 2518 O O . THR B 1 101 ? -11.648 23.906 4.281 1 98.38 101 THR B O 1
ATOM 2521 N N . ILE B 1 102 ? -12.18 23.266 6.41 1 97.81 102 ILE B N 1
ATOM 2522 C CA . ILE B 1 102 ? -13.609 23.422 6.18 1 97.81 102 ILE B CA 1
ATOM 2523 C C . ILE B 1 102 ? -14.266 24.078 7.391 1 97.81 102 ILE B C 1
ATOM 2525 O O . ILE B 1 102 ? -13.773 23.953 8.516 1 97.81 102 ILE B O 1
ATOM 2529 N N . GLU B 1 103 ? -15.383 24.812 7.133 1 97.56 103 GLU B N 1
ATOM 2530 C CA . GLU B 1 103 ? -16.234 25.312 8.203 1 97.56 103 GLU B CA 1
ATOM 2531 C C . GLU B 1 103 ? -17.297 24.297 8.594 1 97.56 103 GLU B C 1
ATOM 2533 O O . GLU B 1 103 ? -17.984 23.734 7.723 1 97.56 103 GLU B O 1
ATOM 2538 N N . PHE B 1 104 ? -17.438 24.016 9.859 1 96.44 104 PHE B N 1
ATOM 2539 C CA . PHE B 1 104 ? -18.438 23.062 10.32 1 96.44 104 PHE B CA 1
ATOM 2540 C C . PHE B 1 104 ? -19.734 23.797 10.664 1 96.44 104 PHE B C 1
ATOM 2542 O O . PHE B 1 104 ? -19.719 24.891 11.234 1 96.44 104 PHE B O 1
ATOM 2549 N N . ASP B 1 105 ? -20.828 23.188 10.344 1 94.56 105 ASP B N 1
ATOM 2550 C CA . ASP B 1 105 ? -22.141 23.766 10.656 1 94.56 105 ASP B CA 1
ATOM 2551 C C . ASP B 1 105 ? -22.625 23.297 12.031 1 94.56 105 ASP B C 1
ATOM 2553 O O . ASP B 1 105 ? -23.656 23.75 12.516 1 94.56 105 ASP B O 1
ATOM 2557 N N . GLU B 1 106 ? -21.969 22.391 12.586 1 94.75 106 GLU B N 1
ATOM 2558 C CA . GLU B 1 106 ? -22.234 21.875 13.93 1 94.75 106 GLU B CA 1
ATOM 2559 C C . GLU B 1 106 ? -20.953 21.703 14.727 1 94.75 106 GLU B C 1
ATOM 2561 O O . GLU B 1 106 ? -19.859 21.703 14.156 1 94.75 106 GLU B O 1
ATOM 2566 N N . PRO B 1 107 ? -21.125 21.656 16.047 1 94.94 107 PRO B N 1
ATOM 2567 C CA . PRO B 1 107 ? -19.906 21.484 16.859 1 94.94 107 PRO B CA 1
ATOM 2568 C C . PRO B 1 107 ? -19.156 20.203 16.547 1 94.94 107 PRO B C 1
ATOM 2570 O O . PRO B 1 107 ? -19.766 19.141 16.438 1 94.94 107 PRO B O 1
ATOM 2573 N N . VAL B 1 108 ? -17.906 20.359 16.328 1 98 108 VAL B N 1
ATOM 2574 C CA . VAL B 1 108 ? -16.984 19.234 16.156 1 98 108 VAL B CA 1
ATOM 2575 C C . VAL B 1 108 ? -15.859 19.328 17.188 1 98 108 VAL B C 1
ATOM 2577 O O . VAL B 1 108 ? -15.312 20.406 17.438 1 98 108 VAL B O 1
ATOM 2580 N N . TYR B 1 109 ? -15.562 18.172 17.766 1 98.31 109 TYR B N 1
ATOM 2581 C CA . TYR B 1 109 ? -14.555 18.125 18.828 1 98.31 109 TYR B CA 1
ATOM 2582 C C . TYR B 1 109 ? -13.344 17.312 18.391 1 98.31 109 TYR B C 1
ATOM 2584 O O . TYR B 1 109 ? -13.312 16.781 17.281 1 98.31 109 TYR B O 1
ATOM 2592 N N . LEU B 1 110 ? -12.312 17.344 19.25 1 98.31 110 LEU B N 1
ATOM 2593 C CA . LEU B 1 110 ? -11.055 16.641 19 1 98.31 110 LEU B CA 1
ATOM 2594 C C . LEU B 1 110 ? -10.891 15.477 19.953 1 98.31 110 LEU B C 1
ATOM 2596 O O . LEU B 1 110 ? -11.195 15.602 21.141 1 98.31 110 LEU B O 1
ATOM 2600 N N . ASN B 1 111 ? -10.391 14.383 19.469 1 97.44 111 ASN B N 1
ATOM 2601 C CA . ASN B 1 111 ? -10.203 13.227 20.328 1 97.44 111 ASN B CA 1
ATOM 2602 C C . ASN B 1 111 ? -9.312 13.562 21.531 1 97.44 111 ASN B C 1
ATOM 2604 O O . ASN B 1 111 ? -8.625 14.586 21.531 1 97.44 111 ASN B O 1
ATOM 2608 N N . SER B 1 112 ? -9.234 12.711 22.484 1 95.75 112 SER B N 1
ATOM 2609 C CA . SER B 1 112 ? -8.625 12.984 23.781 1 95.75 112 SER B CA 1
ATOM 2610 C C . SER B 1 112 ? -7.105 12.875 23.703 1 95.75 112 SER B C 1
ATOM 2612 O O . SER B 1 112 ? -6.402 13.305 24.625 1 95.75 112 SER B O 1
ATOM 2614 N N . PHE B 1 113 ? -6.578 12.328 22.625 1 95.19 113 PHE B N 1
ATOM 2615 C CA . PHE B 1 113 ? -5.148 12.047 22.562 1 95.19 113 PHE B CA 1
ATOM 2616 C C . PHE B 1 113 ? -4.461 12.945 21.547 1 95.19 113 PHE B C 1
ATOM 2618 O O . PHE B 1 113 ? -3.365 12.633 21.078 1 95.19 113 PHE B O 1
ATOM 2625 N N . SER B 1 114 ? -5.129 14.016 21.219 1 98 114 SER B N 1
ATOM 2626 C CA . SER B 1 114 ? -4.59 15 20.297 1 98 114 SER B CA 1
ATOM 2627 C C . SER B 1 114 ? -4.758 16.422 20.828 1 98 114 SER B C 1
ATOM 2629 O O . SER B 1 114 ? -5.379 16.625 21.875 1 98 114 SER B O 1
ATOM 2631 N N . PHE B 1 115 ? -4.145 17.359 20.172 1 98.44 115 PHE B N 1
ATOM 2632 C CA . PHE B 1 115 ? -4.309 18.766 20.547 1 98.44 115 PHE B CA 1
ATOM 2633 C C . PHE B 1 115 ? -4.359 19.641 19.312 1 98.44 115 PHE B C 1
ATOM 2635 O O . PHE B 1 115 ? -3.939 19.234 18.219 1 98.44 115 PHE B O 1
ATOM 2642 N N . GLY B 1 116 ? -4.934 20.781 19.531 1 98.5 116 GLY B N 1
ATOM 2643 C CA . GLY B 1 116 ? -5.098 21.719 18.438 1 98.5 116 GLY B CA 1
ATOM 2644 C C . GLY B 1 116 ? -4.273 22.984 18.609 1 98.5 116 GLY B C 1
ATOM 2645 O O . GLY B 1 116 ? -4.02 23.422 19.734 1 98.5 116 GLY B O 1
ATOM 2646 N N . VAL B 1 117 ? -3.877 23.547 17.5 1 98.62 117 VAL B N 1
ATOM 2647 C CA . VAL B 1 117 ? -3.207 24.828 17.438 1 98.62 117 VAL B CA 1
ATOM 2648 C C . VAL B 1 117 ? -4.082 25.828 16.672 1 98.62 117 VAL B C 1
ATOM 2650 O O . VAL B 1 117 ? -4.473 25.578 15.531 1 98.62 117 VAL B O 1
ATOM 2653 N N . ARG B 1 118 ? -4.418 26.891 17.359 1 98.5 118 ARG B N 1
ATOM 2654 C CA . ARG B 1 118 ? -5.199 27.969 16.75 1 98.5 118 ARG B CA 1
ATOM 2655 C C . ARG B 1 118 ? -4.387 29.25 16.672 1 98.5 118 ARG B C 1
ATOM 2657 O O . ARG B 1 118 ? -4.039 29.844 17.703 1 98.5 118 ARG B O 1
ATOM 2664 N N . PHE B 1 119 ? -4.086 29.656 15.453 1 98.38 119 PHE B N 1
ATOM 2665 C CA . PHE B 1 119 ? -3.23 30.828 15.266 1 98.38 119 PHE B CA 1
ATOM 2666 C C . PHE B 1 119 ? -3.934 32.094 15.742 1 98.38 119 PHE B C 1
ATOM 2668 O O . PHE B 1 119 ? -5.145 32.25 15.562 1 98.38 119 PHE B O 1
ATOM 2675 N N . ASN B 1 120 ? -3.121 32.969 16.281 1 97.69 120 ASN B N 1
ATOM 2676 C CA . ASN B 1 120 ? -3.633 34.25 16.781 1 97.69 120 ASN B CA 1
ATOM 2677 C C . ASN B 1 120 ? -4.121 35.125 15.648 1 97.69 120 ASN B C 1
ATOM 2679 O O . ASN B 1 120 ? -3.695 34.969 14.5 1 97.69 120 ASN B O 1
ATOM 2683 N N . GLU B 1 121 ? -5.016 36.031 16.047 1 94.25 121 GLU B N 1
ATOM 2684 C CA . GLU B 1 121 ? -5.418 37.031 15.078 1 94.25 121 GLU B CA 1
ATOM 2685 C C . GLU B 1 121 ? -4.203 37.781 14.531 1 94.25 121 GLU B C 1
ATOM 2687 O O . GLU B 1 121 ? -3.281 38.125 15.273 1 94.25 121 GLU B O 1
ATOM 2692 N N . GLY B 1 122 ? -4.164 37.969 13.242 1 91.94 122 GLY B N 1
ATOM 2693 C CA . GLY B 1 122 ? -3.066 38.719 12.633 1 91.94 122 GLY B CA 1
ATOM 2694 C C . GLY B 1 122 ? -2.018 37.812 12.016 1 91.94 122 GLY B C 1
ATOM 2695 O O . GLY B 1 122 ? -1.185 38.281 11.227 1 91.94 122 GLY B O 1
ATOM 2696 N N . ILE B 1 123 ? -2.006 36.562 12.422 1 94.12 123 ILE B N 1
ATOM 2697 C CA . ILE B 1 123 ? -1.084 35.625 11.805 1 94.12 123 ILE B CA 1
ATOM 2698 C C . ILE B 1 123 ? -1.661 35.125 10.477 1 94.12 123 ILE B C 1
ATOM 2700 O O . ILE B 1 123 ? -2.721 34.469 10.453 1 94.12 123 ILE B O 1
ATOM 2704 N N . ASN B 1 124 ? -0.953 35.438 9.445 1 91.69 124 ASN B N 1
ATOM 2705 C CA . ASN B 1 124 ? -1.464 35.156 8.109 1 91.69 124 ASN B CA 1
ATOM 2706 C C . ASN B 1 124 ? -1.021 33.781 7.613 1 91.69 124 ASN B C 1
ATOM 2708 O O . ASN B 1 124 ? -0.134 33.688 6.766 1 91.69 124 ASN B O 1
ATOM 2712 N N . ILE B 1 125 ? -1.611 32.75 8.047 1 96.38 125 ILE B N 1
ATOM 2713 C CA . ILE B 1 125 ? -1.408 31.375 7.57 1 96.38 125 ILE B CA 1
ATOM 2714 C C . ILE B 1 125 ? -2.754 30.75 7.207 1 96.38 125 ILE B C 1
ATOM 2716 O O . ILE B 1 125 ? -3.621 30.578 8.07 1 96.38 125 ILE B O 1
ATOM 2720 N N . ILE B 1 126 ? -2.914 30.469 6.02 1 97.25 126 ILE B N 1
ATOM 2721 C CA . ILE B 1 126 ? -4.172 29.859 5.617 1 97.25 126 ILE B CA 1
ATOM 2722 C C . ILE B 1 126 ? -4.086 28.344 5.797 1 97.25 126 ILE B C 1
ATOM 2724 O O . ILE B 1 126 ? -3.018 27.75 5.629 1 97.25 126 ILE B O 1
ATOM 2728 N N . PRO B 1 127 ? -5.176 27.766 6.148 1 98 127 PRO B N 1
ATOM 2729 C CA . PRO B 1 127 ? -5.156 26.328 6.457 1 98 127 PRO B CA 1
ATOM 2730 C C . PRO B 1 127 ? -4.727 25.469 5.262 1 98 127 PRO B C 1
ATOM 2732 O O . PRO B 1 127 ? -4.09 24.438 5.441 1 98 127 PRO B O 1
ATOM 2735 N N . GLU B 1 128 ? -5.031 25.906 4.066 1 97.88 128 GLU B N 1
ATOM 2736 C CA . GLU B 1 128 ? -4.621 25.203 2.857 1 97.88 128 GLU B CA 1
ATOM 2737 C C . GLU B 1 128 ? -3.102 25.141 2.742 1 97.88 128 GLU B C 1
ATOM 2739 O O . GLU B 1 128 ? -2.557 24.203 2.16 1 97.88 128 GLU B O 1
ATOM 2744 N N . PHE B 1 129 ? -2.518 26.188 3.328 1 97.94 129 PHE B N 1
ATOM 2745 C CA . PHE B 1 129 ? -1.06 26.25 3.332 1 97.94 129 PHE B CA 1
ATOM 2746 C C . PHE B 1 129 ? -0.491 25.438 4.496 1 97.94 129 PHE B C 1
ATOM 2748 O O . PHE B 1 129 ? 0.433 24.641 4.316 1 97.94 129 PHE B O 1
ATOM 2755 N N . SER B 1 130 ? -1.058 25.531 5.652 1 98.12 130 SER B N 1
ATOM 2756 C CA . SER B 1 130 ? -0.516 24.891 6.848 1 98.12 130 SER B CA 1
ATOM 2757 C C . SER B 1 130 ? -0.615 23.375 6.75 1 98.12 130 SER B C 1
ATOM 2759 O O . SER B 1 130 ? 0.217 22.656 7.309 1 98.12 130 SER B O 1
ATOM 2761 N N . LYS B 1 131 ? -1.626 22.875 6.016 1 98.19 131 LYS B N 1
ATOM 2762 C CA . LYS B 1 131 ? -1.768 21.438 5.898 1 98.19 131 LYS B CA 1
ATOM 2763 C C . LYS B 1 131 ? -0.54 20.812 5.238 1 98.19 131 LYS B C 1
ATOM 2765 O O . LYS B 1 131 ? -0.184 19.672 5.527 1 98.19 131 LYS B O 1
ATOM 2770 N N . TYR B 1 132 ? 0.12 21.562 4.387 1 97.75 132 TYR B N 1
ATOM 2771 C CA . TYR B 1 132 ? 1.342 21.094 3.744 1 97.75 132 TYR B CA 1
ATOM 2772 C C . TYR B 1 132 ? 2.564 21.406 4.594 1 97.75 132 TYR B C 1
ATOM 2774 O O . TYR B 1 132 ? 3.475 20.594 4.719 1 97.75 132 TYR B O 1
ATOM 2782 N N . LEU B 1 133 ? 2.576 22.594 5.184 1 97.25 133 LEU B N 1
ATOM 2783 C CA . LEU B 1 133 ? 3.729 23.078 5.93 1 97.25 133 LEU B CA 1
ATOM 2784 C C . LEU B 1 133 ? 4.133 22.094 7.02 1 97.25 133 LEU B C 1
ATOM 2786 O O . LEU B 1 133 ? 5.289 21.672 7.082 1 97.25 133 LEU B O 1
ATOM 2790 N N . PHE B 1 134 ? 3.193 21.609 7.781 1 97.62 134 PHE B N 1
ATOM 2791 C CA . PHE B 1 134 ? 3.49 20.812 8.969 1 97.62 134 PHE B CA 1
ATOM 2792 C C . PHE B 1 134 ? 3.752 19.359 8.594 1 97.62 134 PHE B C 1
ATOM 2794 O O . PHE B 1 134 ? 4.148 18.547 9.438 1 97.62 134 PHE B O 1
ATOM 2801 N N . ARG B 1 135 ? 3.588 19.078 7.34 1 96.38 135 ARG B N 1
ATOM 2802 C CA . ARG B 1 135 ? 3.818 17.703 6.887 1 96.38 135 ARG B CA 1
ATOM 2803 C C . ARG B 1 135 ? 5.125 17.609 6.109 1 96.38 135 ARG B C 1
ATOM 2805 O O . ARG B 1 135 ? 5.473 16.531 5.613 1 96.38 135 ARG B O 1
ATOM 2812 N N . THR B 1 136 ? 5.871 18.734 6.031 1 95.31 136 THR B N 1
ATOM 2813 C CA . THR B 1 136 ? 7.188 18.688 5.406 1 95.31 136 THR B CA 1
ATOM 2814 C C . THR B 1 136 ? 8.164 17.875 6.246 1 95.31 136 THR B C 1
ATOM 2816 O O . THR B 1 136 ? 7.98 17.734 7.457 1 95.31 136 THR B O 1
ATOM 2819 N N . ASN B 1 137 ? 9.203 17.391 5.566 1 93.5 137 ASN B N 1
ATOM 2820 C CA . ASN B 1 137 ? 10.234 16.656 6.289 1 93.5 137 ASN B CA 1
ATOM 2821 C C . ASN B 1 137 ? 10.883 17.516 7.371 1 93.5 137 ASN B C 1
ATOM 2823 O O . ASN B 1 137 ? 11.148 17.031 8.477 1 93.5 137 ASN B O 1
ATOM 2827 N N . LEU B 1 138 ? 11.039 18.734 7.07 1 93.19 138 LEU B N 1
ATOM 2828 C CA . LEU B 1 138 ? 11.68 19.641 8.023 1 93.19 138 LEU B CA 1
ATOM 2829 C C . LEU B 1 138 ? 10.82 19.812 9.266 1 93.19 138 LEU B C 1
ATOM 2831 O O . LEU B 1 138 ? 11.297 19.641 10.391 1 93.19 138 LEU B O 1
ATOM 2835 N N . MET B 1 139 ? 9.609 20.109 9.109 1 95.56 139 MET B N 1
ATOM 2836 C CA . MET B 1 139 ? 8.727 20.344 10.242 1 95.56 139 MET B CA 1
ATOM 2837 C C . MET B 1 139 ? 8.5 19.047 11.031 1 95.56 139 MET B C 1
ATOM 2839 O O . MET B 1 139 ? 8.477 19.062 12.258 1 95.56 139 MET B O 1
ATOM 2843 N N . ARG B 1 140 ? 8.328 17.953 10.289 1 96 140 ARG B N 1
ATOM 2844 C CA . ARG B 1 140 ? 8.141 16.672 10.945 1 96 140 ARG B CA 1
ATOM 2845 C C . ARG B 1 140 ? 9.336 16.312 11.82 1 96 140 ARG B C 1
ATOM 2847 O O . ARG B 1 140 ? 9.172 15.812 12.938 1 96 140 ARG B O 1
ATOM 2854 N N . ALA B 1 141 ? 10.484 16.594 11.328 1 94.81 141 ALA B N 1
ATOM 2855 C CA . ALA B 1 141 ? 11.695 16.328 12.102 1 94.81 141 ALA B CA 1
ATOM 2856 C C . ALA B 1 141 ? 11.727 17.172 13.375 1 94.81 141 ALA B C 1
ATOM 2858 O O . ALA B 1 141 ? 12.078 16.672 14.445 1 94.81 141 ALA B O 1
ATOM 2859 N N . LYS B 1 142 ? 11.32 18.406 13.289 1 95.31 142 LYS B N 1
ATOM 2860 C CA . LYS B 1 142 ? 11.281 19.297 14.445 1 95.31 142 LYS B CA 1
ATOM 2861 C C . LYS B 1 142 ? 10.219 18.859 15.445 1 95.31 142 LYS B C 1
ATOM 2863 O O . LYS B 1 142 ? 10.461 18.828 16.656 1 95.31 142 LYS B O 1
ATOM 2868 N N . LEU B 1 143 ? 9.086 18.438 14.945 1 96.5 143 LEU B N 1
ATOM 2869 C CA . LEU B 1 143 ? 7.957 18.062 15.797 1 96.5 143 LEU B CA 1
ATOM 2870 C C . LEU B 1 143 ? 8.219 16.75 16.516 1 96.5 143 LEU B C 1
ATOM 2872 O O . LEU B 1 143 ? 7.938 16.625 17.703 1 96.5 143 LEU B O 1
ATOM 2876 N N . SER B 1 144 ? 8.758 15.82 15.773 1 96 144 SER B N 1
ATOM 2877 C CA . SER B 1 144 ? 9 14.508 16.359 1 96 144 SER B CA 1
ATOM 2878 C C . SER B 1 144 ? 10.031 14.594 17.484 1 96 144 SER B C 1
ATOM 2880 O O . SER B 1 144 ? 9.977 13.828 18.453 1 96 144 SER B O 1
ATOM 2882 N N . LYS B 1 145 ? 10.883 15.57 17.453 1 95.56 145 LYS B N 1
ATOM 2883 C CA . LYS B 1 145 ? 11.922 15.758 18.469 1 95.56 145 LYS B CA 1
ATOM 2884 C C . LYS B 1 145 ? 11.336 16.281 19.766 1 95.56 145 LYS B C 1
ATOM 2886 O O . LYS B 1 145 ? 12 16.25 20.812 1 95.56 145 LYS B O 1
ATOM 2891 N N . THR B 1 146 ? 10.172 16.734 19.672 1 96.88 146 THR B N 1
ATOM 2892 C CA . THR B 1 146 ? 9.539 17.25 20.875 1 96.88 146 THR B CA 1
ATOM 2893 C C . THR B 1 146 ? 8.914 16.109 21.688 1 96.88 146 THR B C 1
ATOM 2895 O O . THR B 1 146 ? 8.43 16.328 22.797 1 96.88 146 THR B O 1
ATOM 2898 N N . ALA B 1 147 ? 8.875 14.906 21.141 1 96.38 147 ALA B N 1
ATOM 2899 C CA . ALA B 1 147 ? 8.289 13.75 21.812 1 96.38 147 ALA B CA 1
ATOM 2900 C C . ALA B 1 147 ? 9.352 12.938 22.547 1 96.38 147 ALA B C 1
ATOM 2902 O O . ALA B 1 147 ? 10.523 12.945 22.156 1 96.38 147 ALA B O 1
ATOM 2903 N N . SER B 1 148 ? 8.938 12.367 23.656 1 95.38 148 SER B N 1
ATOM 2904 C CA . SER B 1 148 ? 9.828 11.508 24.422 1 95.38 148 SER B CA 1
ATOM 2905 C C . SER B 1 148 ? 9.094 10.281 24.953 1 95.38 148 SER B C 1
ATOM 2907 O O . SER B 1 148 ? 7.879 10.32 25.141 1 95.38 148 SER B O 1
ATOM 2909 N N . GLY B 1 149 ? 9.883 9.172 25.016 1 93.81 149 GLY B N 1
ATOM 2910 C CA . GLY B 1 149 ? 9.328 7.926 25.516 1 93.81 149 GLY B CA 1
ATOM 2911 C C . GLY B 1 149 ? 10.062 6.695 25.016 1 93.81 149 GLY B C 1
ATOM 2912 O O . GLY B 1 149 ? 11.047 6.816 24.281 1 93.81 149 GLY B O 1
ATOM 2913 N N . VAL B 1 150 ? 9.68 5.484 25.438 1 90.56 150 VAL B N 1
ATOM 2914 C CA . VAL B 1 150 ? 10.297 4.223 25.031 1 90.56 150 VAL B CA 1
ATOM 2915 C C . VAL B 1 150 ? 9.266 3.357 24.297 1 90.56 150 VAL B C 1
ATOM 2917 O O . VAL B 1 150 ? 9.398 3.102 23.109 1 90.56 150 VAL B O 1
ATOM 2920 N N . THR B 1 151 ? 8.109 3.029 25.016 1 89.94 151 THR B N 1
ATOM 2921 C CA . THR B 1 151 ? 7.051 2.225 24.406 1 89.94 151 THR B CA 1
ATOM 2922 C C . THR B 1 151 ? 6.043 3.111 23.688 1 89.94 151 THR B C 1
ATOM 2924 O O . THR B 1 151 ? 5.477 2.715 22.656 1 89.94 151 THR B O 1
ATOM 2927 N N . ARG B 1 152 ? 5.832 4.23 24.25 1 94.06 152 ARG B N 1
ATOM 2928 C CA . ARG B 1 152 ? 4.988 5.281 23.688 1 94.06 152 ARG B CA 1
ATOM 2929 C C . ARG B 1 152 ? 5.688 6.637 23.75 1 94.06 152 ARG B C 1
ATOM 2931 O O . ARG B 1 152 ? 6.316 6.969 24.766 1 94.06 152 ARG B O 1
ATOM 2938 N N . PHE B 1 153 ? 5.625 7.312 22.703 1 95.25 153 PHE B N 1
ATOM 2939 C CA . PHE B 1 153 ? 6.234 8.633 22.641 1 95.25 153 PHE B CA 1
ATOM 2940 C C . PHE B 1 153 ? 5.18 9.727 22.781 1 95.25 153 PHE B C 1
ATOM 2942 O O . PHE B 1 153 ? 4.25 9.805 21.969 1 95.25 153 PHE B O 1
ATOM 2949 N N . ASN B 1 154 ? 5.352 10.508 23.781 1 96.62 154 ASN B N 1
ATOM 2950 C CA . ASN B 1 154 ? 4.391 11.578 24.062 1 96.62 154 ASN B CA 1
ATOM 2951 C C . ASN B 1 154 ? 4.977 12.953 23.75 1 96.62 154 ASN B C 1
ATOM 2953 O O . ASN B 1 154 ? 6.129 13.227 24.078 1 96.62 154 ASN B O 1
ATOM 2957 N N . MET B 1 155 ? 4.109 13.766 23.125 1 96.69 155 MET B N 1
ATOM 2958 C CA . MET B 1 155 ? 4.523 15.117 22.766 1 96.69 155 MET B CA 1
ATOM 2959 C C . MET B 1 155 ? 4.645 16 24 1 96.69 155 MET B C 1
ATOM 2961 O O . MET B 1 155 ? 3.791 15.945 24.891 1 96.69 155 MET B O 1
ATOM 2965 N N . SER B 1 156 ? 5.691 16.75 24.094 1 96.75 156 SER B N 1
ATOM 2966 C CA . SER B 1 156 ? 5.844 17.781 25.109 1 96.75 156 SER B CA 1
ATOM 2967 C C . SER B 1 156 ? 5.266 19.109 24.656 1 96.75 156 SER B C 1
ATOM 2969 O O . SER B 1 156 ? 5.805 19.75 23.75 1 96.75 156 SER B O 1
ATOM 2971 N N . LYS B 1 157 ? 4.273 19.547 25.328 1 95.06 157 LYS B N 1
ATOM 2972 C CA . LYS B 1 157 ? 3.67 20.828 24.969 1 95.06 157 LYS B CA 1
ATOM 2973 C C . LYS B 1 157 ? 4.664 21.969 25.141 1 95.06 157 LYS B C 1
ATOM 2975 O O . LYS B 1 157 ? 4.668 22.922 24.359 1 95.06 157 LYS B O 1
ATOM 2980 N N . ALA B 1 158 ? 5.469 21.859 26.156 1 96.69 158 ALA B N 1
ATOM 2981 C CA . ALA B 1 158 ? 6.473 22.891 26.422 1 96.69 158 ALA B CA 1
ATOM 2982 C C . ALA B 1 158 ? 7.48 22.984 25.281 1 96.69 158 ALA B C 1
ATOM 2984 O O . ALA B 1 158 ? 7.797 24.078 24.812 1 96.69 158 ALA B O 1
ATOM 2985 N N . ARG B 1 159 ? 7.934 21.875 24.812 1 97.69 159 ARG B N 1
ATOM 2986 C CA . ARG B 1 159 ? 8.875 21.859 23.688 1 97.69 159 ARG B CA 1
ATOM 2987 C C . ARG B 1 159 ? 8.188 22.219 22.391 1 97.69 159 ARG B C 1
ATOM 2989 O O . ARG B 1 159 ? 8.766 22.906 21.547 1 97.69 159 ARG B O 1
ATOM 2996 N N . PHE B 1 160 ? 6.973 21.781 22.297 1 98.06 160 PHE B N 1
ATOM 2997 C CA . PHE B 1 160 ? 6.184 22.062 21.109 1 98.06 160 PHE B CA 1
ATOM 2998 C C . PHE B 1 160 ? 6.027 23.562 20.906 1 98.06 160 PHE B C 1
ATOM 3000 O O . PHE B 1 160 ? 6.18 24.062 19.781 1 98.06 160 PHE B O 1
ATOM 3007 N N . ARG B 1 161 ? 5.82 24.25 21.938 1 98.06 161 ARG B N 1
ATOM 3008 C CA . ARG B 1 161 ? 5.598 25.688 21.891 1 98.06 161 ARG B CA 1
ATOM 3009 C C . ARG B 1 161 ? 6.828 26.422 21.375 1 98.06 161 ARG B C 1
ATOM 3011 O O . ARG B 1 161 ? 6.719 27.531 20.828 1 98.06 161 ARG B O 1
ATOM 3018 N N . LYS B 1 162 ? 7.941 25.766 21.422 1 98 162 LYS B N 1
ATOM 3019 C CA . LYS B 1 162 ? 9.195 26.406 21.047 1 98 162 LYS B CA 1
ATOM 3020 C C . LYS B 1 162 ? 9.547 26.141 19.594 1 98 162 LYS B C 1
ATOM 3022 O O . LYS B 1 162 ? 10.477 26.734 19.047 1 98 162 LYS B O 1
ATOM 3027 N N . VAL B 1 163 ? 8.82 25.281 19.016 1 97.5 163 VAL B N 1
ATOM 3028 C CA . VAL B 1 163 ? 9.094 24.984 17.609 1 97.5 163 VAL B CA 1
ATOM 3029 C C . VAL B 1 163 ? 8.867 26.219 16.75 1 97.5 163 VAL B C 1
ATOM 3031 O O . VAL B 1 163 ? 7.855 26.906 16.891 1 97.5 163 VAL B O 1
ATOM 3034 N N . LEU B 1 164 ? 9.812 26.516 15.859 1 96.81 164 LEU B N 1
ATOM 3035 C CA . LEU B 1 164 ? 9.742 27.672 14.984 1 96.81 164 LEU B CA 1
ATOM 3036 C C . LEU B 1 164 ? 9.062 27.328 13.664 1 96.81 164 LEU B C 1
ATOM 3038 O O . LEU B 1 164 ? 9.336 26.266 13.086 1 96.81 164 LEU B O 1
ATOM 3042 N N . ILE B 1 165 ? 8.148 28.156 13.242 1 96.38 165 ILE B N 1
ATOM 3043 C CA . ILE B 1 165 ? 7.566 27.953 11.922 1 96.38 165 ILE B CA 1
ATOM 3044 C C . ILE B 1 165 ? 7.754 29.219 11.078 1 96.38 165 ILE B C 1
ATOM 3046 O O . ILE B 1 165 ? 7.895 30.312 11.625 1 96.38 165 ILE B O 1
ATOM 3050 N N . PRO B 1 166 ? 7.832 29.109 9.836 1 95.38 166 PRO B N 1
ATOM 3051 C CA . PRO B 1 166 ? 8.055 30.234 8.945 1 95.38 166 PRO B CA 1
ATOM 3052 C C . PRO B 1 166 ? 6.789 31.062 8.695 1 95.38 166 PRO B C 1
ATOM 3054 O O . PRO B 1 166 ? 5.758 30.5 8.312 1 95.38 166 PRO B O 1
ATOM 3057 N N . ILE B 1 167 ? 6.832 32.281 8.93 1 95.75 167 ILE B N 1
ATOM 3058 C CA . ILE B 1 167 ? 5.801 33.25 8.578 1 95.75 167 ILE B CA 1
ATOM 3059 C C . ILE B 1 167 ? 6.27 34.094 7.398 1 95.75 167 ILE B C 1
ATOM 3061 O O . ILE B 1 167 ? 7.242 34.844 7.516 1 95.75 167 ILE B O 1
ATOM 3065 N N . ILE B 1 168 ? 5.527 33.938 6.293 1 94.12 168 ILE B N 1
ATOM 3066 C CA . ILE B 1 168 ? 5.961 34.562 5.051 1 94.12 168 ILE B CA 1
ATOM 3067 C C . ILE B 1 168 ? 5.422 36 4.98 1 94.12 168 ILE B C 1
ATOM 3069 O O . ILE B 1 168 ? 4.215 36.219 5.105 1 94.12 168 ILE B O 1
ATOM 3073 N N . SER B 1 169 ? 6.336 36.938 4.805 1 93.06 169 SER B N 1
ATOM 3074 C CA . SER B 1 169 ? 6.004 38.344 4.617 1 93.06 169 SER B CA 1
ATOM 3075 C C . SER B 1 169 ? 5.031 38.812 5.688 1 93.06 169 SER B C 1
ATOM 3077 O O . SER B 1 169 ? 3.963 39.344 5.371 1 93.06 169 SER B O 1
ATOM 3079 N N . PRO B 1 170 ? 5.434 38.781 6.941 1 92.31 170 PRO B N 1
ATOM 3080 C CA . PRO B 1 170 ? 4.516 39.125 8.031 1 92.31 170 PRO B CA 1
ATOM 3081 C C . PRO B 1 170 ? 3.99 40.531 7.941 1 92.31 170 PRO B C 1
ATOM 3083 O O . PRO B 1 170 ? 2.895 40.844 8.43 1 92.31 170 PRO B O 1
ATOM 3086 N N . ASN B 1 171 ? 4.695 41.375 7.293 1 92.12 171 ASN B N 1
ATOM 3087 C CA . ASN B 1 171 ? 4.305 42.781 7.23 1 92.12 171 ASN B CA 1
ATOM 3088 C C . ASN B 1 171 ? 3.6 43.125 5.918 1 92.12 171 ASN B C 1
ATOM 3090 O O . ASN B 1 171 ? 3.285 44.281 5.648 1 92.12 171 ASN B O 1
ATOM 3094 N N . ASP B 1 172 ? 3.383 42.156 5.121 1 93.19 172 ASP B N 1
ATOM 3095 C CA . ASP B 1 172 ? 2.674 42.281 3.852 1 93.19 172 ASP B CA 1
ATOM 3096 C C . ASP B 1 172 ? 1.69 41.125 3.643 1 93.19 172 ASP B C 1
ATOM 3098 O O . ASP B 1 172 ? 1.989 40.188 2.926 1 93.19 172 ASP B O 1
ATOM 3102 N N . PRO B 1 173 ? 0.524 41.281 4.203 1 93.19 173 PRO B N 1
ATOM 3103 C CA . PRO B 1 173 ? -0.45 40.188 4.168 1 93.19 173 PRO B CA 1
ATOM 3104 C C . PRO B 1 173 ? -0.826 39.781 2.746 1 93.19 173 PRO B C 1
ATOM 3106 O O . PRO B 1 173 ? -1.04 38.594 2.477 1 93.19 173 PRO B O 1
ATOM 3109 N N . GLU B 1 174 ? -0.899 40.719 1.888 1 94.44 174 GLU B N 1
ATOM 3110 C CA . GLU B 1 174 ? -1.271 40.438 0.51 1 94.44 174 GLU B CA 1
ATOM 3111 C C . GLU B 1 174 ? -0.218 39.562 -0.166 1 94.44 174 GLU B C 1
ATOM 3113 O O . GLU B 1 174 ? -0.551 38.562 -0.824 1 94.44 174 GLU B O 1
ATOM 3118 N N . LYS B 1 175 ? 1.001 39.938 0.012 1 94.31 175 LYS B N 1
ATOM 3119 C CA . LYS B 1 175 ? 2.098 39.156 -0.552 1 94.31 175 LYS B CA 1
ATOM 3120 C C . LYS B 1 175 ? 2.172 37.75 0.09 1 94.31 175 LYS B C 1
ATOM 3122 O O . LYS B 1 175 ? 2.402 36.75 -0.598 1 94.31 175 LYS B O 1
ATOM 3127 N N . SER B 1 176 ? 2.018 37.719 1.38 1 95.06 176 SER B N 1
ATOM 3128 C CA . SER B 1 176 ? 2.02 36.438 2.111 1 95.06 176 SER B CA 1
ATOM 3129 C C . SER B 1 176 ? 0.976 35.5 1.558 1 95.06 176 SER B C 1
ATOM 3131 O O . SER B 1 176 ? 1.295 34.344 1.213 1 95.06 176 SER B O 1
ATOM 3133 N N . LEU B 1 177 ? -0.2 36 1.36 1 95.75 177 LEU B N 1
ATOM 3134 C CA . LEU B 1 177 ? -1.304 35.188 0.881 1 95.75 177 LEU B CA 1
ATOM 3135 C C . LEU B 1 177 ? -1.059 34.719 -0.553 1 95.75 177 LEU B C 1
ATOM 3137 O O . LEU B 1 177 ? -1.379 33.594 -0.912 1 95.75 177 LEU B O 1
ATOM 3141 N N . ALA B 1 178 ? -0.535 35.625 -1.298 1 95.44 178 ALA B N 1
ATOM 3142 C CA . ALA B 1 178 ? -0.26 35.281 -2.693 1 95.44 178 ALA B CA 1
ATOM 3143 C C . ALA B 1 178 ? 0.748 34.156 -2.795 1 95.44 178 ALA B C 1
ATOM 3145 O O . ALA B 1 178 ? 0.554 33.219 -3.572 1 95.44 178 ALA B O 1
ATOM 3146 N N . ILE B 1 179 ? 1.769 34.219 -1.987 1 94.81 179 ILE B N 1
ATOM 3147 C CA . ILE B 1 179 ? 2.811 33.188 -1.998 1 94.81 179 ILE B CA 1
ATOM 3148 C C . ILE B 1 179 ? 2.236 31.859 -1.508 1 94.81 179 ILE B C 1
ATOM 3150 O O . ILE B 1 179 ? 2.422 30.828 -2.148 1 94.81 179 ILE B O 1
ATOM 3154 N N . GLN B 1 180 ? 1.536 31.891 -0.417 1 96.62 180 GLN B N 1
ATOM 3155 C CA . GLN B 1 180 ? 0.917 30.672 0.122 1 96.62 180 GLN B CA 1
ATOM 3156 C C . GLN B 1 180 ? -0.031 30.047 -0.893 1 96.62 180 GLN B C 1
ATOM 3158 O O . GLN B 1 180 ? 0.014 28.828 -1.121 1 96.62 180 GLN B O 1
ATOM 3163 N N . SER B 1 181 ? -0.809 30.875 -1.514 1 96.5 181 SER B N 1
ATOM 3164 C CA . SER B 1 181 ? -1.802 30.391 -2.465 1 96.5 181 SER B CA 1
ATOM 3165 C C . SER B 1 181 ? -1.137 29.734 -3.67 1 96.5 181 SER B C 1
ATOM 3167 O O . SER B 1 181 ? -1.633 28.734 -4.191 1 96.5 181 SER B O 1
ATOM 3169 N N . GLU B 1 182 ? -0.029 30.312 -4.074 1 94.94 182 GLU B N 1
ATOM 3170 C CA . GLU B 1 182 ? 0.686 29.734 -5.207 1 94.94 182 GLU B CA 1
ATOM 3171 C C . GLU B 1 182 ? 1.299 28.391 -4.84 1 94.94 182 GLU B C 1
ATOM 3173 O O . GLU B 1 182 ? 1.242 27.438 -5.625 1 94.94 182 GLU B O 1
ATOM 3178 N N . ILE B 1 183 ? 1.854 28.328 -3.664 1 94.56 183 ILE B N 1
ATOM 3179 C CA . ILE B 1 183 ? 2.41 27.078 -3.176 1 94.56 183 ILE B CA 1
ATOM 3180 C C . ILE B 1 183 ? 1.308 26.016 -3.092 1 94.56 183 ILE B C 1
ATOM 3182 O O . ILE B 1 183 ? 1.481 24.891 -3.557 1 94.56 183 ILE B O 1
ATOM 3186 N N . VAL B 1 184 ? 0.167 26.375 -2.605 1 96.62 184 VAL B N 1
ATOM 3187 C CA . VAL B 1 184 ? -0.981 25.484 -2.457 1 96.62 184 VAL B CA 1
ATOM 3188 C C . VAL B 1 184 ? -1.446 25.016 -3.832 1 96.62 184 VAL B C 1
ATOM 3190 O O . VAL B 1 184 ? -1.708 23.828 -4.027 1 96.62 184 VAL B O 1
ATOM 3193 N N . ARG B 1 185 ? -1.565 25.938 -4.73 1 95.38 185 ARG B N 1
ATOM 3194 C CA . ARG B 1 185 ? -2.004 25.594 -6.078 1 95.38 185 ARG B CA 1
ATOM 3195 C C . ARG B 1 185 ? -1.119 24.5 -6.676 1 95.38 185 ARG B C 1
ATOM 3197 O O . ARG B 1 185 ? -1.621 23.531 -7.238 1 95.38 185 ARG B O 1
ATOM 3204 N N . ILE B 1 186 ? 0.169 24.656 -6.551 1 93.38 186 ILE B N 1
ATOM 3205 C CA . ILE B 1 186 ? 1.128 23.719 -7.102 1 93.38 186 ILE B CA 1
ATOM 3206 C C . ILE B 1 186 ? 0.967 22.359 -6.41 1 93.38 186 ILE B C 1
ATOM 3208 O O . ILE B 1 186 ? 0.814 21.328 -7.074 1 93.38 186 ILE B O 1
ATOM 3212 N N . LEU B 1 187 ? 0.925 22.359 -5.16 1 95.38 187 LEU B N 1
ATOM 3213 C CA . LEU B 1 187 ? 0.884 21.109 -4.402 1 95.38 187 LEU B CA 1
ATOM 3214 C C . LEU B 1 187 ? -0.473 20.422 -4.555 1 95.38 187 LEU B C 1
ATOM 3216 O O . LEU B 1 187 ? -0.553 19.203 -4.602 1 95.38 187 LEU B O 1
ATOM 3220 N N . ASP B 1 188 ? -1.518 21.219 -4.609 1 95.25 188 ASP B N 1
ATOM 3221 C CA . ASP B 1 188 ? -2.848 20.656 -4.832 1 95.25 188 ASP B CA 1
ATOM 3222 C C . ASP B 1 188 ? -2.924 19.938 -6.184 1 95.25 188 ASP B C 1
ATOM 3224 O O . ASP B 1 188 ? -3.615 18.938 -6.32 1 95.25 188 ASP B O 1
ATOM 3228 N N . THR B 1 189 ? -2.279 20.531 -7.129 1 93.69 189 THR B N 1
ATOM 3229 C CA . THR B 1 189 ? -2.273 19.922 -8.453 1 93.69 189 THR B CA 1
ATOM 3230 C C . THR B 1 189 ? -1.651 18.531 -8.414 1 93.69 189 THR B C 1
ATOM 3232 O O . THR B 1 189 ? -2.193 17.578 -8.984 1 93.69 189 THR B O 1
ATOM 3235 N N . PHE B 1 190 ? -0.544 18.406 -7.719 1 92.94 190 PHE B N 1
ATOM 3236 C CA . PHE B 1 190 ? 0.097 17.109 -7.566 1 92.94 190 PHE B CA 1
ATOM 3237 C C . PHE B 1 190 ? -0.792 16.156 -6.773 1 92.94 190 PHE B C 1
ATOM 3239 O O . PHE B 1 190 ? -0.895 14.977 -7.109 1 92.94 190 PHE B O 1
ATOM 3246 N N . THR B 1 191 ? -1.407 16.703 -5.789 1 93.19 191 THR B N 1
ATOM 3247 C CA . THR B 1 191 ? -2.279 15.898 -4.941 1 93.19 191 THR B CA 1
ATOM 3248 C C . THR B 1 191 ? -3.453 15.344 -5.746 1 93.19 191 THR B C 1
ATOM 3250 O O . THR B 1 191 ? -3.791 14.164 -5.629 1 93.19 191 THR B O 1
ATOM 3253 N N . ALA B 1 192 ? -4.023 16.188 -6.527 1 93.44 192 ALA B N 1
ATOM 3254 C CA . ALA B 1 192 ? -5.148 15.773 -7.363 1 93.44 192 ALA B CA 1
ATOM 3255 C C . ALA B 1 192 ? -4.719 14.711 -8.375 1 93.44 192 ALA B C 1
ATOM 3257 O O . ALA B 1 192 ? -5.438 13.734 -8.602 1 93.44 192 ALA B O 1
ATOM 3258 N N . LEU B 1 193 ? -3.549 14.891 -8.953 1 93.44 193 LEU B N 1
ATOM 3259 C CA . LEU B 1 193 ? -3.018 13.945 -9.93 1 93.44 193 LEU B CA 1
ATOM 3260 C C . LEU B 1 193 ? -2.777 12.586 -9.289 1 93.44 193 LEU B C 1
ATOM 3262 O O . LEU B 1 193 ? -3.168 11.555 -9.844 1 93.44 193 LEU B O 1
ATOM 3266 N N . THR B 1 194 ? -2.225 12.578 -8.133 1 94.06 194 THR B N 1
ATOM 3267 C CA . THR B 1 194 ? -1.941 11.328 -7.438 1 94.06 194 THR B CA 1
ATOM 3268 C C . THR B 1 194 ? -3.236 10.633 -7.023 1 94.06 194 THR B C 1
ATOM 3270 O O . THR B 1 194 ? -3.328 9.406 -7.07 1 94.06 194 THR B O 1
ATOM 3273 N N . ALA B 1 195 ? -4.195 11.414 -6.664 1 92.5 195 ALA B N 1
ATOM 3274 C CA . ALA B 1 195 ? -5.492 10.852 -6.301 1 92.5 195 ALA B CA 1
ATOM 3275 C C . ALA B 1 195 ? -6.156 10.188 -7.504 1 92.5 195 ALA B C 1
ATOM 3277 O O . ALA B 1 195 ? -6.723 9.102 -7.387 1 92.5 195 ALA B O 1
ATOM 3278 N N . GLU B 1 196 ? -6.09 10.828 -8.594 1 94.31 196 GLU B N 1
ATOM 3279 C CA . GLU B 1 196 ? -6.664 10.289 -9.82 1 94.31 196 GLU B CA 1
ATOM 3280 C C . GLU B 1 196 ? -5.961 9 -10.242 1 94.31 196 GLU B C 1
ATOM 3282 O O . GLU B 1 196 ? -6.617 8.023 -10.609 1 94.31 196 GLU B O 1
ATOM 3287 N N . LEU B 1 197 ? -4.629 9 -10.188 1 94.69 197 LEU B N 1
ATOM 3288 C CA . LEU B 1 197 ? -3.854 7.82 -10.539 1 94.69 197 LEU B CA 1
ATOM 3289 C C . LEU B 1 197 ? -4.16 6.664 -9.594 1 94.69 197 LEU B C 1
ATOM 3291 O O . LEU B 1 197 ? -4.273 5.516 -10.023 1 94.69 197 LEU B O 1
ATOM 3295 N N . THR B 1 198 ? -4.305 6.992 -8.391 1 95.31 198 THR B N 1
ATOM 3296 C CA . THR B 1 198 ? -4.625 5.977 -7.395 1 95.31 198 THR B CA 1
ATOM 3297 C C . THR B 1 198 ? -5.992 5.359 -7.668 1 95.31 198 THR B C 1
ATOM 3299 O O . THR B 1 198 ? -6.145 4.137 -7.652 1 95.31 198 THR B O 1
ATOM 3302 N N . ALA B 1 199 ? -6.93 6.219 -7.941 1 94.25 199 ALA B N 1
ATOM 3303 C CA . ALA B 1 199 ? -8.273 5.738 -8.242 1 94.25 199 ALA B CA 1
ATOM 3304 C C . ALA B 1 199 ? -8.273 4.855 -9.484 1 94.25 199 ALA B C 1
ATOM 3306 O O . ALA B 1 199 ? -8.93 3.809 -9.516 1 94.25 199 ALA B O 1
ATOM 3307 N N . GLU B 1 200 ? -7.59 5.266 -10.484 1 94.62 200 GLU B N 1
ATOM 3308 C CA . GLU B 1 200 ? -7.488 4.496 -11.719 1 94.62 200 GLU B CA 1
ATOM 3309 C C . GLU B 1 200 ? -6.816 3.148 -11.477 1 94.62 200 GLU B C 1
ATOM 3311 O O . GLU B 1 200 ? -7.266 2.121 -11.984 1 94.62 200 GLU B O 1
ATOM 3316 N N . LEU B 1 201 ? -5.789 3.193 -10.727 1 95.25 201 LEU B N 1
ATOM 3317 C CA . LEU B 1 201 ? -5.07 1.961 -10.414 1 95.25 201 LEU B CA 1
ATOM 3318 C C . LEU B 1 201 ? -5.973 0.981 -9.672 1 95.25 201 LEU B C 1
ATOM 3320 O O . LEU B 1 201 ? -5.996 -0.21 -9.984 1 95.25 201 LEU B O 1
ATOM 3324 N N . ILE B 1 202 ? -6.684 1.464 -8.758 1 95.06 202 ILE B N 1
ATOM 3325 C CA . ILE B 1 202 ? -7.598 0.631 -7.984 1 95.06 202 ILE B CA 1
ATOM 3326 C C . ILE B 1 202 ? -8.641 0.016 -8.914 1 95.06 202 ILE B C 1
ATOM 3328 O O . ILE B 1 202 ? -8.93 -1.182 -8.828 1 95.06 202 ILE B O 1
ATOM 3332 N N . ALA B 1 203 ? -9.203 0.824 -9.781 1 94.31 203 ALA B N 1
ATOM 3333 C CA . ALA B 1 203 ? -10.211 0.348 -10.727 1 94.31 203 ALA B CA 1
ATOM 3334 C C . ALA B 1 203 ? -9.633 -0.727 -11.641 1 94.31 203 ALA B C 1
ATOM 3336 O O . ALA B 1 203 ? -10.273 -1.756 -11.875 1 94.31 203 ALA B O 1
ATOM 3337 N N . ARG B 1 204 ? -8.43 -0.493 -12.125 1 93.62 204 ARG B N 1
ATOM 3338 C CA . ARG B 1 204 ? -7.809 -1.437 -13.047 1 93.62 204 ARG B CA 1
ATOM 3339 C C . ARG B 1 204 ? -7.461 -2.744 -12.336 1 93.62 204 ARG B C 1
ATOM 3341 O O . ARG B 1 204 ? -7.594 -3.822 -12.922 1 93.62 204 ARG B O 1
ATOM 3348 N N . LYS B 1 205 ? -7.012 -2.607 -11.148 1 94.19 205 LYS B N 1
ATOM 3349 C CA . LYS B 1 205 ? -6.734 -3.814 -10.375 1 94.19 205 LYS B CA 1
ATOM 3350 C C . LYS B 1 205 ? -8.008 -4.629 -10.148 1 94.19 205 LYS B C 1
ATOM 3352 O O . LYS B 1 205 ? -7.988 -5.855 -10.234 1 94.19 205 LYS B O 1
ATOM 3357 N N . LYS B 1 206 ? -9.055 -3.965 -9.82 1 93.38 206 LYS B N 1
ATOM 3358 C CA . LYS B 1 206 ? -10.336 -4.641 -9.656 1 93.38 206 LYS B CA 1
ATOM 3359 C C . LYS B 1 206 ? -10.766 -5.328 -10.953 1 93.38 206 LYS B C 1
ATOM 3361 O O . LYS B 1 206 ? -11.25 -6.461 -10.93 1 93.38 206 LYS B O 1
ATOM 3366 N N . GLN B 1 207 ? -10.609 -4.629 -12.055 1 90.69 207 GLN B N 1
ATOM 3367 C CA . GLN B 1 207 ? -10.922 -5.199 -13.359 1 90.69 207 GLN B CA 1
ATOM 3368 C C . GLN B 1 207 ? -10.078 -6.441 -13.633 1 90.69 207 GLN B C 1
ATOM 3370 O O . GLN B 1 207 ? -10.594 -7.453 -14.109 1 90.69 207 GLN B O 1
ATOM 3375 N N . TYR B 1 208 ? -8.836 -6.336 -13.367 1 92.44 208 TYR B N 1
ATOM 3376 C CA . TYR B 1 208 ? -7.934 -7.465 -13.547 1 92.44 208 TYR B CA 1
ATOM 3377 C C . TYR B 1 208 ? -8.414 -8.68 -12.766 1 92.44 208 TYR B C 1
ATOM 3379 O O . TYR B 1 208 ? -8.5 -9.789 -13.312 1 92.44 208 TYR B O 1
ATOM 3387 N N . ASN B 1 209 ? -8.695 -8.438 -11.531 1 90.5 209 ASN B N 1
ATOM 3388 C CA . ASN B 1 209 ? -9.148 -9.539 -10.695 1 90.5 209 ASN B CA 1
ATOM 3389 C C . ASN B 1 209 ? -10.453 -10.141 -11.211 1 90.5 209 ASN B C 1
ATOM 3391 O O . ASN B 1 209 ? -10.609 -11.359 -11.227 1 90.5 209 ASN B O 1
ATOM 3395 N N . TYR B 1 210 ? -11.305 -9.32 -11.68 1 88.94 210 TYR B N 1
ATOM 3396 C CA . TYR B 1 210 ? -12.578 -9.773 -12.219 1 88.94 210 TYR B CA 1
ATOM 3397 C C . TYR B 1 210 ? -12.383 -10.633 -13.453 1 88.94 210 TYR B C 1
ATOM 3399 O O . TYR B 1 210 ? -12.898 -11.75 -13.531 1 88.94 210 TYR B O 1
ATOM 3407 N N . TYR B 1 211 ? -11.617 -10.203 -14.336 1 89.25 211 TYR B N 1
ATOM 3408 C CA . TYR B 1 211 ? -11.406 -10.914 -15.594 1 89.25 211 TYR B CA 1
ATOM 3409 C C . TYR B 1 211 ? -10.602 -12.188 -15.375 1 89.25 211 TYR B C 1
ATOM 3411 O O . TYR B 1 211 ? -10.859 -13.211 -16.016 1 89.25 211 TYR B O 1
ATOM 3419 N N . ARG B 1 212 ? -9.602 -12.062 -14.531 1 90.5 212 ARG B N 1
ATOM 3420 C CA . ARG B 1 212 ? -8.828 -13.258 -14.219 1 90.5 212 ARG B CA 1
ATOM 3421 C C . ARG B 1 212 ? -9.742 -14.375 -13.711 1 90.5 212 ARG B C 1
ATOM 3423 O O . ARG B 1 212 ? -9.711 -15.492 -14.234 1 90.5 212 ARG B O 1
ATOM 3430 N N . ASP B 1 213 ? -10.609 -14.062 -12.773 1 90.5 213 ASP B N 1
ATOM 3431 C CA . ASP B 1 213 ? -11.484 -15.07 -12.18 1 90.5 213 ASP B CA 1
ATOM 3432 C C . ASP B 1 213 ? -12.562 -15.508 -13.18 1 90.5 213 ASP B C 1
ATOM 3434 O O . ASP B 1 213 ? -12.953 -16.672 -13.195 1 90.5 213 ASP B O 1
ATOM 3438 N N . GLN B 1 214 ? -13 -14.586 -13.992 1 87.69 214 GLN B N 1
ATOM 3439 C CA . GLN B 1 214 ? -14.031 -14.906 -14.984 1 87.69 214 GLN B CA 1
ATOM 3440 C C . GLN B 1 214 ? -13.461 -15.773 -16.094 1 87.69 214 GLN B C 1
ATOM 3442 O O . GLN B 1 214 ? -14.07 -16.766 -16.484 1 87.69 214 GLN B O 1
ATOM 3447 N N . LEU B 1 215 ? -12.273 -15.477 -16.562 1 89.56 215 LEU B N 1
ATOM 3448 C CA . LEU B 1 215 ? -11.68 -16.141 -17.719 1 89.56 215 LEU B CA 1
ATOM 3449 C C . LEU B 1 215 ? -11.172 -17.531 -17.344 1 89.56 215 LEU B C 1
ATOM 3451 O O . LEU B 1 215 ? -11.062 -18.406 -18.203 1 89.56 215 LEU B O 1
ATOM 3455 N N . LEU B 1 216 ? -10.906 -17.688 -16.078 1 89.25 216 LEU B N 1
ATOM 3456 C CA . LEU B 1 216 ? -10.32 -18.953 -15.656 1 89.25 216 LEU B CA 1
ATOM 3457 C C . LEU B 1 216 ? -11.312 -19.75 -14.812 1 89.25 216 LEU B C 1
ATOM 3459 O O . LEU B 1 216 ? -10.914 -20.688 -14.102 1 89.25 216 LEU B O 1
ATOM 3463 N N . SER B 1 217 ? -12.516 -19.312 -14.883 1 84.19 217 SER B N 1
ATOM 3464 C CA . SER B 1 217 ? -13.586 -20.062 -14.227 1 84.19 217 SER B CA 1
ATOM 3465 C C . SER B 1 217 ? -14.156 -21.125 -15.148 1 84.19 217 SER B C 1
ATOM 3467 O O . SER B 1 217 ? -14.922 -20.828 -16.062 1 84.19 217 SER B O 1
ATOM 3469 N N . PHE B 1 218 ? -13.484 -22.297 -15.141 1 82.81 218 PHE B N 1
ATOM 3470 C CA . PHE B 1 218 ? -14 -23.391 -15.945 1 82.81 218 PHE B CA 1
ATOM 3471 C C . PHE B 1 218 ? -14.93 -24.281 -15.125 1 82.81 218 PHE B C 1
ATOM 3473 O O . PHE B 1 218 ? -14.766 -24.391 -13.906 1 82.81 218 PHE B O 1
ATOM 3480 N N . LYS B 1 219 ? -16.219 -24.562 -15.633 1 70.81 219 LYS B N 1
ATOM 3481 C CA . LYS B 1 219 ? -17.172 -25.406 -14.922 1 70.81 219 LYS B CA 1
ATOM 3482 C C . LYS B 1 219 ? -16.656 -26.828 -14.812 1 70.81 219 LYS B C 1
ATOM 3484 O O . LYS B 1 219 ? -16.109 -27.375 -15.773 1 70.81 219 LYS B O 1
ATOM 3489 N N . GLU B 1 220 ? -16.359 -27.344 -13.477 1 64.31 220 GLU B N 1
ATOM 3490 C CA . GLU B 1 220 ? -15.984 -28.75 -13.25 1 64.31 220 GLU B CA 1
ATOM 3491 C C . GLU B 1 220 ? -17.062 -29.703 -13.742 1 64.31 220 GLU B C 1
ATOM 3493 O O . GLU B 1 220 ? -18.25 -29.469 -13.5 1 64.31 220 GLU B O 1
ATOM 3498 N N . GLY B 1 221 ? -17 -30.047 -14.953 1 47.84 221 GLY B N 1
ATOM 3499 C CA . GLY B 1 221 ? -18.031 -30.969 -15.422 1 47.84 221 GLY B CA 1
ATOM 3500 C C . GLY B 1 221 ? -18.453 -31.984 -14.375 1 47.84 221 GLY B C 1
ATOM 3501 O O . GLY B 1 221 ? -17.672 -32.312 -13.484 1 47.84 221 GLY B O 1
ATOM 3502 N N . GLU B 1 222 ? -19.844 -32.125 -14.086 1 40.81 222 GLU B N 1
ATOM 3503 C CA . GLU B 1 222 ? -20.453 -33.25 -13.406 1 40.81 222 GLU B CA 1
ATOM 3504 C C . GLU B 1 222 ? -19.984 -34.594 -14.008 1 40.81 222 GLU B C 1
ATOM 3506 O O . GLU B 1 222 ? -19.766 -34.688 -15.219 1 40.81 222 GLU B O 1
#

Radius of gyration: 29.61 Å; Cα contacts (8 Å, |Δi|>4): 822; chains: 2; bounding box: 54×80×62 Å